Protein AF-0000000084953219 (afdb_homodimer)

InterPro domains:
  IPR002201 Glycosyl transferase, family 9 [PF01075] (64-293)
  IPR002201 Glycosyl transferase, family 9 [cd03789] (1-333)
  IPR051199 Lipopolysaccharide/Lipooligosaccharide Heptosyltransferase [PTHR30160] (2-335)

Organism: Flavobacterium frigoris (strain PS1) (NCBI:txid1086011)

Structure (mmCIF, N/CA/C/O backbone):
data_AF-0000000084953219-model_v1
#
loop_
_entity.id
_entity.type
_entity.pdbx_description
1 polymer 'ADP-heptose:LPS heptosyltransferase'
#
loop_
_atom_site.group_PDB
_atom_site.id
_atom_site.type_symbol
_atom_site.label_atom_id
_atom_site.label_alt_id
_atom_site.label_comp_id
_atom_site.label_asym_id
_atom_site.label_entity_id
_atom_site.label_seq_id
_atom_site.pdbx_PDB_ins_code
_atom_site.Cartn_x
_atom_site.Cartn_y
_atom_site.Cartn_z
_atom_site.occupancy
_atom_site.B_iso_or_equiv
_atom_site.auth_seq_id
_atom_site.auth_comp_id
_atom_site.auth_asym_id
_atom_site.auth_atom_id
_atom_site.pdbx_PDB_model_num
ATOM 1 N N . MET A 1 1 ? -15.773 12.242 9.086 1 98.12 1 MET A N 1
ATOM 2 C CA . MET A 1 1 ? -15.062 10.977 9.227 1 98.12 1 MET A CA 1
ATOM 3 C C . MET A 1 1 ? -13.828 10.945 8.336 1 98.12 1 MET A C 1
ATOM 5 O O . MET A 1 1 ? -13.891 11.32 7.164 1 98.12 1 MET A O 1
ATOM 9 N N . ARG A 1 2 ? -12.719 10.648 8.836 1 98.12 2 ARG A N 1
ATOM 10 C CA . ARG A 1 2 ? -11.453 10.477 8.133 1 98.12 2 ARG A CA 1
ATOM 11 C C . ARG A 1 2 ? -10.594 9.406 8.812 1 98.12 2 ARG A C 1
ATOM 13 O O . ARG A 1 2 ? -10.117 9.609 9.93 1 98.12 2 ARG A O 1
ATOM 20 N N . LEU A 1 3 ? -10.32 8.305 8.102 1 95.94 3 LEU A N 1
ATOM 21 C CA . LEU A 1 3 ? -9.656 7.164 8.719 1 95.94 3 LEU A CA 1
ATOM 22 C C . LEU A 1 3 ? -8.273 6.949 8.102 1 95.94 3 LEU A C 1
ATOM 24 O O . LEU A 1 3 ? -7.613 5.945 8.383 1 95.94 3 LEU A O 1
ATOM 28 N N . SER A 1 4 ? -7.801 7.824 7.305 1 93.62 4 SER A N 1
ATOM 29 C CA . SER A 1 4 ? -6.582 7.664 6.52 1 93.62 4 SER A CA 1
ATOM 30 C C . SER A 1 4 ? -5.34 7.895 7.371 1 93.62 4 SER A C 1
ATOM 32 O O . SER A 1 4 ? -5.391 7.77 8.602 1 93.62 4 SER A O 1
ATOM 34 N N . ALA A 1 5 ? -4.18 8.117 6.711 1 90.88 5 ALA A N 1
ATOM 35 C CA . ALA A 1 5 ? -2.883 8.32 7.355 1 90.88 5 ALA A CA 1
ATOM 36 C C . ALA A 1 5 ? -2.844 9.656 8.102 1 90.88 5 ALA A C 1
ATOM 38 O O . ALA A 1 5 ? -3.717 10.508 7.914 1 90.88 5 ALA A O 1
ATOM 39 N N . MET A 1 6 ? -1.874 9.773 8.867 1 94.62 6 MET A N 1
ATOM 40 C CA . MET A 1 6 ? -1.707 10.844 9.844 1 94.62 6 MET A CA 1
ATOM 41 C C . MET A 1 6 ? -1.794 12.211 9.172 1 94.62 6 MET A C 1
ATOM 43 O O . MET A 1 6 ? -2.523 13.094 9.633 1 94.62 6 MET A O 1
ATOM 47 N N . GLY A 1 7 ? -1.086 12.391 8.062 1 96.5 7 GLY A N 1
ATOM 48 C CA . GLY A 1 7 ? -1.083 13.672 7.387 1 96.5 7 GLY A CA 1
ATOM 49 C C . GLY A 1 7 ? -2.457 14.094 6.898 1 96.5 7 GLY A C 1
ATOM 50 O O . GLY A 1 7 ? -2.84 15.258 7.035 1 96.5 7 GLY A O 1
ATOM 51 N N . ASP A 1 8 ? -3.172 13.117 6.383 1 96.94 8 ASP A N 1
ATOM 52 C CA . ASP A 1 8 ? -4.512 13.391 5.871 1 96.94 8 ASP A CA 1
ATOM 53 C C . ASP A 1 8 ? -5.461 13.781 7 1 96.94 8 ASP A C 1
ATOM 55 O O . ASP A 1 8 ? -6.309 14.664 6.828 1 96.94 8 ASP A O 1
ATOM 59 N N . VAL A 1 9 ? -5.359 13.125 8.133 1 98.44 9 VAL A N 1
ATOM 60 C CA . VAL A 1 9 ? -6.211 13.445 9.273 1 98.44 9 VAL A CA 1
ATOM 61 C C . VAL A 1 9 ? -5.848 14.828 9.82 1 98.44 9 VAL A C 1
ATOM 63 O O . VAL A 1 9 ? -6.734 15.633 10.117 1 98.44 9 VAL A O 1
ATOM 66 N N . ALA A 1 10 ? -4.539 15.102 9.867 1 98.5 10 ALA A N 1
ATOM 67 C CA . ALA A 1 10 ? -4.082 16.406 10.344 1 98.5 10 ALA A CA 1
ATOM 68 C C . ALA A 1 10 ? -4.629 17.531 9.469 1 98.5 10 ALA A C 1
ATOM 70 O O . ALA A 1 10 ? -4.953 18.609 9.961 1 98.5 10 ALA A O 1
ATOM 71 N N . MET A 1 11 ? -4.793 17.297 8.25 1 98.56 11 MET A N 1
ATOM 72 C CA . MET A 1 11 ? -5.223 18.312 7.297 1 98.56 11 MET A CA 1
ATOM 73 C C . MET A 1 11 ? -6.691 18.672 7.516 1 98.56 11 MET A C 1
ATOM 75 O O . MET A 1 11 ? -7.164 19.688 7.016 1 98.56 11 MET A O 1
ATOM 79 N N . THR A 1 12 ? -7.398 17.859 8.242 1 98.69 12 THR A N 1
ATOM 80 C CA . THR A 1 12 ? -8.797 18.203 8.516 1 98.69 12 THR A CA 1
ATOM 81 C C . THR A 1 12 ? -8.891 19.234 9.625 1 98.69 12 THR A C 1
ATOM 83 O O . THR A 1 12 ? -9.898 19.938 9.734 1 98.69 12 THR A O 1
ATOM 86 N N . VAL A 1 13 ? -7.922 19.406 10.43 1 98.69 13 VAL A N 1
ATOM 87 C CA . VAL A 1 13 ? -7.969 20.188 11.664 1 98.69 13 VAL A CA 1
ATOM 88 C C . VAL A 1 13 ? -8.18 21.656 11.336 1 98.69 13 VAL A C 1
ATOM 90 O O . VAL A 1 13 ? -9.102 22.281 11.859 1 98.69 13 VAL A O 1
ATOM 93 N N . PRO A 1 14 ? -7.387 22.25 10.375 1 98.5 14 PRO A N 1
ATOM 94 C CA . PRO A 1 14 ? -7.625 23.672 10.086 1 98.5 14 PRO A CA 1
ATOM 95 C C . PRO A 1 14 ? -9.031 23.938 9.539 1 98.5 14 PRO A C 1
ATOM 97 O O . PRO A 1 14 ? -9.602 24.984 9.805 1 98.5 14 PRO A O 1
ATOM 100 N N . VAL A 1 15 ? -9.57 23 8.852 1 98.62 15 VAL A N 1
ATOM 101 C CA . VAL A 1 15 ? -10.898 23.141 8.266 1 98.62 15 VAL A CA 1
ATOM 102 C C . VAL A 1 15 ? -11.953 23.094 9.375 1 98.62 15 VAL A C 1
ATOM 104 O O . VAL A 1 15 ? -12.859 23.922 9.406 1 98.62 15 VAL A O 1
ATOM 107 N N . LEU A 1 16 ? -11.812 22.156 10.289 1 98.5 16 LEU A N 1
ATOM 108 C CA . LEU A 1 16 ? -12.766 22.016 11.391 1 98.5 16 LEU A CA 1
ATOM 109 C C . LEU A 1 16 ? -12.695 23.203 12.328 1 98.5 16 LEU A C 1
ATOM 111 O O . LEU A 1 16 ? -13.727 23.672 12.828 1 98.5 16 LEU A O 1
ATOM 115 N N . ARG A 1 17 ? -11.492 23.734 12.586 1 98 17 ARG A N 1
ATOM 116 C CA . ARG A 1 17 ? -11.344 24.953 13.391 1 98 17 ARG A CA 1
ATOM 117 C C . ARG A 1 17 ? -12.086 26.125 12.758 1 98 17 ARG A C 1
ATOM 119 O O . ARG A 1 17 ? -12.773 26.875 13.453 1 98 17 ARG A O 1
ATOM 126 N N . ALA A 1 18 ? -11.898 26.266 11.461 1 98.19 18 ALA A N 1
ATOM 127 C CA . ALA A 1 18 ? -12.594 27.328 10.75 1 98.19 18 ALA A CA 1
ATOM 128 C C . ALA A 1 18 ? -14.109 27.141 10.82 1 98.19 18 ALA A C 1
ATOM 130 O O . ALA A 1 18 ? -14.852 28.109 11.047 1 98.19 18 ALA A O 1
ATOM 131 N N . LEU A 1 19 ? -14.586 25.922 10.695 1 98.44 19 LEU A N 1
ATOM 132 C CA . LEU A 1 19 ? -16.016 25.609 10.703 1 98.44 19 LEU A CA 1
ATOM 133 C C . LEU A 1 19 ? -16.641 26.031 12.023 1 98.44 19 LEU A C 1
ATOM 135 O O . LEU A 1 19 ? -17.625 26.766 12.039 1 98.44 19 LEU A O 1
ATOM 139 N N . VAL A 1 20 ? -16.062 25.594 13.133 1 97.56 20 VAL A N 1
ATOM 140 C CA . VAL A 1 20 ? -16.703 25.828 14.422 1 97.56 20 VAL A CA 1
ATOM 141 C C . VAL A 1 20 ? -16.531 27.297 14.828 1 97.56 20 VAL A C 1
ATOM 143 O O . VAL A 1 20 ? -17.359 27.844 15.562 1 97.56 20 VAL A O 1
ATOM 146 N N . SER A 1 21 ? -15.453 27.953 14.336 1 97.12 21 SER A N 1
ATOM 147 C CA . SER A 1 21 ? -15.266 29.359 14.609 1 97.12 21 SER A CA 1
ATOM 148 C C . SER A 1 21 ? -16.297 30.219 13.859 1 97.12 21 SER A C 1
ATOM 150 O O . SER A 1 21 ? -16.797 31.203 14.391 1 97.12 21 SER A O 1
ATOM 152 N N . GLN A 1 22 ? -16.641 29.812 12.688 1 97.88 22 GLN A N 1
ATOM 153 C CA . GLN A 1 22 ? -17.5 30.609 11.82 1 97.88 22 GLN A CA 1
ATOM 154 C C . GLN A 1 22 ? -18.969 30.172 11.945 1 97.88 22 GLN A C 1
ATOM 156 O O . GLN A 1 22 ? -19.875 30.906 11.547 1 97.88 22 GLN A O 1
ATOM 161 N N . HIS A 1 23 ? -19.203 28.984 12.477 1 97.94 23 HIS A N 1
ATOM 162 C CA . HIS A 1 23 ? -20.516 28.438 12.781 1 97.94 23 HIS A CA 1
ATOM 163 C C . HIS A 1 23 ? -20.562 27.844 14.18 1 97.94 23 HIS A C 1
ATOM 165 O O . HIS A 1 23 ? -20.672 26.625 14.344 1 97.94 23 HIS A O 1
ATOM 171 N N . PRO A 1 24 ? -20.594 28.703 15.164 1 96.19 24 PRO A N 1
ATOM 172 C CA . PRO A 1 24 ? -20.453 28.266 16.547 1 96.19 24 PRO A CA 1
ATOM 173 C C . PRO A 1 24 ? -21.594 27.359 17 1 96.19 24 PRO A C 1
ATOM 175 O O . PRO A 1 24 ? -21.5 26.688 18.031 1 96.19 24 PRO A O 1
ATOM 178 N N . GLU A 1 25 ? -22.656 27.328 16.234 1 95.31 25 GLU A N 1
ATOM 179 C CA . GLU A 1 25 ? -23.812 26.484 16.562 1 95.31 25 GLU A CA 1
ATOM 180 C C . GLU A 1 25 ? -23.562 25.047 16.156 1 95.31 25 GLU A C 1
ATOM 182 O O . GLU A 1 25 ? -24.281 24.141 16.609 1 95.31 25 GLU A O 1
ATOM 187 N N . VAL A 1 26 ? -22.609 24.812 15.375 1 97.06 26 VAL A N 1
ATOM 188 C CA . VAL A 1 26 ? -22.359 23.469 14.859 1 97.06 26 VAL A CA 1
ATOM 189 C C . VAL A 1 26 ? -21.562 22.672 15.883 1 97.06 26 VAL A C 1
ATOM 191 O O . VAL A 1 26 ? -20.609 23.172 16.469 1 97.06 26 VAL A O 1
ATOM 194 N N . LYS A 1 27 ? -22.016 21.484 16.188 1 97.88 27 LYS A N 1
ATOM 195 C CA . LYS A 1 27 ? -21.266 20.516 16.984 1 97.88 27 LYS A CA 1
ATOM 196 C C . LYS A 1 27 ? -20.719 19.391 16.109 1 97.88 27 LYS A C 1
ATOM 198 O O . LYS A 1 27 ? -21.438 18.828 15.281 1 97.88 27 LYS A O 1
ATOM 203 N N . ILE A 1 28 ? -19.438 19.109 16.281 1 98.31 28 ILE A N 1
ATOM 204 C CA . ILE A 1 28 ? -18.797 18.141 15.414 1 98.31 28 ILE A CA 1
ATOM 205 C C . ILE A 1 28 ? -18.312 16.953 16.234 1 98.31 28 ILE A C 1
ATOM 207 O O . ILE A 1 28 ? -17.734 17.125 17.312 1 98.31 28 ILE A O 1
ATOM 211 N N . THR A 1 29 ? -18.578 15.805 15.82 1 98.69 29 THR A N 1
ATOM 212 C CA . THR A 1 29 ? -17.906 14.594 16.281 1 98.69 29 THR A CA 1
ATOM 213 C C . THR A 1 29 ? -17 14.031 15.195 1 98.69 29 THR A C 1
ATOM 215 O O . THR A 1 29 ? -17.484 13.578 14.156 1 98.69 29 THR A O 1
ATOM 218 N N . VAL A 1 30 ? -15.695 14.07 15.422 1 98.75 30 VAL A N 1
ATOM 219 C CA . VAL A 1 30 ? -14.727 13.523 14.477 1 98.75 30 VAL A CA 1
ATOM 220 C C . VAL A 1 30 ? -14.602 12.016 14.68 1 98.75 30 VAL A C 1
ATOM 222 O O . VAL A 1 30 ? -14.375 11.555 15.797 1 98.75 30 VAL A O 1
ATOM 225 N N . VAL A 1 31 ? -14.852 11.305 13.641 1 98.69 31 VAL A N 1
ATOM 226 C CA . VAL A 1 31 ? -14.664 9.859 13.648 1 98.69 31 VAL A CA 1
ATOM 227 C C . VAL A 1 31 ? -13.328 9.508 13.016 1 98.69 31 VAL A C 1
ATOM 229 O O . VAL A 1 31 ? -13.125 9.711 11.812 1 98.69 31 VAL A O 1
ATOM 232 N N . SER A 1 32 ? -12.383 9.008 13.742 1 98.5 32 SER A N 1
ATOM 233 C CA . SER A 1 32 ? -11.055 8.648 13.258 1 98.5 32 SER A CA 1
ATOM 234 C C . SER A 1 32 ? -10.391 7.617 14.164 1 98.5 32 SER A C 1
ATOM 236 O O . SER A 1 32 ? -11.023 7.094 15.078 1 98.5 32 SER A O 1
ATOM 238 N N . ARG A 1 33 ? -9.219 7.246 13.836 1 97.12 33 ARG A N 1
ATOM 239 C CA . ARG A 1 33 ? -8.461 6.293 14.641 1 97.12 33 ARG A CA 1
ATOM 240 C C . ARG A 1 33 ? -8.07 6.902 15.977 1 97.12 33 ARG A C 1
ATOM 242 O O . ARG A 1 33 ? -7.699 8.078 16.047 1 97.12 33 ARG A O 1
ATOM 249 N N . PRO A 1 34 ? -8.117 6.043 16.984 1 97.38 34 PRO A N 1
ATOM 250 C CA . PRO A 1 34 ? -7.891 6.559 18.344 1 97.38 34 PRO A CA 1
ATOM 251 C C . PRO A 1 34 ? -6.562 7.297 18.484 1 97.38 34 PRO A C 1
ATOM 253 O O . PRO A 1 34 ? -6.469 8.273 19.234 1 97.38 34 PRO A O 1
ATOM 256 N N . PHE A 1 35 ? -5.57 6.91 17.781 1 96.62 35 PHE A N 1
ATOM 257 C CA . PHE A 1 35 ? -4.234 7.488 17.859 1 96.62 35 PHE A CA 1
ATOM 258 C C . PHE A 1 35 ? -4.273 8.977 17.531 1 96.62 35 PHE A C 1
ATOM 260 O O . PHE A 1 35 ? -3.467 9.75 18.062 1 96.62 35 PHE A O 1
ATOM 267 N N . PHE A 1 36 ? -5.266 9.5 16.797 1 97.94 36 PHE A N 1
ATOM 268 C CA . PHE A 1 36 ? -5.273 10.859 16.266 1 97.94 36 PHE A CA 1
ATOM 269 C C . PHE A 1 36 ? -6.102 11.781 17.156 1 97.94 36 PHE A C 1
ATOM 271 O O . PHE A 1 36 ? -6.25 12.969 16.859 1 97.94 36 PHE A O 1
ATOM 278 N N . LYS A 1 37 ? -6.598 11.266 18.25 1 98.25 37 LYS A N 1
ATOM 279 C CA . LYS A 1 37 ? -7.457 12.031 19.156 1 98.25 37 LYS A CA 1
ATOM 280 C C . LYS A 1 37 ? -6.801 13.344 19.562 1 98.25 37 LYS A C 1
ATOM 282 O O . LYS A 1 37 ? -7.445 14.391 19.578 1 98.25 37 LYS A O 1
ATOM 287 N N . PRO A 1 38 ? -5.473 13.367 19.797 1 98.12 38 PRO A N 1
ATOM 288 C CA . PRO A 1 38 ? -4.836 14.609 20.25 1 98.12 38 PRO A CA 1
ATOM 289 C C . PRO A 1 38 ? -4.906 15.727 19.219 1 98.12 38 PRO A C 1
ATOM 291 O O . PRO A 1 38 ? -4.809 16.906 19.562 1 98.12 38 PRO A O 1
ATOM 294 N N . PHE A 1 39 ? -5.047 15.398 17.953 1 98.5 39 PHE A N 1
ATOM 295 C CA . PHE A 1 39 ? -5.145 16.422 16.906 1 98.5 39 PHE A CA 1
ATOM 296 C C . PHE A 1 39 ? -6.32 17.359 17.172 1 98.5 39 PHE A C 1
ATOM 298 O O . PHE A 1 39 ? -6.293 18.516 16.781 1 98.5 39 PHE A O 1
ATOM 305 N N . PHE A 1 40 ? -7.312 16.859 17.875 1 98.31 40 PHE A N 1
ATOM 306 C CA . PHE A 1 40 ? -8.594 17.547 17.922 1 98.31 40 PHE A CA 1
ATOM 307 C C . PHE A 1 40 ? -8.883 18.078 19.312 1 98.31 40 PHE A C 1
ATOM 309 O O . PHE A 1 40 ? -9.883 18.766 19.531 1 98.31 40 PHE A O 1
ATOM 316 N N . GLU A 1 41 ? -7.988 17.766 20.203 1 96.38 41 GLU A N 1
ATOM 317 C CA . GLU A 1 41 ? -8.164 18.234 21.578 1 96.38 41 GLU A CA 1
ATOM 318 C C . GLU A 1 41 ? -8.078 19.75 21.672 1 96.38 41 GLU A C 1
ATOM 320 O O . GLU A 1 41 ? -7.211 20.375 21.031 1 96.38 41 GLU A O 1
ATOM 325 N N . GLY A 1 42 ? -9.016 20.375 22.359 1 92.88 42 GLY A N 1
ATOM 326 C CA . GLY A 1 42 ? -8.969 21.812 22.578 1 92.88 42 GLY A CA 1
ATOM 327 C C . GLY A 1 42 ? -9.75 22.594 21.562 1 92.88 42 GLY A C 1
ATOM 328 O O . GLY A 1 42 ? -9.906 23.812 21.688 1 92.88 42 GLY A O 1
ATOM 329 N N . ILE A 1 43 ? -10.234 21.953 20.516 1 96.62 43 ILE A N 1
ATOM 330 C CA . ILE A 1 43 ? -11.062 22.656 19.547 1 96.62 43 ILE A CA 1
ATOM 331 C C . ILE A 1 43 ? -12.5 22.734 20.062 1 96.62 43 ILE A C 1
ATOM 333 O O . ILE A 1 43 ? -13.148 21.703 20.25 1 96.62 43 ILE A O 1
ATOM 337 N N . PRO A 1 44 ? -12.977 23.938 20.266 1 95.69 44 PRO A N 1
ATOM 338 C CA . PRO A 1 44 ? -14.344 24.062 20.766 1 95.69 44 PRO A CA 1
ATOM 339 C C . PRO A 1 44 ? -15.375 23.359 19.906 1 95.69 44 PRO A C 1
ATOM 341 O O . PRO A 1 44 ? -15.258 23.359 18.672 1 95.69 44 PRO A O 1
ATOM 344 N N . GLN A 1 45 ? -16.375 22.703 20.531 1 97 45 GLN A N 1
ATOM 345 C CA . GLN A 1 45 ? -17.531 22.094 19.875 1 97 45 GLN A CA 1
ATOM 346 C C . GLN A 1 45 ? -17.125 20.844 19.109 1 97 45 GLN A C 1
ATOM 348 O O . GLN A 1 45 ? -17.906 20.328 18.312 1 97 45 GLN A O 1
ATOM 353 N N . VAL A 1 46 ? -15.859 20.406 19.281 1 98.06 46 VAL A N 1
ATOM 354 C CA . VAL A 1 46 ? -15.406 19.203 18.578 1 98.06 46 VAL A CA 1
ATOM 355 C C . VAL A 1 46 ? -15.219 18.062 19.562 1 98.06 46 VAL A C 1
ATOM 357 O O . VAL A 1 46 ? -14.5 18.203 20.562 1 98.06 46 VAL A O 1
ATOM 360 N N . SER A 1 47 ? -15.922 17.031 19.375 1 98.25 47 SER A N 1
ATOM 361 C CA . SER A 1 47 ? -15.727 15.789 20.094 1 98.25 47 SER A CA 1
ATOM 362 C C . SER A 1 47 ? -15.078 14.727 19.219 1 98.25 47 SER A C 1
ATOM 364 O O . SER A 1 47 ? -14.938 14.922 18 1 98.25 47 SER A O 1
ATOM 366 N N . PHE A 1 48 ? -14.602 13.68 19.812 1 98.56 48 PHE A N 1
ATOM 367 C CA . PHE A 1 48 ? -13.883 12.641 19.094 1 98.56 48 PHE A CA 1
ATOM 368 C C . PHE A 1 48 ? -14.516 11.273 19.328 1 98.56 48 PHE A C 1
ATOM 370 O O . PHE A 1 48 ? -14.844 10.93 20.469 1 98.56 48 PHE A O 1
ATOM 377 N N . PHE A 1 49 ? -14.805 10.594 18.281 1 98.56 49 PHE A N 1
ATOM 378 C CA . PHE A 1 49 ? -15.281 9.219 18.344 1 98.56 49 PHE A CA 1
ATOM 379 C C . PHE A 1 49 ? -14.234 8.258 17.812 1 98.56 49 PHE A C 1
ATOM 381 O O . PHE A 1 49 ? -13.812 8.359 16.656 1 98.56 49 PHE A O 1
ATOM 388 N N . GLU A 1 50 ? -13.844 7.336 18.641 1 98.06 50 GLU A N 1
ATOM 389 C CA . GLU A 1 50 ? -12.781 6.398 18.312 1 98.06 50 GLU A CA 1
ATOM 390 C C . GLU A 1 50 ? -13.297 5.262 17.438 1 98.06 50 GLU A C 1
ATOM 392 O O . GLU A 1 50 ? -14.156 4.484 17.859 1 98.06 50 GLU A O 1
ATOM 397 N N . PHE A 1 51 ? -12.812 5.219 16.219 1 97.75 51 PHE A N 1
ATOM 398 C CA . PHE A 1 51 ? -13.094 4.113 15.312 1 97.75 51 PHE A CA 1
ATOM 399 C C . PHE A 1 51 ? -12.312 2.871 15.711 1 97.75 51 PHE A C 1
ATOM 401 O O . PHE A 1 51 ? -11.078 2.861 15.648 1 97.75 51 PHE A O 1
ATOM 408 N N . ASP A 1 52 ? -12.992 1.827 16.125 1 96.38 52 ASP A N 1
ATOM 409 C CA . ASP A 1 52 ? -12.375 0.571 16.531 1 96.38 52 ASP A CA 1
ATOM 410 C C . ASP A 1 52 ? -12.312 -0.417 15.375 1 96.38 52 ASP A C 1
ATOM 412 O O . ASP A 1 52 ? -13.117 -1.346 15.297 1 96.38 52 ASP A O 1
ATOM 416 N N . GLU A 1 53 ? -11.336 -0.216 14.602 1 92.38 53 GLU A N 1
ATOM 417 C CA . GLU A 1 53 ? -11.203 -0.941 13.344 1 92.38 53 GLU A CA 1
ATOM 418 C C . GLU A 1 53 ? -11 -2.434 13.586 1 92.38 53 GLU A C 1
ATOM 420 O O . GLU A 1 53 ? -11.445 -3.262 12.781 1 92.38 53 GLU A O 1
ATOM 425 N N . LYS A 1 54 ? -10.375 -2.863 14.648 1 90.31 54 LYS A N 1
ATOM 426 C CA . LYS A 1 54 ? -9.891 -4.227 14.844 1 90.31 54 LYS A CA 1
ATOM 427 C C . LYS A 1 54 ? -10.93 -5.078 15.578 1 90.31 54 LYS A C 1
ATOM 429 O O . LYS A 1 54 ? -10.875 -6.309 15.531 1 90.31 54 LYS A O 1
ATOM 434 N N . GLU A 1 55 ? -11.828 -4.449 16.266 1 94.56 55 GLU A N 1
ATOM 435 C CA . GLU A 1 55 ? -12.766 -5.223 17.094 1 94.56 55 GLU A CA 1
ATOM 436 C C . GLU A 1 55 ? -14.203 -4.805 16.828 1 94.56 55 GLU A C 1
ATOM 438 O O . GLU A 1 55 ? -14.867 -5.355 15.945 1 94.56 55 GLU A O 1
ATOM 443 N N . ARG A 1 56 ? -14.688 -3.688 17.406 1 96.25 56 ARG A N 1
ATOM 444 C CA . ARG A 1 56 ? -16.094 -3.34 17.406 1 96.25 56 ARG A CA 1
ATOM 445 C C . ARG A 1 56 ? -16.578 -2.977 16 1 96.25 56 ARG A C 1
ATOM 447 O O . ARG A 1 56 ? -17.703 -3.297 15.633 1 96.25 56 ARG A O 1
ATOM 454 N N . HIS A 1 57 ? -15.797 -2.332 15.258 1 97.25 57 HIS A N 1
ATOM 455 C CA . HIS A 1 57 ? -16.234 -1.791 13.977 1 97.25 57 HIS A CA 1
ATOM 456 C C . HIS A 1 57 ? -15.625 -2.555 12.812 1 97.25 57 HIS A C 1
ATOM 458 O O . HIS A 1 57 ? -15.516 -2.023 11.703 1 97.25 57 HIS A O 1
ATOM 464 N N . LYS A 1 58 ? -15.219 -3.742 13.117 1 92.81 58 LYS A N 1
ATOM 465 C CA . LYS A 1 58 ? -14.562 -4.586 12.125 1 92.81 58 LYS A CA 1
ATOM 466 C C . LYS A 1 58 ? -15.578 -5.223 11.18 1 92.81 58 LYS A C 1
ATOM 468 O O . LYS A 1 58 ? -16.609 -5.738 11.625 1 92.81 58 LYS A O 1
ATOM 473 N N . GLY A 1 59 ? -15.32 -5.152 9.836 1 90.31 59 GLY A N 1
ATOM 474 C CA . GLY A 1 59 ? -16.141 -5.836 8.852 1 90.31 59 GLY A CA 1
ATOM 475 C C . GLY A 1 59 ? -17.484 -5.16 8.617 1 90.31 59 GLY A C 1
ATOM 476 O O . GLY A 1 59 ? -17.688 -4.027 9.055 1 90.31 59 GLY A O 1
ATOM 477 N N . VAL A 1 60 ? -18.391 -5.809 7.922 1 92.62 60 VAL A N 1
ATOM 478 C CA . VAL A 1 60 ? -19.688 -5.25 7.551 1 92.62 60 VAL A CA 1
ATOM 479 C C . VAL A 1 60 ? -20.562 -5.066 8.797 1 92.62 60 VAL A C 1
ATOM 481 O O . VAL A 1 60 ? -21.141 -4 9 1 92.62 60 VAL A O 1
ATOM 484 N N . ALA A 1 61 ? -20.578 -6.074 9.633 1 94.12 61 ALA A N 1
ATOM 485 C CA . ALA A 1 61 ? -21.328 -5.969 10.883 1 94.12 61 ALA A CA 1
ATOM 486 C C . ALA A 1 61 ? -20.781 -4.832 11.75 1 94.12 61 ALA A C 1
ATOM 488 O O . ALA A 1 61 ? -21.547 -4.141 12.422 1 94.12 61 ALA A O 1
ATOM 489 N N . GLY A 1 62 ? -19.422 -4.758 11.695 1 96.56 62 GLY A N 1
ATOM 490 C CA . GLY A 1 62 ? -18.797 -3.674 12.43 1 96.56 62 GLY A CA 1
ATOM 491 C C . GLY A 1 62 ? -19.188 -2.299 11.922 1 96.56 62 GLY A C 1
ATOM 492 O O . GLY A 1 62 ? -19.359 -1.365 12.703 1 96.56 62 GLY A O 1
ATOM 493 N N . LEU A 1 63 ? -19.359 -2.18 10.609 1 96.69 63 LEU A N 1
ATOM 494 C CA . LEU A 1 63 ? -19.766 -0.903 10.031 1 96.69 63 LEU A CA 1
ATOM 495 C C . LEU A 1 63 ? -21.203 -0.574 10.406 1 96.69 63 LEU A C 1
ATOM 497 O O . LEU A 1 63 ? -21.531 0.587 10.656 1 96.69 63 LEU A O 1
ATOM 501 N N . LEU A 1 64 ? -22.031 -1.575 10.469 1 96.5 64 LEU A N 1
ATOM 502 C CA . LEU A 1 64 ? -23.406 -1.366 10.922 1 96.5 64 LEU A CA 1
ATOM 503 C C . LEU A 1 64 ? -23.438 -0.905 12.375 1 96.5 64 LEU A C 1
ATOM 505 O O . LEU A 1 64 ? -24.203 -0.009 12.734 1 96.5 64 LEU A O 1
ATOM 509 N N . ARG A 1 65 ? -22.562 -1.529 13.172 1 98.06 65 ARG A N 1
ATOM 510 C CA . ARG A 1 65 ? -22.453 -1.103 14.562 1 98.06 65 ARG A CA 1
ATOM 511 C C . ARG A 1 65 ? -21.953 0.336 14.656 1 98.06 65 ARG A C 1
ATOM 513 O O . ARG A 1 65 ? -22.422 1.111 15.484 1 98.06 65 ARG A O 1
ATOM 520 N N . LEU A 1 66 ? -20.953 0.631 13.836 1 98.25 66 LEU A N 1
ATOM 521 C CA . LEU A 1 66 ? -20.453 2.004 13.812 1 98.25 66 LEU A CA 1
ATOM 522 C C . LEU A 1 66 ? -21.578 2.984 13.508 1 98.25 66 LEU A C 1
ATOM 524 O O . LEU A 1 66 ? -21.719 4.008 14.18 1 98.25 66 LEU A O 1
ATOM 528 N N . TYR A 1 67 ? -22.438 2.678 12.508 1 98 67 TYR A N 1
ATOM 529 C CA . TYR A 1 67 ? -23.578 3.516 12.148 1 98 67 TYR A CA 1
ATOM 530 C C . TYR A 1 67 ? -24.516 3.693 13.328 1 98 67 TYR A C 1
ATOM 532 O O . TYR A 1 67 ? -24.922 4.816 13.641 1 98 67 TYR A O 1
ATOM 540 N N . GLN A 1 68 ? -24.75 2.602 13.969 1 97.88 68 GLN A N 1
ATOM 541 C CA . GLN A 1 68 ? -25.641 2.637 15.125 1 97.88 68 GLN A CA 1
ATOM 542 C C . GLN A 1 68 ? -25.047 3.5 16.234 1 97.88 68 GLN A C 1
ATOM 544 O O . GLN A 1 68 ? -25.766 4.285 16.875 1 97.88 68 GLN A O 1
ATOM 549 N N . ASP A 1 69 ? -23.781 3.281 16.469 1 98.19 69 ASP A N 1
ATOM 550 C CA . ASP A 1 69 ? -23.109 4.062 17.5 1 98.19 69 ASP A CA 1
ATOM 551 C C . ASP A 1 69 ? -23.156 5.555 17.172 1 98.19 69 ASP A C 1
ATOM 553 O O . ASP A 1 69 ? -23.344 6.379 18.078 1 98.19 69 ASP A O 1
ATOM 557 N N . LEU A 1 70 ? -23 5.914 15.945 1 97.88 70 LEU A N 1
ATOM 558 C CA . LEU A 1 70 ? -22.984 7.312 15.531 1 97.88 70 LEU A CA 1
ATOM 559 C C . LEU A 1 70 ? -24.391 7.906 15.562 1 97.88 70 LEU A C 1
ATOM 561 O O . LEU A 1 70 ? -24.547 9.102 15.812 1 97.88 70 LEU A O 1
ATOM 565 N N . GLN A 1 71 ? -25.375 7.117 15.289 1 96.06 71 GLN A N 1
ATOM 566 C CA . GLN A 1 71 ? -26.766 7.566 15.359 1 96.06 71 GLN A CA 1
ATOM 567 C C . GLN A 1 71 ? -27.125 8.008 16.766 1 96.06 71 GLN A C 1
ATOM 569 O O . GLN A 1 71 ? -27.906 8.945 16.953 1 96.06 71 GLN A O 1
ATOM 574 N N . LYS A 1 72 ? -26.562 7.336 17.703 1 96.19 72 LYS A N 1
ATOM 575 C CA . LYS A 1 72 ? -26.859 7.621 19.109 1 96.19 72 LYS A CA 1
ATOM 576 C C . LYS A 1 72 ? -26.359 9.008 19.5 1 96.19 72 LYS A C 1
ATOM 578 O O . LYS A 1 72 ? -26.766 9.547 20.531 1 96.19 72 LYS A O 1
ATOM 583 N N . LEU A 1 73 ? -25.531 9.617 18.719 1 96.12 73 LEU A N 1
ATOM 584 C CA . LEU A 1 73 ? -24.969 10.938 19.016 1 96.12 73 LEU A CA 1
ATOM 585 C C . LEU A 1 73 ? -25.891 12.039 18.484 1 96.12 73 LEU A C 1
ATOM 587 O O . LEU A 1 73 ? -25.5 13.211 18.469 1 96.12 73 LEU A O 1
ATOM 591 N N . ASP A 1 74 ? -27.109 11.734 18.078 1 92.31 74 ASP A N 1
ATOM 592 C CA . ASP A 1 74 ? -28.062 12.688 17.5 1 92.31 74 ASP A CA 1
ATOM 593 C C . ASP A 1 74 ? -27.469 13.398 16.281 1 92.31 74 ASP A C 1
ATOM 595 O O . ASP A 1 74 ? -27.453 14.633 16.234 1 92.31 74 ASP A O 1
ATOM 599 N N . THR A 1 75 ? -27 12.672 15.359 1 94.69 75 THR A N 1
ATOM 600 C CA . THR A 1 75 ? -26.312 13.141 14.156 1 94.69 75 THR A CA 1
ATOM 601 C C . THR A 1 75 ? -27.312 13.766 13.188 1 94.69 75 THR A C 1
ATOM 603 O O . THR A 1 75 ? -28.297 13.133 12.812 1 94.69 75 THR A O 1
ATOM 606 N N . ASP A 1 76 ? -27.062 15.047 12.805 1 96 76 ASP A N 1
ATOM 607 C CA . ASP A 1 76 ? -27.922 15.734 11.836 1 96 76 ASP A CA 1
ATOM 608 C C . ASP A 1 76 ? -27.391 15.562 10.414 1 96 76 ASP A C 1
ATOM 610 O O . ASP A 1 76 ? -28.156 15.586 9.453 1 96 76 ASP A O 1
ATOM 614 N N . ALA A 1 77 ? -26.094 15.461 10.328 1 98.12 77 ALA A N 1
ATOM 615 C CA . ALA A 1 77 ? -25.453 15.359 9.016 1 98.12 77 ALA A CA 1
ATOM 616 C C . ALA A 1 77 ? -24.156 14.562 9.109 1 98.12 77 ALA A C 1
ATOM 618 O O . ALA A 1 77 ? -23.562 14.445 10.18 1 98.12 77 ALA A O 1
ATOM 619 N N . PHE A 1 78 ? -23.75 13.953 8 1 98.62 78 PHE A N 1
ATOM 620 C CA . PHE A 1 78 ? -22.531 13.156 7.93 1 98.62 78 PHE A CA 1
ATOM 621 C C . PHE A 1 78 ? -21.594 13.695 6.855 1 98.62 78 PHE A C 1
ATOM 623 O O . PHE A 1 78 ? -21.938 13.711 5.676 1 98.62 78 PHE A O 1
ATOM 630 N N . ALA A 1 79 ? -20.453 14.188 7.211 1 98.88 79 ALA A N 1
ATOM 631 C CA . ALA A 1 79 ? -19.406 14.672 6.316 1 98.88 79 ALA A CA 1
ATOM 632 C C . ALA A 1 79 ? -18.344 13.609 6.094 1 98.88 79 ALA A C 1
ATOM 634 O O . ALA A 1 79 ? -17.562 13.305 6.996 1 98.88 79 ALA A O 1
ATOM 635 N N . ASP A 1 80 ? -18.266 13.062 4.934 1 98.75 80 ASP A N 1
ATOM 636 C CA . ASP A 1 80 ? -17.281 12.062 4.535 1 98.75 80 ASP A CA 1
ATOM 637 C C . ASP A 1 80 ? -16.031 12.719 3.961 1 98.75 80 ASP A C 1
ATOM 639 O O . ASP A 1 80 ? -15.93 12.93 2.752 1 98.75 80 ASP A O 1
ATOM 643 N N . LEU A 1 81 ? -15.07 12.883 4.785 1 98.81 81 LEU A N 1
ATOM 644 C CA . LEU A 1 81 ? -13.836 13.539 4.363 1 98.81 81 LEU A CA 1
ATOM 645 C C . LEU A 1 81 ? -12.805 12.516 3.893 1 98.81 81 LEU A C 1
ATOM 647 O O . LEU A 1 81 ? -11.625 12.836 3.734 1 98.81 81 LEU A O 1
ATOM 651 N N . HIS A 1 82 ? -13.203 11.297 3.717 1 97.81 82 HIS A N 1
ATOM 652 C CA . HIS A 1 82 ? -12.32 10.211 3.328 1 97.81 82 HIS A CA 1
ATOM 653 C C . HIS A 1 82 ? -12.688 9.656 1.953 1 97.81 82 HIS A C 1
ATOM 655 O O . HIS A 1 82 ? -11.805 9.398 1.129 1 97.81 82 HIS A O 1
ATOM 661 N N . ASN A 1 83 ? -13.984 9.445 1.734 1 97.19 83 ASN A N 1
ATOM 662 C CA . ASN A 1 83 ? -14.578 8.977 0.488 1 97.19 83 ASN A CA 1
ATOM 663 C C . ASN A 1 83 ? -13.953 7.66 0.026 1 97.19 83 ASN A C 1
ATOM 665 O O . ASN A 1 83 ? -13.516 7.547 -1.121 1 97.19 83 ASN A O 1
ATOM 669 N N . VAL A 1 84 ? -13.875 6.695 0.87 1 95.38 84 VAL A N 1
ATOM 670 C CA . VAL A 1 84 ? -13.477 5.324 0.57 1 95.38 84 VAL A CA 1
ATOM 671 C C . VAL A 1 84 ? -14.648 4.379 0.837 1 95.38 84 VAL A C 1
ATOM 673 O O . VAL A 1 84 ? -15.672 4.789 1.384 1 95.38 84 VAL A O 1
ATOM 676 N N . LEU A 1 85 ? -14.555 3.141 0.466 1 94.06 85 LEU A N 1
ATOM 677 C CA . LEU A 1 85 ? -15.68 2.213 0.529 1 94.06 85 LEU A CA 1
ATOM 678 C C . LEU A 1 85 ? -16.266 2.164 1.936 1 94.06 85 LEU A C 1
ATOM 680 O O . LEU A 1 85 ? -17.484 2.227 2.107 1 94.06 85 LEU A O 1
ATOM 684 N N . ARG A 1 86 ? -15.398 2.09 2.982 1 95.19 86 ARG A N 1
ATOM 685 C CA . ARG A 1 86 ? -15.852 2.051 4.367 1 95.19 86 ARG A CA 1
ATOM 686 C C . ARG A 1 86 ? -16.719 3.266 4.695 1 95.19 86 ARG A C 1
ATOM 688 O O . ARG A 1 86 ? -17.812 3.127 5.246 1 95.19 86 ARG A O 1
ATOM 695 N N . SER A 1 87 ? -16.188 4.449 4.359 1 97.12 87 SER A N 1
ATOM 696 C CA . SER A 1 87 ? -16.922 5.668 4.676 1 97.12 87 SER A CA 1
ATOM 697 C C . SER A 1 87 ? -18.156 5.816 3.789 1 97.12 87 SER A C 1
ATOM 699 O O . SER A 1 87 ? -19.172 6.371 4.215 1 97.12 87 SER A O 1
ATOM 701 N N . LYS A 1 88 ? -18.109 5.266 2.518 1 96.69 88 LYS A N 1
ATOM 702 C CA . LYS A 1 88 ? -19.266 5.297 1.628 1 96.69 88 LYS A CA 1
ATOM 703 C C . LYS A 1 88 ? -20.422 4.48 2.201 1 96.69 88 LYS A C 1
ATOM 705 O O . LYS A 1 88 ? -21.578 4.863 2.062 1 96.69 88 LYS A O 1
ATOM 710 N N . VAL A 1 89 ? -20.094 3.367 2.818 1 96.06 89 VAL A N 1
ATOM 711 C CA . VAL A 1 89 ? -21.125 2.539 3.438 1 96.06 89 VAL A CA 1
ATOM 712 C C . VAL A 1 89 ? -21.828 3.326 4.543 1 96.06 89 VAL A C 1
ATOM 714 O O . VAL A 1 89 ? -23.047 3.389 4.586 1 96.06 89 VAL A O 1
ATOM 717 N N . ILE A 1 90 ? -21.047 3.992 5.375 1 97.5 90 ILE A N 1
ATOM 718 C CA . ILE A 1 90 ? -21.609 4.762 6.48 1 97.5 90 ILE A CA 1
ATOM 719 C C . ILE A 1 90 ? -22.422 5.926 5.938 1 97.5 90 ILE A C 1
ATOM 721 O O . ILE A 1 90 ? -23.547 6.168 6.391 1 97.5 90 ILE A O 1
ATOM 725 N N . ARG A 1 91 ? -21.859 6.613 4.965 1 97.81 91 ARG A N 1
ATOM 726 C CA . ARG A 1 91 ? -22.531 7.746 4.34 1 97.81 91 ARG A CA 1
ATOM 727 C C . ARG A 1 91 ? -23.875 7.32 3.746 1 97.81 91 ARG A C 1
ATOM 729 O O . ARG A 1 91 ? -24.875 8.016 3.91 1 97.81 91 ARG A O 1
ATOM 736 N N . THR A 1 92 ? -23.922 6.188 3.055 1 96.62 92 THR A N 1
ATOM 737 C CA . THR A 1 92 ? -25.141 5.668 2.439 1 96.62 92 THR A CA 1
ATOM 738 C C . THR A 1 92 ? -26.188 5.359 3.5 1 96.62 92 THR A C 1
ATOM 740 O O . THR A 1 92 ? -27.375 5.676 3.322 1 96.62 92 THR A O 1
ATOM 743 N N . LEU A 1 93 ? -25.781 4.719 4.613 1 96.69 93 LEU A N 1
ATOM 744 C CA . LEU A 1 93 ? -26.703 4.398 5.695 1 96.69 93 LEU A CA 1
ATOM 745 C C . LEU A 1 93 ? -27.312 5.668 6.277 1 96.69 93 LEU A C 1
ATOM 747 O O . LEU A 1 93 ? -28.516 5.715 6.535 1 96.69 93 LEU A O 1
ATOM 751 N N . PHE A 1 94 ? -26.547 6.719 6.473 1 98.19 94 PHE A N 1
ATOM 752 C CA . PHE A 1 94 ? -27.062 7.988 6.969 1 98.19 94 PHE A CA 1
ATOM 753 C C . PHE A 1 94 ? -28.016 8.617 5.957 1 98.19 94 PHE A C 1
ATOM 755 O O . PHE A 1 94 ? -29.062 9.141 6.324 1 98.19 94 PHE A O 1
ATOM 762 N N . ALA A 1 95 ? -27.594 8.578 4.672 1 97.56 95 ALA A N 1
ATOM 763 C CA . ALA A 1 95 ? -28.469 9.109 3.623 1 97.56 95 ALA A CA 1
ATOM 764 C C . ALA A 1 95 ? -29.812 8.406 3.617 1 97.56 95 ALA A C 1
ATOM 766 O O . ALA A 1 95 ? -30.859 9.062 3.525 1 97.56 95 ALA A O 1
ATOM 767 N N . LEU A 1 96 ? -29.812 7.105 3.746 1 96 96 LEU A N 1
ATOM 768 C CA . LEU A 1 96 ? -31.016 6.297 3.734 1 96 96 LEU A CA 1
ATOM 769 C C . LEU A 1 96 ? -31.891 6.602 4.949 1 96 96 LEU A C 1
ATOM 771 O O . LEU A 1 96 ? -33.094 6.418 4.906 1 96 96 LEU A O 1
ATOM 775 N N . SER A 1 97 ? -31.297 7.102 5.977 1 96.69 97 SER A N 1
ATOM 776 C CA . SER A 1 97 ? -32.031 7.438 7.188 1 96.69 97 SER A CA 1
ATOM 777 C C . SER A 1 97 ? -32.531 8.883 7.156 1 96.69 97 SER A C 1
ATOM 779 O O . SER A 1 97 ? -33.031 9.398 8.156 1 96.69 97 SER A O 1
ATOM 781 N N . GLY A 1 98 ? -32.25 9.586 6.07 1 96.81 98 GLY A N 1
ATOM 782 C CA . GLY A 1 98 ? -32.812 10.922 5.863 1 96.81 98 GLY A CA 1
ATOM 783 C C . GLY A 1 98 ? -31.859 12.023 6.309 1 96.81 98 GLY A C 1
ATOM 784 O O . GLY A 1 98 ? -32.25 13.195 6.355 1 96.81 98 GLY A O 1
ATOM 785 N N . LYS A 1 99 ? -30.625 11.609 6.613 1 98 99 LYS A N 1
ATOM 786 C CA . LYS A 1 99 ? -29.672 12.617 7.047 1 98 99 LYS A CA 1
ATOM 787 C C . LYS A 1 99 ? -28.969 13.266 5.855 1 98 99 LYS A C 1
ATOM 789 O O . LYS A 1 99 ? -28.844 12.656 4.789 1 98 99 LYS A O 1
ATOM 794 N N . LYS A 1 100 ? -28.594 14.516 5.996 1 98.12 100 LYS A N 1
ATOM 795 C CA . LYS A 1 100 ? -27.75 15.164 4.996 1 98.12 100 LYS A CA 1
ATOM 796 C C . LYS A 1 100 ? -26.359 14.547 4.965 1 98.12 100 LYS A C 1
ATOM 798 O O . LYS A 1 100 ? -25.781 14.242 6.012 1 98.12 100 LYS A O 1
ATOM 803 N N . VAL A 1 101 ? -25.859 14.312 3.754 1 98.62 101 VAL A N 1
ATOM 804 C CA . VAL A 1 101 ? -24.531 13.742 3.625 1 98.62 101 VAL A CA 1
ATOM 805 C C . VAL A 1 101 ? -23.766 14.461 2.518 1 98.62 101 VAL A C 1
ATOM 807 O O . VAL A 1 101 ? -24.359 15.031 1.608 1 98.62 101 VAL A O 1
ATOM 810 N N . ALA A 1 102 ? -22.516 14.523 2.604 1 98.81 102 ALA A N 1
ATOM 811 C CA . ALA A 1 102 ? -21.594 15.039 1.591 1 98.81 102 ALA A CA 1
ATOM 812 C C . ALA A 1 102 ? -20.25 14.32 1.663 1 98.81 102 ALA A C 1
ATOM 814 O O . ALA A 1 102 ? -19.875 13.789 2.711 1 98.81 102 ALA A O 1
ATOM 815 N N . ALA A 1 103 ? -19.531 14.258 0.582 1 98.69 103 ALA A N 1
ATOM 816 C CA . ALA A 1 103 ? -18.234 13.57 0.534 1 98.69 103 ALA A CA 1
ATOM 817 C C . ALA A 1 103 ? -17.203 14.398 -0.215 1 98.69 103 ALA A C 1
ATOM 819 O O . ALA A 1 103 ? -17.547 15.172 -1.114 1 98.69 103 ALA A O 1
ATOM 820 N N . VAL A 1 104 ? -16.047 14.188 0.135 1 98.69 104 VAL A N 1
ATOM 821 C CA . VAL A 1 104 ? -14.938 14.922 -0.474 1 98.69 104 VAL A CA 1
ATOM 822 C C . VAL A 1 104 ? -14.703 14.414 -1.897 1 98.69 104 VAL A C 1
ATOM 824 O O . VAL A 1 104 ? -14.789 13.211 -2.156 1 98.69 104 VAL A O 1
ATOM 827 N N . ASP A 1 105 ? -14.547 15.359 -2.812 1 97.81 105 ASP A N 1
ATOM 828 C CA . ASP A 1 105 ? -14.016 15.047 -4.133 1 97.81 105 ASP A CA 1
ATOM 829 C C . ASP A 1 105 ? -12.492 14.969 -4.105 1 97.81 105 ASP A C 1
ATOM 831 O O . ASP A 1 105 ? -11.812 15.984 -3.938 1 97.81 105 ASP A O 1
ATOM 835 N N . LYS A 1 106 ? -11.984 13.859 -4.383 1 96.06 106 LYS A N 1
ATOM 836 C CA . LYS A 1 106 ? -10.555 13.633 -4.184 1 96.06 106 LYS A CA 1
ATOM 837 C C . LYS A 1 106 ? -9.75 14.148 -5.371 1 96.06 106 LYS A C 1
ATOM 839 O O . LYS A 1 106 ? -8.516 14.188 -5.32 1 96.06 106 LYS A O 1
ATOM 844 N N . GLY A 1 107 ? -10.375 14.547 -6.355 1 97.19 107 GLY A N 1
ATOM 845 C CA . GLY A 1 107 ? -9.703 15.164 -7.488 1 97.19 107 GLY A CA 1
ATOM 846 C C . GLY A 1 107 ? -8.773 14.211 -8.219 1 97.19 107 GLY A C 1
ATOM 847 O O . GLY A 1 107 ? -7.641 14.57 -8.547 1 97.19 107 GLY A O 1
ATOM 848 N N . ARG A 1 108 ? -9.211 13.031 -8.422 1 95.62 108 ARG A N 1
ATOM 849 C CA . ARG A 1 108 ? -8.367 11.977 -8.969 1 95.62 108 ARG A CA 1
ATOM 850 C C . ARG A 1 108 ? -7.945 12.297 -10.398 1 95.62 108 ARG A C 1
ATOM 852 O O . ARG A 1 108 ? -6.812 12.016 -10.797 1 95.62 108 ARG A O 1
ATOM 859 N N . GLY A 1 109 ? -8.859 12.812 -11.227 1 96.44 109 GLY A N 1
ATOM 860 C CA . GLY A 1 109 ? -8.547 13.141 -12.609 1 96.44 109 GLY A CA 1
ATOM 861 C C . GLY A 1 109 ? -7.391 14.117 -12.742 1 96.44 109 GLY A C 1
ATOM 862 O O . GLY A 1 109 ? -6.445 13.859 -13.492 1 96.44 109 GLY A O 1
ATOM 863 N N . GLY A 1 110 ? -7.488 15.203 -12.016 1 98.06 110 GLY A N 1
ATOM 864 C CA . GLY A 1 110 ? -6.418 16.188 -12.039 1 98.06 110 GLY A CA 1
ATOM 865 C C . GLY A 1 110 ? -5.094 15.648 -11.539 1 98.06 110 GLY A C 1
ATOM 866 O O . GLY A 1 110 ? -4.039 15.969 -12.094 1 98.06 110 GLY A O 1
ATOM 867 N N . LYS A 1 111 ? -5.148 14.859 -10.539 1 98.12 111 LYS A N 1
ATOM 868 C CA . LYS A 1 111 ? -3.934 14.281 -9.969 1 98.12 111 LYS A CA 1
ATOM 869 C C . LYS A 1 111 ? -3.279 13.305 -10.938 1 98.12 111 LYS A C 1
ATOM 871 O O . LYS A 1 111 ? -2.053 13.25 -11.047 1 98.12 111 LYS A O 1
ATOM 876 N N . LYS A 1 112 ? -4.098 12.547 -11.625 1 97.06 112 LYS A N 1
ATOM 877 C CA . LYS A 1 112 ? -3.58 11.664 -12.664 1 97.06 112 LYS A CA 1
ATOM 878 C C . LYS A 1 112 ? -2.896 12.453 -13.773 1 97.06 112 LYS A C 1
ATOM 880 O O . LYS A 1 112 ? -1.811 12.078 -14.227 1 97.06 112 LYS A O 1
ATOM 885 N N . ALA A 1 113 ? -3.531 13.438 -14.203 1 98 113 ALA A N 1
ATOM 886 C CA . ALA A 1 113 ? -2.971 14.281 -15.258 1 98 113 ALA A CA 1
ATOM 887 C C . ALA A 1 113 ? -1.659 14.922 -14.805 1 98 113 ALA A C 1
ATOM 889 O O . ALA A 1 113 ? -0.741 15.102 -15.609 1 98 113 ALA A O 1
ATOM 890 N N . LEU A 1 114 ? -1.556 15.203 -13.578 1 98.25 114 LEU A N 1
ATOM 891 C CA . LEU A 1 114 ? -0.396 15.875 -13 1 98.25 114 LEU A CA 1
ATOM 892 C C . LEU A 1 114 ? 0.805 14.93 -12.945 1 98.25 114 LEU A C 1
ATOM 894 O O . LEU A 1 114 ? 1.951 15.375 -13.039 1 98.25 114 LEU A O 1
ATOM 898 N N . THR A 1 115 ? 0.589 13.594 -12.891 1 97.69 115 THR A N 1
ATOM 899 C CA . THR A 1 115 ? 1.686 12.688 -12.578 1 97.69 115 THR A CA 1
ATOM 900 C C . THR A 1 115 ? 1.971 11.758 -13.75 1 97.69 115 THR A C 1
ATOM 902 O O . THR A 1 115 ? 2.918 10.969 -13.711 1 97.69 115 THR A O 1
ATOM 905 N N . ARG A 1 116 ? 1.119 11.844 -14.766 1 95.12 116 ARG A N 1
ATOM 906 C CA . ARG A 1 116 ? 1.33 10.93 -15.883 1 95.12 116 ARG A CA 1
ATOM 907 C C . ARG A 1 116 ? 2.613 11.273 -16.641 1 95.12 116 ARG A C 1
ATOM 909 O O . ARG A 1 116 ? 3.105 12.398 -16.547 1 95.12 116 ARG A O 1
ATOM 916 N N . THR A 1 117 ? 3.191 10.305 -17.297 1 90.88 117 THR A N 1
ATOM 917 C CA . THR A 1 117 ? 4.496 10.438 -17.938 1 90.88 117 THR A CA 1
ATOM 918 C C . THR A 1 117 ? 4.371 11.156 -19.281 1 90.88 117 THR A C 1
ATOM 920 O O . THR A 1 117 ? 5.316 11.805 -19.734 1 90.88 117 THR A O 1
ATOM 923 N N . GLU A 1 118 ? 3.27 10.961 -19.922 1 91.75 118 GLU A N 1
ATOM 924 C CA . GLU A 1 118 ? 3.037 11.578 -21.219 1 91.75 118 GLU A CA 1
ATOM 925 C C . GLU A 1 118 ? 1.919 12.609 -21.156 1 91.75 118 GLU A C 1
ATOM 927 O O . GLU A 1 118 ? 0.919 12.406 -20.469 1 91.75 118 GLU A O 1
ATOM 932 N N . ASN A 1 119 ? 2.09 13.695 -21.828 1 95.25 119 ASN A N 1
ATOM 933 C CA . ASN A 1 119 ? 1.095 14.758 -21.891 1 95.25 119 ASN A CA 1
ATOM 934 C C . ASN A 1 119 ? 0.683 15.234 -20.5 1 95.25 119 ASN A C 1
ATOM 936 O O . ASN A 1 119 ? -0.508 15.328 -20.203 1 95.25 119 ASN A O 1
ATOM 940 N N . LYS A 1 120 ? 1.674 15.352 -19.672 1 95.94 120 LYS A N 1
ATOM 941 C CA . LYS A 1 120 ? 1.488 15.812 -18.297 1 95.94 120 LYS A CA 1
ATOM 942 C C . LYS A 1 120 ? 0.904 17.219 -18.266 1 95.94 120 LYS A C 1
ATOM 944 O O . LYS A 1 120 ? 1.269 18.078 -19.078 1 95.94 120 LYS A O 1
ATOM 949 N N . ILE A 1 121 ? -0.07 17.516 -17.297 1 97.75 121 ILE A N 1
ATOM 950 C CA . ILE A 1 121 ? -0.589 18.859 -17.031 1 97.75 121 ILE A CA 1
ATOM 951 C C . ILE A 1 121 ? -0.11 19.328 -15.664 1 97.75 121 ILE A C 1
ATOM 953 O O . ILE A 1 121 ? -0.681 18.969 -14.633 1 97.75 121 ILE A O 1
ATOM 957 N N . LEU A 1 122 ? 0.898 20.109 -15.656 1 97.38 122 LEU A N 1
ATOM 958 C CA . LEU A 1 122 ? 1.477 20.625 -14.422 1 97.38 122 LEU A CA 1
ATOM 959 C C . LEU A 1 122 ? 0.796 21.922 -14 1 97.38 122 LEU A C 1
ATOM 961 O O . LEU A 1 122 ? 1.257 23.016 -14.352 1 97.38 122 LEU A O 1
ATOM 965 N N . LYS A 1 123 ? -0.244 21.844 -13.266 1 97.62 123 LYS A N 1
ATOM 966 C CA . LYS A 1 123 ? -0.982 23 -12.781 1 97.62 123 LYS A CA 1
ATOM 967 C C . LYS A 1 123 ? -1.43 22.812 -11.336 1 97.62 123 LYS A C 1
ATOM 969 O O . LYS A 1 123 ? -1.633 21.672 -10.891 1 97.62 123 LYS A O 1
ATOM 974 N N . GLN A 1 124 ? -1.541 23.875 -10.672 1 98.12 124 GLN A N 1
ATOM 975 C CA . GLN A 1 124 ? -2.002 23.844 -9.289 1 98.12 124 GLN A CA 1
ATOM 976 C C . GLN A 1 124 ? -3.41 23.266 -9.188 1 98.12 124 GLN A C 1
ATOM 978 O O . GLN A 1 124 ? -4.348 23.797 -9.789 1 98.12 124 GLN A O 1
ATOM 983 N N . LEU A 1 125 ? -3.564 22.203 -8.484 1 98.5 125 LEU A N 1
ATOM 984 C CA . LEU A 1 125 ? -4.875 21.625 -8.211 1 98.5 125 LEU A CA 1
ATOM 985 C C . LEU A 1 125 ? -5.473 22.203 -6.938 1 98.5 125 LEU A C 1
ATOM 987 O O . LEU A 1 125 ? -4.754 22.766 -6.105 1 98.5 125 LEU A O 1
ATOM 991 N N . PRO A 1 126 ? -6.844 22.109 -6.781 1 98.06 126 PRO A N 1
ATOM 992 C CA . PRO A 1 126 ? -7.426 22.531 -5.508 1 98.06 126 PRO A CA 1
ATOM 993 C C . PRO A 1 126 ? -6.812 21.812 -4.309 1 98.06 126 PRO A C 1
ATOM 995 O O . PRO A 1 126 ? -6.527 20.609 -4.383 1 98.06 126 PRO A O 1
ATOM 998 N N . SER A 1 127 ? -6.555 22.562 -3.25 1 98.06 127 SER A N 1
ATOM 999 C CA . SER A 1 127 ? -5.988 21.953 -2.049 1 98.06 127 SER A CA 1
ATOM 1000 C C . SER A 1 127 ? -6.988 21.031 -1.375 1 98.06 127 SER A C 1
ATOM 1002 O O . SER A 1 127 ? -8.195 21.172 -1.563 1 98.06 127 SER A O 1
ATOM 1004 N N . MET A 1 128 ? -6.473 20.109 -0.633 1 98.06 128 MET A N 1
ATOM 1005 C CA . MET A 1 128 ? -7.352 19.234 0.132 1 98.06 128 MET A CA 1
ATOM 1006 C C . MET A 1 128 ? -8.172 20.016 1.144 1 98.06 128 MET A C 1
ATOM 1008 O O . MET A 1 128 ? -9.289 19.625 1.492 1 98.06 128 MET A O 1
ATOM 1012 N N . PHE A 1 129 ? -7.664 21.156 1.622 1 98.62 129 PHE A N 1
ATOM 1013 C CA . PHE A 1 129 ? -8.406 22.016 2.539 1 98.62 129 PHE A CA 1
ATOM 1014 C C . PHE A 1 129 ? -9.641 22.594 1.861 1 98.62 129 PHE A C 1
ATOM 1016 O O . PHE A 1 129 ? -10.734 22.578 2.432 1 98.62 129 PHE A O 1
ATOM 1023 N N . GLU A 1 130 ? -9.43 23.062 0.654 1 98.44 130 GLU A N 1
ATOM 1024 C CA . GLU A 1 130 ? -10.547 23.578 -0.131 1 98.44 130 GLU A CA 1
ATOM 1025 C C . GLU A 1 130 ? -11.578 22.484 -0.401 1 98.44 130 GLU A C 1
ATOM 1027 O O . GLU A 1 130 ? -12.781 22.719 -0.332 1 98.44 130 GLU A O 1
ATOM 1032 N N . ARG A 1 131 ? -11.078 21.359 -0.686 1 98.62 131 ARG A N 1
ATOM 1033 C CA . ARG A 1 131 ? -11.961 20.234 -0.979 1 98.62 131 ARG A CA 1
ATOM 1034 C C . ARG A 1 131 ? -12.766 19.828 0.255 1 98.62 131 ARG A C 1
ATOM 1036 O O . ARG A 1 131 ? -13.953 19.516 0.154 1 98.62 131 ARG A O 1
ATOM 1043 N N . HIS A 1 132 ? -12.156 19.828 1.417 1 98.75 132 HIS A N 1
ATOM 1044 C CA . HIS A 1 132 ? -12.867 19.547 2.66 1 98.75 132 HIS A CA 1
ATOM 1045 C C . HIS A 1 132 ? -13.891 20.641 2.955 1 98.75 132 HIS A C 1
ATOM 1047 O O . HIS A 1 132 ? -15.008 20.344 3.385 1 98.75 132 HIS A O 1
ATOM 1053 N N . ALA A 1 133 ? -13.461 21.875 2.705 1 98.75 133 ALA A N 1
ATOM 1054 C CA . ALA A 1 133 ? -14.383 23 2.92 1 98.75 133 ALA A CA 1
ATOM 1055 C C . ALA A 1 133 ? -15.625 22.859 2.053 1 98.75 133 ALA A C 1
ATOM 1057 O O . ALA A 1 133 ? -16.734 23.172 2.492 1 98.75 133 ALA A O 1
ATOM 1058 N N . GLU A 1 134 ? -15.461 22.391 0.844 1 98.69 134 GLU A N 1
ATOM 1059 C CA . GLU A 1 134 ? -16.578 22.219 -0.078 1 98.69 134 GLU A CA 1
ATOM 1060 C C . GLU A 1 134 ? -17.578 21.188 0.459 1 98.69 134 GLU A C 1
ATOM 1062 O O . GLU A 1 134 ? -18.781 21.312 0.232 1 98.69 134 GLU A O 1
ATOM 1067 N N . VAL A 1 135 ? -17.078 20.172 1.157 1 98.81 135 VAL A N 1
ATOM 1068 C CA . VAL A 1 135 ? -17.969 19.188 1.774 1 98.81 135 VAL A CA 1
ATOM 1069 C C . VAL A 1 135 ? -18.922 19.891 2.744 1 98.81 135 VAL A C 1
ATOM 1071 O O . VAL A 1 135 ? -20.125 19.656 2.707 1 98.81 135 VAL A O 1
ATOM 1074 N N . PHE A 1 136 ? -18.406 20.766 3.592 1 98.75 136 PHE A N 1
ATOM 1075 C CA . PHE A 1 136 ? -19.219 21.453 4.582 1 98.75 136 PHE A CA 1
ATOM 1076 C C . PHE A 1 136 ? -20.141 22.469 3.916 1 98.75 136 PHE A C 1
ATOM 1078 O O . PHE A 1 136 ? -21.266 22.672 4.355 1 98.75 136 PHE A O 1
ATOM 1085 N N . ALA A 1 137 ? -19.609 23.109 2.832 1 98.75 137 ALA A N 1
ATOM 1086 C CA . ALA A 1 137 ? -20.484 24.016 2.076 1 98.75 137 ALA A CA 1
ATOM 1087 C C . ALA A 1 137 ? -21.703 23.281 1.532 1 98.75 137 ALA A C 1
ATOM 1089 O O . ALA A 1 137 ? -22.812 23.797 1.565 1 98.75 137 ALA A O 1
ATOM 1090 N N . THR A 1 138 ? -21.5 22.062 1.057 1 98.56 138 THR A N 1
ATOM 1091 C CA . THR A 1 138 ? -22.578 21.219 0.537 1 98.56 138 THR A CA 1
ATOM 1092 C C . THR A 1 138 ? -23.594 20.906 1.634 1 98.56 138 THR A C 1
ATOM 1094 O O . THR A 1 138 ? -24.781 20.75 1.362 1 98.56 138 THR A O 1
ATOM 1097 N N . LEU A 1 139 ? -23.141 20.875 2.863 1 98.56 139 LEU A N 1
ATOM 1098 C CA . LEU A 1 139 ? -24 20.578 4 1 98.56 139 LEU A CA 1
ATOM 1099 C C . LEU A 1 139 ? -24.641 21.844 4.559 1 98.56 139 LEU A C 1
ATOM 1101 O O . LEU A 1 139 ? -25.391 21.797 5.535 1 98.56 139 LEU A O 1
ATOM 1105 N N . GLY A 1 140 ? -24.234 23.031 3.99 1 98.19 140 GLY A N 1
ATOM 1106 C CA . GLY A 1 140 ? -24.891 24.266 4.359 1 98.19 140 GLY A CA 1
ATOM 1107 C C . GLY A 1 140 ? -24.016 25.172 5.211 1 98.19 140 GLY A C 1
ATOM 1108 O O . GLY A 1 140 ? -24.484 26.172 5.742 1 98.19 140 GLY A O 1
ATOM 1109 N N . PHE A 1 141 ? -22.75 24.797 5.34 1 98.5 141 PHE A N 1
ATOM 1110 C CA . PHE A 1 141 ? -21.844 25.578 6.188 1 98.5 141 PHE A CA 1
ATOM 1111 C C . PHE A 1 141 ? -20.641 26.062 5.398 1 98.5 141 PHE A C 1
ATOM 1113 O O . PHE A 1 141 ? -19.594 25.406 5.395 1 98.5 141 PHE A O 1
ATOM 1120 N N . SER A 1 142 ? -20.734 27.188 4.766 1 97.94 142 SER A N 1
ATOM 1121 C CA . SER A 1 142 ? -19.609 27.75 4.027 1 97.94 142 SER A CA 1
ATOM 1122 C C . SER A 1 142 ? -18.5 28.203 4.973 1 97.94 142 SER A C 1
ATOM 1124 O O . SER A 1 142 ? -18.766 28.766 6.031 1 97.94 142 SER A O 1
ATOM 1126 N N . ILE A 1 143 ? -17.266 27.844 4.566 1 96.94 143 ILE A N 1
ATOM 1127 C CA . ILE A 1 143 ? -16.094 28.141 5.391 1 96.94 143 ILE A CA 1
ATOM 1128 C C . ILE A 1 143 ? -15.109 28.984 4.598 1 96.94 143 ILE A C 1
ATOM 1130 O O . ILE A 1 143 ? -14.891 28.75 3.404 1 96.94 143 ILE A O 1
ATOM 1134 N N . ASP A 1 144 ? -14.586 30.031 5.227 1 97.62 144 ASP A N 1
ATOM 1135 C CA . ASP A 1 144 ? -13.492 30.828 4.688 1 97.62 144 ASP A CA 1
ATOM 1136 C C . ASP A 1 144 ? -12.164 30.484 5.352 1 97.62 144 ASP A C 1
ATOM 1138 O O . ASP A 1 144 ? -12.008 30.641 6.562 1 97.62 144 ASP A O 1
ATOM 1142 N N . LEU A 1 145 ? -11.234 30.047 4.574 1 97.62 145 LEU A N 1
ATOM 1143 C CA . LEU A 1 145 ? -9.969 29.562 5.113 1 97.62 145 LEU A CA 1
ATOM 1144 C C . LEU A 1 145 ? -8.891 30.625 4.988 1 97.62 145 LEU A C 1
ATOM 1146 O O . LEU A 1 145 ? -7.734 30.391 5.367 1 97.62 145 LEU A O 1
ATOM 1150 N N . ALA A 1 146 ? -9.219 31.797 4.602 1 95.81 146 ALA A N 1
ATOM 1151 C CA . ALA A 1 146 ? -8.25 32.844 4.258 1 95.81 146 ALA A CA 1
ATOM 1152 C C . ALA A 1 146 ? -7.594 33.406 5.512 1 95.81 146 ALA A C 1
ATOM 1154 O O . ALA A 1 146 ? -6.449 33.875 5.465 1 95.81 146 ALA A O 1
ATOM 1155 N N . ASN A 1 147 ? -8.312 33.5 6.602 1 94.25 147 ASN A N 1
ATOM 1156 C CA . ASN A 1 147 ? -7.797 34.031 7.863 1 94.25 147 ASN A CA 1
ATOM 1157 C C . ASN A 1 147 ? -7.887 33 8.984 1 94.25 147 ASN A C 1
ATOM 1159 O O . ASN A 1 147 ? -8.742 33.094 9.859 1 94.25 147 ASN A O 1
ATOM 1163 N N . PRO A 1 148 ? -6.949 32.125 8.922 1 96.12 148 PRO A N 1
ATOM 1164 C CA . PRO A 1 148 ? -7.062 31 9.875 1 96.12 148 PRO A CA 1
ATOM 1165 C C . PRO A 1 148 ? -6.73 31.422 11.305 1 96.12 148 PRO A C 1
ATOM 1167 O O . PRO A 1 148 ? -5.957 32.375 11.516 1 96.12 148 PRO A O 1
ATOM 1170 N N . ILE A 1 149 ? -7.387 30.75 12.211 1 93.19 149 ILE A N 1
ATOM 1171 C CA . ILE A 1 149 ? -7.07 30.859 13.633 1 93.19 149 ILE A CA 1
ATOM 1172 C C . ILE A 1 149 ? -6.262 29.641 14.07 1 93.19 149 ILE A C 1
ATOM 1174 O O . ILE A 1 149 ? -6.707 28.5 13.914 1 93.19 149 ILE A O 1
ATOM 1178 N N . PHE A 1 150 ? -5.082 29.891 14.609 1 96.88 150 PHE A N 1
ATOM 1179 C CA . PHE A 1 150 ? -4.23 28.812 15.102 1 96.88 150 PHE A CA 1
ATOM 1180 C C . PHE A 1 150 ? -4.273 28.75 16.625 1 96.88 150 PHE A C 1
ATOM 1182 O O . PHE A 1 150 ? -4.621 29.719 17.297 1 96.88 150 PHE A O 1
ATOM 1189 N N . PRO A 1 151 ? -4.031 27.578 17.156 1 96.12 151 PRO A N 1
ATOM 1190 C CA . PRO A 1 151 ? -3.947 27.5 18.609 1 96.12 151 PRO A CA 1
ATOM 1191 C C . PRO A 1 151 ? -2.756 28.281 19.172 1 96.12 151 PRO A C 1
ATOM 1193 O O . PRO A 1 151 ? -1.774 28.516 18.469 1 96.12 151 PRO A O 1
ATOM 1196 N N . LYS A 1 152 ? -2.951 28.625 20.406 1 94.81 152 LYS A N 1
ATOM 1197 C CA . LYS A 1 152 ? -1.815 29.234 21.094 1 94.81 152 LYS A CA 1
ATOM 1198 C C . LYS A 1 152 ? -0.701 28.219 21.328 1 94.81 152 LYS A C 1
ATOM 1200 O O . LYS A 1 152 ? -0.961 27.016 21.438 1 94.81 152 LYS A O 1
ATOM 1205 N N . LYS A 1 153 ? 0.512 28.75 21.375 1 95.75 153 LYS A N 1
ATOM 1206 C CA . LYS A 1 153 ? 1.636 27.891 21.75 1 95.75 153 LYS A CA 1
ATOM 1207 C C . LYS A 1 153 ? 1.369 27.188 23.078 1 95.75 153 LYS A C 1
ATOM 1209 O O . LYS A 1 153 ? 0.894 27.797 24.031 1 95.75 153 LYS A O 1
ATOM 1214 N N . ALA A 1 154 ? 1.664 25.953 23.047 1 95.5 154 ALA A N 1
ATOM 1215 C CA . ALA A 1 154 ? 1.436 25.172 24.266 1 95.5 154 ALA A CA 1
ATOM 1216 C C . ALA A 1 154 ? 2.484 25.5 25.328 1 95.5 154 ALA A C 1
ATOM 1218 O O . ALA A 1 154 ? 3.625 25.844 25 1 95.5 154 ALA A O 1
ATOM 1219 N N . VAL A 1 155 ? 2.016 25.422 26.562 1 93.62 155 VAL A N 1
ATOM 1220 C CA . VAL A 1 155 ? 2.973 25.484 27.656 1 93.62 155 VAL A CA 1
ATOM 1221 C C . VAL A 1 155 ? 3.682 24.141 27.812 1 93.62 155 VAL A C 1
ATOM 1223 O O . VAL A 1 155 ? 3.035 23.109 28 1 93.62 155 VAL A O 1
ATOM 1226 N N . LEU A 1 156 ? 4.961 24.203 27.625 1 92.88 156 LEU A N 1
ATOM 1227 C CA . LEU A 1 156 ? 5.738 22.969 27.672 1 92.88 156 LEU A CA 1
ATOM 1228 C C . LEU A 1 156 ? 5.926 22.516 29.109 1 92.88 156 LEU A C 1
ATOM 1230 O O . LEU A 1 156 ? 6.289 23.297 29.984 1 92.88 156 LEU A O 1
ATOM 1234 N N . LYS A 1 157 ? 5.609 21.266 29.344 1 91.19 157 LYS A N 1
ATOM 1235 C CA . LYS A 1 157 ? 5.781 20.688 30.672 1 91.19 157 LYS A CA 1
ATOM 1236 C C . LYS A 1 157 ? 7.254 20.438 30.984 1 91.19 157 LYS A C 1
ATOM 1238 O O . LYS A 1 157 ? 8.102 20.516 30.078 1 91.19 157 LYS A O 1
ATOM 1243 N N . GLU A 1 158 ? 7.504 20.156 32.188 1 88 158 GLU A N 1
ATOM 1244 C CA . GLU A 1 158 ? 8.867 20.016 32.688 1 88 158 GLU A CA 1
ATOM 1245 C C . GLU A 1 158 ? 9.594 18.875 31.984 1 88 158 GLU A C 1
ATOM 1247 O O . GLU A 1 158 ? 10.797 18.953 31.719 1 88 158 GLU A O 1
ATOM 1252 N N . ASP A 1 159 ? 8.914 17.906 31.688 1 87.94 159 ASP A N 1
ATOM 1253 C CA . ASP A 1 159 ? 9.539 16.75 31.078 1 87.94 159 ASP A CA 1
ATOM 1254 C C . ASP A 1 159 ? 10.07 17.078 29.672 1 87.94 159 ASP A C 1
ATOM 1256 O O . ASP A 1 159 ? 11.078 16.531 29.234 1 87.94 159 ASP A O 1
ATOM 1260 N N . ILE A 1 160 ? 9.391 17.938 28.984 1 89.19 160 ILE A N 1
ATOM 1261 C CA . ILE A 1 160 ? 9.836 18.344 27.656 1 89.19 160 ILE A CA 1
ATOM 1262 C C . ILE A 1 160 ? 10.961 19.375 27.781 1 89.19 160 ILE A C 1
ATOM 1264 O O . ILE A 1 160 ? 11.977 19.281 27.094 1 89.19 160 ILE A O 1
ATOM 1268 N N . THR A 1 161 ? 10.773 20.328 28.734 1 89.88 161 THR A N 1
ATOM 1269 C CA . THR A 1 161 ? 11.766 21.375 28.906 1 89.88 161 THR A CA 1
ATOM 1270 C C . THR A 1 161 ? 13.086 20.797 29.406 1 89.88 161 THR A C 1
ATOM 1272 O O . THR A 1 161 ? 14.156 21.344 29.109 1 89.88 161 THR A O 1
ATOM 1275 N N . ALA A 1 162 ? 12.984 19.75 30.078 1 87.19 162 ALA A N 1
ATOM 1276 C CA . ALA A 1 162 ? 14.195 19.078 30.547 1 87.19 162 ALA A CA 1
ATOM 1277 C C . ALA A 1 162 ? 15.008 18.531 29.391 1 87.19 162 ALA A C 1
ATOM 1279 O O . ALA A 1 162 ? 16.234 18.438 29.469 1 87.19 162 ALA A O 1
ATOM 1280 N N . ILE A 1 163 ? 14.336 18.25 28.344 1 84.5 163 ILE A N 1
ATOM 1281 C CA . ILE A 1 163 ? 15.008 17.672 27.172 1 84.5 163 ILE A CA 1
ATOM 1282 C C . ILE A 1 163 ? 15.586 18.797 26.312 1 84.5 163 ILE A C 1
ATOM 1284 O O . ILE A 1 163 ? 16.734 18.719 25.875 1 84.5 163 ILE A O 1
ATOM 1288 N N . ILE A 1 164 ? 14.828 19.875 26.109 1 85.5 164 ILE A N 1
ATOM 1289 C CA . ILE A 1 164 ? 15.227 20.844 25.094 1 85.5 164 ILE A CA 1
ATOM 1290 C C . ILE A 1 164 ? 15.93 22.031 25.766 1 85.5 164 ILE A C 1
ATOM 1292 O O . ILE A 1 164 ? 16.578 22.844 25.094 1 85.5 164 ILE A O 1
ATOM 1296 N N . GLY A 1 165 ? 15.945 22.078 26.984 1 80.06 165 GLY A N 1
ATOM 1297 C CA . GLY A 1 165 ? 16.531 23.203 27.688 1 80.06 165 GLY A CA 1
ATOM 1298 C C . GLY A 1 165 ? 15.602 24.406 27.75 1 80.06 165 GLY A C 1
ATOM 1299 O O . GLY A 1 165 ? 14.523 24.406 27.156 1 80.06 165 GLY A O 1
ATOM 1300 N N . THR A 1 166 ? 15.906 25.406 28.578 1 70.5 166 THR A N 1
ATOM 1301 C CA . THR A 1 166 ? 15.055 26.562 28.812 1 70.5 166 THR A CA 1
ATOM 1302 C C . THR A 1 166 ? 15.641 27.812 28.156 1 70.5 166 THR A C 1
ATOM 1304 O O . THR A 1 166 ? 15.047 28.891 28.219 1 70.5 166 THR A O 1
ATOM 1307 N N . LYS A 1 167 ? 16.656 27.594 27.375 1 71.31 167 LYS A N 1
ATOM 1308 C CA . LYS A 1 167 ? 17.266 28.75 26.75 1 71.31 167 LYS A CA 1
ATOM 1309 C C . LYS A 1 167 ? 16.391 29.312 25.641 1 71.31 167 LYS A C 1
ATOM 1311 O O . LYS A 1 167 ? 15.57 28.594 25.062 1 71.31 167 LYS A O 1
ATOM 1316 N N . SER A 1 168 ? 16.5 30.672 25.531 1 74.88 168 SER A N 1
ATOM 1317 C CA . SER A 1 168 ? 15.742 31.375 24.5 1 74.88 168 SER A CA 1
ATOM 1318 C C . SER A 1 168 ? 16.344 31.125 23.109 1 74.88 168 SER A C 1
ATOM 1320 O O . SER A 1 168 ? 16.984 32 22.547 1 74.88 168 SER A O 1
ATOM 1322 N N . GLN A 1 169 ? 16.297 29.953 22.641 1 87.19 169 GLN A N 1
ATOM 1323 C CA . GLN A 1 169 ? 16.812 29.562 21.344 1 87.19 169 GLN A CA 1
ATOM 1324 C C . GLN A 1 169 ? 15.695 29.469 20.312 1 87.19 169 GLN A C 1
ATOM 1326 O O . GLN A 1 169 ? 14.523 29.344 20.672 1 87.19 169 GLN A O 1
ATOM 1331 N N . LYS A 1 170 ? 16.109 29.797 19.109 1 95 170 LYS A N 1
ATOM 1332 C CA . LYS A 1 170 ? 15.203 29.453 18.016 1 95 170 LYS A CA 1
ATOM 1333 C C . LYS A 1 170 ? 15.031 27.938 17.891 1 95 170 LYS A C 1
ATOM 1335 O O . LYS A 1 170 ? 16.016 27.203 17.875 1 95 170 LYS A O 1
ATOM 1340 N N . LEU A 1 171 ? 13.852 27.484 17.922 1 96.94 171 LEU A N 1
ATOM 1341 C CA . LEU A 1 171 ? 13.57 26.047 17.844 1 96.94 171 LEU A CA 1
ATOM 1342 C C . LEU A 1 171 ? 13.305 25.625 16.406 1 96.94 171 LEU A C 1
ATOM 1344 O O . LEU A 1 171 ? 12.328 26.047 15.797 1 96.94 171 LEU A O 1
ATOM 1348 N N . ILE A 1 172 ? 14.188 24.797 15.898 1 98.31 172 ILE A N 1
ATOM 1349 C CA . ILE A 1 172 ? 14.078 24.266 14.539 1 98.31 172 ILE A CA 1
ATOM 1350 C C . ILE A 1 172 ? 13.719 22.797 14.578 1 98.31 172 ILE A C 1
ATOM 1352 O O . ILE A 1 172 ? 14.461 21.969 15.125 1 98.31 172 ILE A O 1
ATOM 1356 N N . GLY A 1 173 ? 12.531 22.438 14.102 1 98.62 173 GLY A N 1
ATOM 1357 C CA . GLY A 1 173 ? 12.164 21.031 13.953 1 98.62 173 GLY A CA 1
ATOM 1358 C C . GLY A 1 173 ? 12.586 20.453 12.609 1 98.62 173 GLY A C 1
ATOM 1359 O O . GLY A 1 173 ? 12.469 21.109 11.578 1 98.62 173 GLY A O 1
ATOM 1360 N N . ILE A 1 174 ? 13.086 19.266 12.586 1 98.81 174 ILE A N 1
ATOM 1361 C CA . ILE A 1 174 ? 13.43 18.562 11.352 1 98.81 174 ILE A CA 1
ATOM 1362 C C . ILE A 1 174 ? 12.844 17.141 11.383 1 98.81 174 ILE A C 1
ATOM 1364 O O . ILE A 1 174 ? 13.141 16.359 12.289 1 98.81 174 ILE A O 1
ATOM 1368 N N . ALA A 1 175 ? 11.984 16.812 10.469 1 98.31 175 ALA A N 1
ATOM 1369 C CA . ALA A 1 175 ? 11.438 15.477 10.25 1 98.31 175 ALA A CA 1
ATOM 1370 C C . ALA A 1 175 ? 11.875 14.914 8.898 1 98.31 175 ALA A C 1
ATOM 1372 O O . ALA A 1 175 ? 11.188 15.102 7.895 1 98.31 175 ALA A O 1
ATOM 1373 N N . PRO A 1 176 ? 12.906 14.141 8.883 1 97.56 176 PRO A N 1
ATOM 1374 C CA . PRO A 1 176 ? 13.578 13.852 7.613 1 97.56 176 PRO A CA 1
ATOM 1375 C C . PRO A 1 176 ? 13.055 12.586 6.941 1 97.56 176 PRO A C 1
ATOM 1377 O O . PRO A 1 176 ? 13.719 12.031 6.062 1 97.56 176 PRO A O 1
ATOM 1380 N N . PHE A 1 177 ? 11.891 12.117 7.336 1 94.5 177 PHE A N 1
ATOM 1381 C CA . PHE A 1 177 ? 11.414 10.852 6.789 1 94.5 177 PHE A CA 1
ATOM 1382 C C . PHE A 1 177 ? 10.055 11.023 6.129 1 94.5 177 PHE A C 1
ATOM 1384 O O . PHE A 1 177 ? 9.398 12.047 6.305 1 94.5 177 PHE A O 1
ATOM 1391 N N . ALA A 1 178 ? 9.688 10.078 5.309 1 93.06 178 ALA A N 1
ATOM 1392 C CA . ALA A 1 178 ? 8.383 9.945 4.672 1 93.06 178 ALA A CA 1
ATOM 1393 C C . ALA A 1 178 ? 8.031 8.484 4.434 1 93.06 178 ALA A C 1
ATOM 1395 O O . ALA A 1 178 ? 8.867 7.598 4.637 1 93.06 178 ALA A O 1
ATOM 1396 N N . GLN A 1 179 ? 6.828 8.281 4.059 1 87.69 179 GLN A N 1
ATOM 1397 C CA . GLN A 1 179 ? 6.336 6.922 3.873 1 87.69 179 GLN A CA 1
ATOM 1398 C C . GLN A 1 179 ? 7.109 6.203 2.771 1 87.69 179 GLN A C 1
ATOM 1400 O O . GLN A 1 179 ? 7.398 5.008 2.889 1 87.69 179 GLN A O 1
ATOM 1405 N N . TYR A 1 180 ? 7.414 6.902 1.717 1 87.31 180 TYR A N 1
ATOM 1406 C CA . TYR A 1 180 ? 8.102 6.297 0.581 1 87.31 180 TYR A CA 1
ATOM 1407 C C . TYR A 1 180 ? 9.461 6.941 0.355 1 87.31 180 TYR A C 1
ATOM 1409 O O . TYR A 1 180 ? 9.609 8.156 0.5 1 87.31 180 TYR A O 1
ATOM 1417 N N . ASP A 1 181 ? 10.352 6.156 -0.089 1 84.44 181 ASP A N 1
ATOM 1418 C CA . ASP A 1 181 ? 11.727 6.621 -0.265 1 84.44 181 ASP A CA 1
ATOM 1419 C C . ASP A 1 181 ? 11.805 7.719 -1.323 1 84.44 181 ASP A C 1
ATOM 1421 O O . ASP A 1 181 ? 12.656 8.609 -1.243 1 84.44 181 ASP A O 1
ATOM 1425 N N . SER A 1 182 ? 10.922 7.676 -2.236 1 89.75 182 SER A N 1
ATOM 1426 C CA . SER A 1 182 ? 10.93 8.633 -3.34 1 89.75 182 SER A CA 1
ATOM 1427 C C . SER A 1 182 ? 10.672 10.055 -2.844 1 89.75 182 SER A C 1
ATOM 1429 O O . SER A 1 182 ? 10.883 11.016 -3.58 1 89.75 182 SER A O 1
ATOM 1431 N N . LYS A 1 183 ? 10.242 10.141 -1.562 1 94.44 183 LYS A N 1
ATOM 1432 C CA . LYS A 1 183 ? 9.938 11.438 -0.964 1 94.44 183 LYS A CA 1
ATOM 1433 C C . LYS A 1 183 ? 10.93 11.781 0.145 1 94.44 183 LYS A C 1
ATOM 1435 O O . LYS A 1 183 ? 10.711 12.727 0.905 1 94.44 183 LYS A O 1
ATOM 1440 N N . VAL A 1 184 ? 11.938 11 0.276 1 94.88 184 VAL A N 1
ATOM 1441 C CA . VAL A 1 184 ? 12.867 11.219 1.38 1 94.88 184 VAL A CA 1
ATOM 1442 C C . VAL A 1 184 ? 14.141 11.883 0.859 1 94.88 184 VAL A C 1
ATOM 1444 O O . VAL A 1 184 ? 14.781 11.383 -0.07 1 94.88 184 VAL A O 1
ATOM 1447 N N . TYR A 1 185 ? 14.477 13.031 1.444 1 97.25 185 TYR A N 1
ATOM 1448 C CA . TYR A 1 185 ? 15.695 13.766 1.127 1 97.25 185 TYR A CA 1
ATOM 1449 C C . TYR A 1 185 ? 16.938 12.953 1.501 1 97.25 185 TYR A C 1
ATOM 1451 O O . TYR A 1 185 ? 16.953 12.289 2.539 1 97.25 185 TYR A O 1
ATOM 1459 N N . PRO A 1 186 ? 17.984 12.977 0.649 1 95.06 186 PRO A N 1
ATOM 1460 C CA . PRO A 1 186 ? 19.172 12.18 0.95 1 95.06 186 PRO A CA 1
ATOM 1461 C C . PRO A 1 186 ? 19.734 12.469 2.342 1 95.06 186 PRO A C 1
ATOM 1463 O O . PRO A 1 186 ? 19.875 13.633 2.729 1 95.06 186 PRO A O 1
ATOM 1466 N N . LEU A 1 187 ? 20.078 11.375 3.031 1 93.56 187 LEU A N 1
ATOM 1467 C CA . LEU A 1 187 ? 20.484 11.484 4.426 1 93.56 187 LEU A CA 1
ATOM 1468 C C . LEU A 1 187 ? 21.781 12.289 4.555 1 93.56 187 LEU A C 1
ATOM 1470 O O . LEU A 1 187 ? 21.953 13.031 5.527 1 93.56 187 LEU A O 1
ATOM 1474 N N . ASP A 1 188 ? 22.688 12.078 3.59 1 95 188 ASP A N 1
ATOM 1475 C CA . ASP A 1 188 ? 23.953 12.805 3.646 1 95 188 ASP A CA 1
ATOM 1476 C C . ASP A 1 188 ? 23.719 14.312 3.516 1 95 188 ASP A C 1
ATOM 1478 O O . ASP A 1 188 ? 24.375 15.109 4.191 1 95 188 ASP A O 1
ATOM 1482 N N . LEU A 1 189 ? 22.797 14.727 2.678 1 97.88 189 LEU A N 1
ATOM 1483 C CA . LEU A 1 189 ? 22.469 16.141 2.537 1 97.88 189 LEU A CA 1
ATOM 1484 C C . LEU A 1 189 ? 21.734 16.656 3.77 1 97.88 189 LEU A C 1
ATOM 1486 O O . LEU A 1 189 ? 21.969 17.781 4.207 1 97.88 189 LEU A O 1
ATOM 1490 N N . MET A 1 190 ? 20.953 15.82 4.344 1 98 190 MET A N 1
ATOM 1491 C CA . MET A 1 190 ? 20.266 16.188 5.578 1 98 190 MET A CA 1
ATOM 1492 C C . MET A 1 190 ? 21.25 16.422 6.711 1 98 190 MET A C 1
ATOM 1494 O O . MET A 1 190 ? 21.125 17.375 7.477 1 98 190 MET A O 1
ATOM 1498 N N . ARG A 1 191 ? 22.156 15.531 6.75 1 96.5 191 ARG A N 1
ATOM 1499 C CA . ARG A 1 191 ? 23.219 15.703 7.734 1 96.5 191 ARG A CA 1
ATOM 1500 C C . ARG A 1 191 ? 23.922 17.047 7.559 1 96.5 191 ARG A C 1
ATOM 1502 O O . ARG A 1 191 ? 24.172 17.75 8.539 1 96.5 191 ARG A O 1
ATOM 1509 N N . SER A 1 192 ? 24.203 17.391 6.348 1 97.56 192 SER A N 1
ATOM 1510 C CA . SER A 1 192 ? 24.875 18.656 6.051 1 97.56 192 SER A CA 1
ATOM 1511 C C . SER A 1 192 ? 24.031 19.844 6.508 1 97.56 192 SER A C 1
ATOM 1513 O O . SER A 1 192 ? 24.562 20.812 7.039 1 97.56 192 SER A O 1
ATOM 1515 N N . ILE A 1 193 ? 22.734 19.781 6.324 1 98.5 193 ILE A N 1
ATOM 1516 C CA . ILE A 1 193 ? 21.828 20.828 6.734 1 98.5 193 ILE A CA 1
ATOM 1517 C C . ILE A 1 193 ? 21.859 20.984 8.25 1 98.5 193 ILE A C 1
ATOM 1519 O O . ILE A 1 193 ? 22.016 22.094 8.766 1 98.5 193 ILE A O 1
ATOM 1523 N N . ILE A 1 194 ? 21.75 19.859 8.938 1 98.12 194 ILE A N 1
ATOM 1524 C CA . ILE A 1 194 ? 21.734 19.875 10.398 1 98.12 194 ILE A CA 1
ATOM 1525 C C . ILE A 1 194 ? 23.047 20.438 10.93 1 98.12 194 ILE A C 1
ATOM 1527 O O . ILE A 1 194 ? 23.047 21.281 11.828 1 98.12 194 ILE A O 1
ATOM 1531 N N . GLU A 1 195 ? 24.141 20 10.32 1 96.81 195 GLU A N 1
ATOM 1532 C CA . GLU A 1 195 ? 25.453 20.469 10.734 1 96.81 195 GLU A CA 1
ATOM 1533 C C . GLU A 1 195 ? 25.578 21.984 10.547 1 96.81 195 GLU A C 1
ATOM 1535 O O . GLU A 1 195 ? 26.047 22.688 11.445 1 96.81 195 GLU A O 1
ATOM 1540 N N . GLU A 1 196 ? 25.172 22.438 9.445 1 97.56 196 GLU A N 1
ATOM 1541 C CA . GLU A 1 196 ? 25.281 23.875 9.164 1 97.56 196 GLU A CA 1
ATOM 1542 C C . GLU A 1 196 ? 24.422 24.688 10.141 1 97.56 196 GLU A C 1
ATOM 1544 O O . GLU A 1 196 ? 24.891 25.703 10.68 1 97.56 196 GLU A O 1
ATOM 1549 N N . LEU A 1 197 ? 23.203 24.297 10.406 1 97.69 197 LEU A N 1
ATOM 1550 C CA . LEU A 1 197 ? 22.297 25.016 11.297 1 97.69 197 LEU A CA 1
ATOM 1551 C C . LEU A 1 197 ? 22.797 24.984 12.734 1 97.69 197 LEU A C 1
ATOM 1553 O O . LEU A 1 197 ? 22.578 25.922 13.5 1 97.69 197 LEU A O 1
ATOM 1557 N N . SER A 1 198 ? 23.453 23.906 13.078 1 96.5 198 SER A N 1
ATOM 1558 C CA . SER A 1 198 ? 23.875 23.703 14.453 1 96.5 198 SER A CA 1
ATOM 1559 C C . SER A 1 198 ? 25.078 24.578 14.797 1 96.5 198 SER A C 1
ATOM 1561 O O . SER A 1 198 ? 25.406 24.75 15.977 1 96.5 198 SER A O 1
ATOM 1563 N N . LYS A 1 199 ? 25.75 25.125 13.789 1 95.94 199 LYS A N 1
ATOM 1564 C CA . LYS A 1 199 ? 26.875 26.016 14.039 1 95.94 199 LYS A CA 1
ATOM 1565 C C . LYS A 1 199 ? 26.438 27.266 14.805 1 95.94 199 LYS A C 1
ATOM 1567 O O . LYS A 1 199 ? 27.234 27.859 15.547 1 95.94 199 LYS A O 1
ATOM 1572 N N . ASN A 1 200 ? 25.266 27.688 14.562 1 95.31 200 ASN A N 1
ATOM 1573 C CA . ASN A 1 200 ? 24.703 28.781 15.344 1 95.31 200 ASN A CA 1
ATOM 1574 C C . ASN A 1 200 ? 24.141 28.297 16.672 1 95.31 200 ASN A C 1
ATOM 1576 O O . ASN A 1 200 ? 23.094 27.656 16.719 1 95.31 200 ASN A O 1
ATOM 1580 N N . THR A 1 201 ? 24.703 28.656 17.766 1 91.88 201 THR A N 1
ATOM 1581 C CA . THR A 1 201 ? 24.375 28.141 19.078 1 91.88 201 THR A CA 1
ATOM 1582 C C . THR A 1 201 ? 23.047 28.703 19.578 1 91.88 201 THR A C 1
ATOM 1584 O O . THR A 1 201 ? 22.484 28.219 20.562 1 91.88 201 THR A O 1
ATOM 1587 N N . ASN A 1 202 ? 22.594 29.688 18.875 1 93.5 202 ASN A N 1
ATOM 1588 C CA . ASN A 1 202 ? 21.281 30.219 19.203 1 93.5 202 ASN A CA 1
ATOM 1589 C C . ASN A 1 202 ? 20.172 29.344 18.625 1 93.5 202 ASN A C 1
ATOM 1591 O O . ASN A 1 202 ? 18.984 29.578 18.891 1 93.5 202 ASN A O 1
ATOM 1595 N N . ASN A 1 203 ? 20.531 28.359 17.844 1 95.62 203 ASN A N 1
ATOM 1596 C CA . ASN A 1 203 ? 19.578 27.406 17.312 1 95.62 203 ASN A CA 1
ATOM 1597 C C . ASN A 1 203 ? 19.5 26.156 18.188 1 95.62 203 ASN A C 1
ATOM 1599 O O . ASN A 1 203 ? 20.516 25.672 18.672 1 95.62 203 ASN A O 1
ATOM 1603 N N . LYS A 1 204 ? 18.344 25.672 18.453 1 96.12 204 LYS A N 1
ATOM 1604 C CA . LYS A 1 204 ? 18.078 24.344 18.969 1 96.12 204 LYS A CA 1
ATOM 1605 C C . LYS A 1 204 ? 17.344 23.484 17.922 1 96.12 204 LYS A C 1
ATOM 1607 O O . LYS A 1 204 ? 16.234 23.828 17.516 1 96.12 204 LYS A O 1
ATOM 1612 N N . ILE A 1 205 ? 18.031 22.438 17.484 1 97.38 205 ILE A N 1
ATOM 1613 C CA . ILE A 1 205 ? 17.484 21.594 16.438 1 97.38 205 ILE A CA 1
ATOM 1614 C C . ILE A 1 205 ? 16.859 20.344 17.062 1 97.38 205 ILE A C 1
ATOM 1616 O O . ILE A 1 205 ? 17.531 19.594 17.781 1 97.38 205 ILE A O 1
ATOM 1620 N N . LEU A 1 206 ? 15.609 20.125 16.844 1 97.38 206 LEU A N 1
ATOM 1621 C CA . LEU A 1 206 ? 14.867 18.969 17.344 1 97.38 206 LEU A CA 1
ATOM 1622 C C . LEU A 1 206 ? 14.484 18.047 16.203 1 97.38 206 LEU A C 1
ATOM 1624 O O . LEU A 1 206 ? 13.828 18.453 15.242 1 97.38 206 LEU A O 1
ATOM 1628 N N . LEU A 1 207 ? 14.906 16.812 16.281 1 97.94 207 LEU A N 1
ATOM 1629 C CA . LEU A 1 207 ? 14.688 15.836 15.219 1 97.94 207 LEU A CA 1
ATOM 1630 C C . LEU A 1 207 ? 13.461 14.977 15.523 1 97.94 207 LEU A C 1
ATOM 1632 O O . LEU A 1 207 ? 13.32 14.469 16.641 1 97.94 207 LEU A O 1
ATOM 1636 N N . PHE A 1 208 ? 12.602 14.883 14.539 1 97.5 208 PHE A N 1
ATOM 1637 C CA . PHE A 1 208 ? 11.352 14.148 14.711 1 97.5 208 PHE A CA 1
ATOM 1638 C C . PHE A 1 208 ? 11.297 12.938 13.789 1 97.5 208 PHE A C 1
ATOM 1640 O O . PHE A 1 208 ? 11.836 12.969 12.688 1 97.5 208 PHE A O 1
ATOM 1647 N N . GLY A 1 209 ? 10.617 11.961 14.211 1 91.44 209 GLY A N 1
ATOM 1648 C CA . GLY A 1 209 ? 10.438 10.711 13.5 1 91.44 209 GLY A CA 1
ATOM 1649 C C . GLY A 1 209 ? 9.867 9.602 14.367 1 91.44 209 GLY A C 1
ATOM 1650 O O . GLY A 1 209 ? 9.492 9.844 15.516 1 91.44 209 GLY A O 1
ATOM 1651 N N . GLY A 1 210 ? 9.711 8.516 13.789 1 82.75 210 GLY A N 1
ATOM 1652 C CA . GLY A 1 210 ? 9.164 7.387 14.531 1 82.75 210 GLY A CA 1
ATOM 1653 C C . GLY A 1 210 ? 9.672 6.047 14.031 1 82.75 210 GLY A C 1
ATOM 1654 O O . GLY A 1 210 ? 10.297 5.965 12.969 1 82.75 210 GLY A O 1
ATOM 1655 N N . GLY A 1 211 ? 9.484 5.055 14.883 1 79 211 GLY A N 1
ATOM 1656 C CA . GLY A 1 211 ? 9.977 3.713 14.609 1 79 211 GLY A CA 1
ATOM 1657 C C . GLY A 1 211 ? 11.406 3.496 15.07 1 79 211 GLY A C 1
ATOM 1658 O O . GLY A 1 211 ? 12.18 4.449 15.203 1 79 211 GLY A O 1
ATOM 1659 N N . LYS A 1 212 ? 11.836 2.41 15.367 1 75.81 212 LYS A N 1
ATOM 1660 C CA . LYS A 1 212 ? 13.133 2.061 15.938 1 75.81 212 LYS A CA 1
ATOM 1661 C C . LYS A 1 212 ? 14.266 2.447 14.984 1 75.81 212 LYS A C 1
ATOM 1663 O O . LYS A 1 212 ? 15.258 3.047 15.406 1 75.81 212 LYS A O 1
ATOM 1668 N N . LYS A 1 213 ? 14.062 2.186 13.711 1 74.94 213 LYS A N 1
ATOM 1669 C CA . LYS A 1 213 ? 15.109 2.484 12.734 1 74.94 213 LYS A CA 1
ATOM 1670 C C . LYS A 1 213 ? 15.328 3.99 12.609 1 74.94 213 LYS A C 1
ATOM 1672 O O . LYS A 1 213 ? 16.469 4.449 12.523 1 74.94 213 LYS A O 1
ATOM 1677 N N . GLU A 1 214 ? 14.234 4.633 12.477 1 87.75 214 GLU A N 1
ATOM 1678 C CA . GLU A 1 214 ? 14.336 6.082 12.375 1 87.75 214 GLU A CA 1
ATOM 1679 C C . GLU A 1 214 ? 15.047 6.676 13.586 1 87.75 214 GLU A C 1
ATOM 1681 O O . GLU A 1 214 ? 15.844 7.605 13.461 1 87.75 214 GLU A O 1
ATOM 1686 N N . ILE A 1 215 ? 14.781 6.105 14.742 1 90.75 215 ILE A N 1
ATOM 1687 C CA . ILE A 1 215 ? 15.406 6.586 15.969 1 90.75 215 ILE A CA 1
ATOM 1688 C C . ILE A 1 215 ? 16.922 6.43 15.875 1 90.75 215 ILE A C 1
ATOM 1690 O O . ILE A 1 215 ? 17.672 7.348 16.219 1 90.75 215 ILE A O 1
ATOM 1694 N N . GLU A 1 216 ? 17.328 5.324 15.375 1 87.31 216 GLU A N 1
ATOM 1695 C CA . GLU A 1 216 ? 18.766 5.07 15.227 1 87.31 216 GLU A CA 1
ATOM 1696 C C . GLU A 1 216 ? 19.406 6.074 14.273 1 87.31 216 GLU A C 1
ATOM 1698 O O . GLU A 1 216 ? 20.484 6.594 14.547 1 87.31 216 GLU A O 1
ATOM 1703 N N . ILE A 1 217 ? 18.734 6.309 13.195 1 90.5 217 ILE A N 1
ATOM 1704 C CA . ILE A 1 217 ? 19.25 7.258 12.219 1 90.5 217 ILE A CA 1
ATOM 1705 C C . ILE A 1 217 ? 19.328 8.648 12.844 1 90.5 217 ILE A C 1
ATOM 1707 O O . ILE A 1 217 ? 20.328 9.344 12.703 1 90.5 217 ILE A O 1
ATOM 1711 N N . LEU A 1 218 ? 18.312 9.016 13.539 1 95.25 218 LEU A N 1
ATOM 1712 C CA . LEU A 1 218 ? 18.266 10.328 14.164 1 95.25 218 LEU A CA 1
ATOM 1713 C C . LEU A 1 218 ? 19.344 10.453 15.242 1 95.25 218 LEU A C 1
ATOM 1715 O O . LEU A 1 218 ? 19.906 11.531 15.438 1 95.25 218 LEU A O 1
ATOM 1719 N N . ASP A 1 219 ? 19.578 9.391 15.938 1 93.56 219 ASP A N 1
ATOM 1720 C CA . ASP A 1 219 ? 20.656 9.398 16.922 1 93.56 219 ASP A CA 1
ATOM 1721 C C . ASP A 1 219 ? 22 9.672 16.25 1 93.56 219 ASP A C 1
ATOM 1723 O O . ASP A 1 219 ? 22.828 10.43 16.781 1 93.56 219 ASP A O 1
ATOM 1727 N N . SER A 1 220 ? 22.141 9.062 15.109 1 92.06 220 SER A N 1
ATOM 1728 C CA . SER A 1 220 ? 23.391 9.273 14.383 1 92.06 220 SER A CA 1
ATOM 1729 C C . SER A 1 220 ? 23.516 10.711 13.906 1 92.06 220 SER A C 1
ATOM 1731 O O . SER A 1 220 ? 24.625 11.25 13.812 1 92.06 220 SER A O 1
ATOM 1733 N N . LEU A 1 221 ? 22.406 11.328 13.57 1 93.88 221 LEU A N 1
ATOM 1734 C CA . LEU A 1 221 ? 22.375 12.703 13.086 1 93.88 221 LEU A CA 1
ATOM 1735 C C . LEU A 1 221 ? 22.609 13.688 14.227 1 93.88 221 LEU A C 1
ATOM 1737 O O . LEU A 1 221 ? 23.062 14.812 14 1 93.88 221 LEU A O 1
ATOM 1741 N N . SER A 1 222 ? 22.297 13.281 15.422 1 92.38 222 SER A N 1
ATOM 1742 C CA . SER A 1 222 ? 22.406 14.172 16.562 1 92.38 222 SER A CA 1
ATOM 1743 C C . SER A 1 222 ? 23.734 13.977 17.297 1 92.38 222 SER A C 1
ATOM 1745 O O . SER A 1 222 ? 24.031 14.695 18.25 1 92.38 222 SER A O 1
ATOM 1747 N N . ASN A 1 223 ? 24.562 12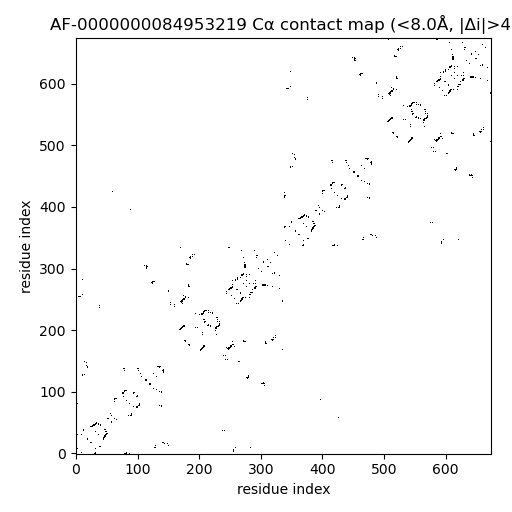.961 16.875 1 80.25 223 ASN A N 1
ATOM 1748 C CA . ASN A 1 223 ? 25.719 12.422 17.578 1 80.25 223 ASN A CA 1
ATOM 1749 C C . ASN A 1 223 ? 26.672 13.531 18.016 1 80.25 223 ASN A C 1
ATOM 1751 O O . ASN A 1 223 ? 27.547 13.93 17.25 1 80.25 223 ASN A O 1
ATOM 1755 N N . ASN A 1 224 ? 26.516 13.992 19.328 1 71.69 224 ASN A N 1
ATOM 1756 C CA . ASN A 1 224 ? 27.469 14.766 20.125 1 71.69 224 ASN A CA 1
ATOM 1757 C C . ASN A 1 224 ? 27.375 16.25 19.812 1 71.69 224 ASN A C 1
ATOM 1759 O O . ASN A 1 224 ? 28.359 16.984 19.969 1 71.69 224 ASN A O 1
ATOM 1763 N N . THR A 1 225 ? 26.344 16.656 19.078 1 84.19 225 THR A N 1
ATOM 1764 C CA . THR A 1 225 ? 26.188 18.109 18.891 1 84.19 225 THR A CA 1
ATOM 1765 C C . THR A 1 225 ? 25.25 18.672 19.953 1 84.19 225 THR A C 1
ATOM 1767 O O . THR A 1 225 ? 24.094 18.25 20.062 1 84.19 225 THR A O 1
ATOM 1770 N N . ASN A 1 226 ? 25.656 19.562 20.75 1 86.5 226 ASN A N 1
ATOM 1771 C CA . ASN A 1 226 ? 24.984 20.031 21.969 1 86.5 226 ASN A CA 1
ATOM 1772 C C . ASN A 1 226 ? 23.609 20.609 21.672 1 86.5 226 ASN A C 1
ATOM 1774 O O . ASN A 1 226 ? 22.688 20.469 22.469 1 86.5 226 ASN A O 1
ATOM 1778 N N . ASN A 1 227 ? 23.438 21.219 20.5 1 94.06 227 ASN A N 1
ATOM 1779 C CA . ASN A 1 227 ? 22.172 21.891 20.25 1 94.06 227 ASN A CA 1
ATOM 1780 C C . ASN A 1 227 ? 21.328 21.141 19.234 1 94.06 227 ASN A C 1
ATOM 1782 O O . ASN A 1 227 ? 20.469 21.719 18.562 1 94.06 227 ASN A O 1
ATOM 1786 N N . VAL A 1 228 ? 21.594 19.828 19.016 1 96.44 228 VAL A N 1
ATOM 1787 C CA . VAL A 1 228 ? 20.781 18.938 18.219 1 96.44 228 VAL A CA 1
ATOM 1788 C C . VAL A 1 228 ? 20.25 17.797 19.078 1 96.44 228 VAL A C 1
ATOM 1790 O O . VAL A 1 228 ? 21.016 17.078 19.719 1 96.44 228 VAL A O 1
ATOM 1793 N N . THR A 1 229 ? 18.938 17.609 19.156 1 95.69 229 THR A N 1
ATOM 1794 C CA . THR A 1 229 ? 18.328 16.609 20.031 1 95.69 229 THR A CA 1
ATOM 1795 C C . THR A 1 229 ? 17.375 15.711 19.25 1 95.69 229 THR A C 1
ATOM 1797 O O . THR A 1 229 ? 16.516 16.203 18.531 1 95.69 229 THR A O 1
ATOM 1800 N N . ASN A 1 230 ? 17.547 14.422 19.312 1 96 230 ASN A N 1
ATOM 1801 C CA . ASN A 1 230 ? 16.594 13.438 18.781 1 96 230 ASN A CA 1
ATOM 1802 C C . ASN A 1 230 ? 15.398 13.266 19.719 1 96 230 ASN A C 1
ATOM 1804 O O . ASN A 1 230 ? 15.539 12.789 20.844 1 96 230 ASN A O 1
ATOM 1808 N N . MET A 1 231 ? 14.242 13.594 19.219 1 95.44 231 MET A N 1
ATOM 1809 C CA . MET A 1 231 ? 13.039 13.531 20.047 1 95.44 231 MET A CA 1
ATOM 1810 C C . MET A 1 231 ? 12.273 12.234 19.812 1 95.44 231 MET A C 1
ATOM 1812 O O . MET A 1 231 ? 11.336 11.914 20.531 1 95.44 231 MET A O 1
ATOM 1816 N N . ALA A 1 232 ? 12.688 11.539 18.797 1 94.06 232 ALA A N 1
ATOM 1817 C CA . ALA A 1 232 ? 11.969 10.328 18.406 1 94.06 232 ALA A CA 1
ATOM 1818 C C . ALA A 1 232 ? 12.016 9.289 19.516 1 94.06 232 ALA A C 1
ATOM 1820 O O . ALA A 1 232 ? 13.086 8.992 20.062 1 94.06 232 ALA A O 1
ATOM 1821 N N . GLY A 1 233 ? 10.844 8.742 19.828 1 91.38 233 GLY A N 1
ATOM 1822 C CA . GLY A 1 233 ? 10.758 7.691 20.828 1 91.38 233 GLY A CA 1
ATOM 1823 C C . GLY A 1 233 ? 10.781 8.219 22.25 1 91.38 233 GLY A C 1
ATOM 1824 O O . GLY A 1 233 ? 10.641 7.445 23.203 1 91.38 233 GLY A O 1
ATOM 1825 N N . LYS A 1 234 ? 10.844 9.492 22.438 1 91.81 234 LYS A N 1
ATOM 1826 C CA . LYS A 1 234 ? 11.008 10.062 23.766 1 91.81 234 LYS A CA 1
ATOM 1827 C C . LYS A 1 234 ? 9.695 10.672 24.266 1 91.81 234 LYS A C 1
ATOM 1829 O O . LYS A 1 234 ? 9.516 10.875 25.469 1 91.81 234 LYS A O 1
ATOM 1834 N N . ILE A 1 235 ? 8.844 10.992 23.328 1 91.44 235 ILE A N 1
ATOM 1835 C CA . ILE A 1 235 ? 7.598 11.656 23.719 1 91.44 235 ILE A CA 1
ATOM 1836 C C . ILE A 1 235 ? 6.434 11.055 22.922 1 91.44 235 ILE A C 1
ATOM 1838 O O . ILE A 1 235 ? 6.633 10.453 21.875 1 91.44 235 ILE A O 1
ATOM 1842 N N . LYS A 1 236 ? 5.246 11.188 23.484 1 92 236 LYS A N 1
ATOM 1843 C CA . LYS A 1 236 ? 4.023 10.719 22.844 1 92 236 LYS A CA 1
ATOM 1844 C C . LYS A 1 236 ? 3.438 11.805 21.938 1 92 236 LYS A C 1
ATOM 1846 O O . LYS A 1 236 ? 3.922 12.938 21.922 1 92 236 LYS A O 1
ATOM 1851 N N . LEU A 1 237 ? 2.449 11.484 21.172 1 95.69 237 LEU A N 1
ATOM 1852 C CA . LEU A 1 237 ? 1.91 12.359 20.141 1 95.69 237 LEU A CA 1
ATOM 1853 C C . LEU A 1 237 ? 1.455 13.688 20.75 1 95.69 237 LEU A C 1
ATOM 1855 O O . LEU A 1 237 ? 1.742 14.758 20.203 1 95.69 237 LEU A O 1
ATOM 1859 N N . LYS A 1 238 ? 0.692 13.648 21.875 1 95.62 238 LYS A N 1
ATOM 1860 C CA . LYS A 1 238 ? 0.216 14.875 22.5 1 95.62 238 LYS A CA 1
ATOM 1861 C C . LYS A 1 238 ? 1.38 15.797 22.844 1 95.62 238 LYS A C 1
ATOM 1863 O O . LYS A 1 238 ? 1.349 16.984 22.531 1 95.62 238 LYS A O 1
ATOM 1868 N N . GLN A 1 239 ? 2.396 15.25 23.453 1 95.69 239 GLN A N 1
ATOM 1869 C CA . GLN A 1 239 ? 3.588 16.016 23.797 1 95.69 239 GLN A CA 1
ATOM 1870 C C . GLN A 1 239 ? 4.297 16.531 22.547 1 95.69 239 GLN A C 1
ATOM 1872 O O . GLN A 1 239 ? 4.828 17.641 22.547 1 95.69 239 GLN A O 1
ATOM 1877 N N . GLU A 1 240 ? 4.34 15.664 21.562 1 96.44 240 GLU A N 1
ATOM 1878 C CA . GLU A 1 240 ? 4.941 16.062 20.297 1 96.44 240 GLU A CA 1
ATOM 1879 C C . GLU A 1 240 ? 4.227 17.281 19.719 1 96.44 240 GLU A C 1
ATOM 1881 O O . GLU A 1 240 ? 4.867 18.203 19.219 1 96.44 240 GLU A O 1
ATOM 1886 N N . LEU A 1 241 ? 2.891 17.281 19.781 1 97.69 241 LEU A N 1
ATOM 1887 C CA . LEU A 1 241 ? 2.109 18.406 19.297 1 97.69 241 LEU A CA 1
ATOM 1888 C C . LEU A 1 241 ? 2.447 19.672 20.094 1 97.69 241 LEU A C 1
ATOM 1890 O O . LEU A 1 241 ? 2.617 20.75 19.5 1 97.69 241 LEU A O 1
ATOM 1894 N N . GLU A 1 242 ? 2.523 19.516 21.391 1 96.88 242 GLU A N 1
ATOM 1895 C CA . GLU A 1 242 ? 2.883 20.656 22.234 1 96.88 242 GLU A CA 1
ATOM 1896 C C . GLU A 1 242 ? 4.258 21.203 21.859 1 96.88 242 GLU A C 1
ATOM 1898 O O . GLU A 1 242 ? 4.43 22.422 21.734 1 96.88 242 GLU A O 1
ATOM 1903 N N . LEU A 1 243 ? 5.133 20.328 21.688 1 97.19 243 LEU A N 1
ATOM 1904 C CA . LEU A 1 243 ? 6.488 20.719 21.344 1 97.19 243 LEU A CA 1
ATOM 1905 C C . LEU A 1 243 ? 6.516 21.391 19.969 1 97.19 243 LEU A C 1
ATOM 1907 O O . LEU A 1 243 ? 7.117 22.453 19.812 1 97.19 243 LEU A O 1
ATOM 1911 N N . ILE A 1 244 ? 5.871 20.812 19 1 98.25 244 ILE A N 1
ATOM 1912 C CA . ILE A 1 244 ? 5.855 21.328 17.641 1 98.25 244 ILE A CA 1
ATOM 1913 C C . ILE A 1 244 ? 5.215 22.719 17.625 1 98.25 244 ILE A C 1
ATOM 1915 O O . ILE A 1 244 ? 5.652 23.609 16.891 1 98.25 244 ILE A O 1
ATOM 1919 N N . SER A 1 245 ? 4.211 22.953 18.438 1 97.88 245 SER A N 1
ATOM 1920 C CA . SER A 1 245 ? 3.543 24.25 18.484 1 97.88 245 SER A CA 1
ATOM 1921 C C . SER A 1 245 ? 4.508 25.359 18.891 1 97.88 245 SER A C 1
ATOM 1923 O O . SER A 1 245 ? 4.223 26.531 18.688 1 97.88 245 SER A O 1
ATOM 1925 N N . ASN A 1 246 ? 5.613 25 19.469 1 96.88 246 ASN A N 1
ATOM 1926 C CA . ASN A 1 246 ? 6.582 25.984 19.938 1 96.88 246 ASN A CA 1
ATOM 1927 C C . ASN A 1 246 ? 7.703 26.188 18.922 1 96.88 246 ASN A C 1
ATOM 1929 O O . ASN A 1 246 ? 8.555 27.062 19.109 1 96.88 246 ASN A O 1
ATOM 1933 N N . LEU A 1 247 ? 7.758 25.422 17.891 1 97.94 247 LEU A N 1
ATOM 1934 C CA . LEU A 1 247 ? 8.812 25.562 16.906 1 97.94 247 LEU A CA 1
ATOM 1935 C C . LEU A 1 247 ? 8.703 26.891 16.172 1 97.94 247 LEU A C 1
ATOM 1937 O O . LEU A 1 247 ? 7.598 27.375 15.93 1 97.94 247 LEU A O 1
ATOM 1941 N N . ASP A 1 248 ? 9.852 27.391 15.812 1 97.75 248 ASP A N 1
ATOM 1942 C CA . ASP A 1 248 ? 9.875 28.562 14.945 1 97.75 248 ASP A CA 1
ATOM 1943 C C . ASP A 1 248 ? 9.734 28.156 13.477 1 97.75 248 ASP A C 1
ATOM 1945 O O . ASP A 1 248 ? 9.188 28.922 12.672 1 97.75 248 ASP A O 1
ATOM 1949 N N . VAL A 1 249 ? 10.266 27.047 13.164 1 98.69 249 VAL A N 1
ATOM 1950 C CA . VAL A 1 249 ? 10.195 26.531 11.797 1 98.69 249 VAL A CA 1
ATOM 1951 C C . VAL A 1 249 ? 10.336 25.016 11.805 1 98.69 249 VAL A C 1
ATOM 1953 O O . VAL A 1 249 ? 11.023 24.453 12.664 1 98.69 249 VAL A O 1
ATOM 1956 N N . MET A 1 250 ? 9.656 24.312 10.953 1 98.88 250 MET A N 1
ATOM 1957 C CA . MET A 1 250 ? 9.758 22.875 10.711 1 98.88 250 MET A CA 1
ATOM 1958 C C . MET A 1 250 ? 10.258 22.594 9.297 1 98.88 250 MET A C 1
ATOM 1960 O O . MET A 1 250 ? 9.703 23.094 8.32 1 98.88 250 MET A O 1
ATOM 1964 N N . LEU A 1 251 ? 11.352 21.875 9.156 1 98.94 251 LEU A N 1
ATOM 1965 C CA . LEU A 1 251 ? 11.75 21.25 7.902 1 98.94 251 LEU A CA 1
ATOM 1966 C C . LEU A 1 251 ? 11.227 19.828 7.809 1 98.94 251 LEU A C 1
ATOM 1968 O O . LEU A 1 251 ? 11.508 19 8.68 1 98.94 251 LEU A O 1
ATOM 1972 N N . SER A 1 252 ? 10.484 19.547 6.824 1 98.62 252 SER A N 1
ATOM 1973 C CA . SER A 1 252 ? 9.867 18.234 6.699 1 98.62 252 SER A CA 1
ATOM 1974 C C . SER A 1 252 ? 9.766 17.797 5.238 1 98.62 252 SER A C 1
ATOM 1976 O O . SER A 1 252 ? 9.828 18.641 4.336 1 98.62 252 SER A O 1
ATOM 1978 N N . MET A 1 253 ? 9.734 16.562 5 1 98.06 253 MET A N 1
ATOM 1979 C CA . MET A 1 253 ? 9.359 16.062 3.686 1 98.06 253 MET A CA 1
ATOM 1980 C C . MET A 1 253 ? 7.875 16.281 3.416 1 98.06 253 MET A C 1
ATOM 1982 O O . MET A 1 253 ? 7.16 16.828 4.266 1 98.06 253 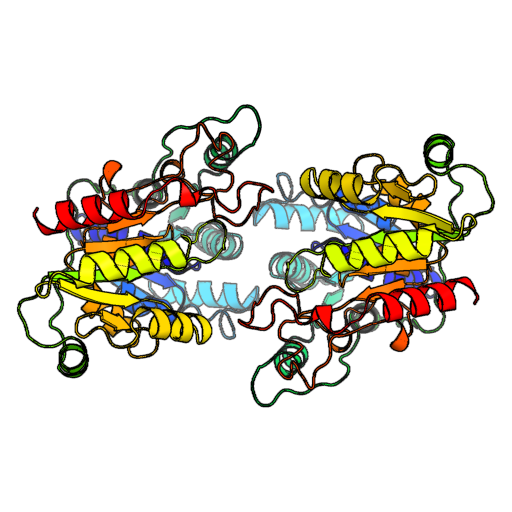MET A O 1
ATOM 1986 N N . ASP A 1 254 ? 7.434 15.977 2.152 1 97.69 254 ASP A N 1
ATOM 1987 C CA . ASP A 1 254 ? 6.004 15.82 1.912 1 97.69 254 ASP A CA 1
ATOM 1988 C C . ASP A 1 254 ? 5.43 14.68 2.748 1 97.69 254 ASP A C 1
ATOM 1990 O O . ASP A 1 254 ? 5.195 13.586 2.234 1 97.69 254 ASP A O 1
ATOM 1994 N N . SER A 1 255 ? 5.285 14.93 4.031 1 97 255 SER A N 1
ATOM 1995 C CA . SER A 1 255 ? 4.934 13.914 5.016 1 97 255 SER A CA 1
ATOM 1996 C C . SER A 1 255 ? 4.008 14.477 6.09 1 97 255 SER A C 1
ATOM 1998 O O . SER A 1 255 ? 3.645 15.656 6.047 1 97 255 SER A O 1
ATOM 2000 N N . GLY A 1 256 ? 3.602 13.641 7.012 1 97.44 256 GLY A N 1
ATOM 2001 C CA . GLY A 1 256 ? 2.646 13.992 8.055 1 97.44 256 GLY A CA 1
ATOM 2002 C C . GLY A 1 256 ? 3.125 15.125 8.945 1 97.44 256 GLY A C 1
ATOM 2003 O O . GLY A 1 256 ? 2.336 15.992 9.336 1 97.44 256 GLY A O 1
ATOM 2004 N N . ASN A 1 257 ? 4.426 15.195 9.234 1 98 257 ASN A N 1
ATOM 2005 C CA . ASN A 1 257 ? 4.949 16.188 10.164 1 98 257 ASN A CA 1
ATOM 2006 C C . ASN A 1 257 ? 4.781 17.609 9.609 1 98 257 ASN A C 1
ATOM 2008 O O . ASN A 1 257 ? 4.605 18.562 10.375 1 98 257 ASN A O 1
ATOM 2012 N N . ALA A 1 258 ? 4.852 17.75 8.305 1 98.62 258 ALA A N 1
ATOM 2013 C CA . ALA A 1 258 ? 4.602 19.062 7.703 1 98.62 258 ALA A CA 1
ATOM 2014 C C . ALA A 1 258 ? 3.189 19.547 8.008 1 98.62 258 ALA A C 1
ATOM 2016 O O . ALA A 1 258 ? 2.988 20.719 8.352 1 98.62 258 ALA A O 1
ATOM 2017 N N . HIS A 1 259 ? 2.27 18.672 7.934 1 98.75 259 HIS A N 1
ATOM 2018 C CA . HIS A 1 259 ? 0.872 19.016 8.156 1 98.75 259 HIS A CA 1
ATOM 2019 C C . HIS A 1 259 ? 0.594 19.281 9.633 1 98.75 259 HIS A C 1
ATOM 2021 O O . HIS A 1 259 ? -0.183 20.172 9.969 1 98.75 259 HIS A O 1
ATOM 2027 N N . ILE A 1 260 ? 1.221 18.5 10.484 1 98.69 260 ILE A N 1
ATOM 2028 C CA . ILE A 1 260 ? 1.071 18.688 11.922 1 98.69 260 ILE A CA 1
ATOM 2029 C C . ILE A 1 260 ? 1.594 20.062 12.32 1 98.69 260 ILE A C 1
ATOM 2031 O O . ILE A 1 260 ? 0.917 20.812 13.031 1 98.69 260 ILE A O 1
ATOM 2035 N N . ALA A 1 261 ? 2.76 20.391 11.797 1 98.81 261 ALA A N 1
ATOM 2036 C CA . ALA A 1 261 ? 3.328 21.703 12.102 1 98.81 261 ALA A CA 1
ATOM 2037 C C . ALA A 1 261 ? 2.436 22.828 11.578 1 98.81 261 ALA A C 1
ATOM 2039 O O . ALA A 1 261 ? 2.164 23.797 12.289 1 98.81 261 ALA A O 1
ATOM 2040 N N . ALA A 1 262 ? 1.966 22.641 10.383 1 98.81 262 ALA A N 1
ATOM 2041 C CA . ALA A 1 262 ? 1.175 23.688 9.734 1 98.81 262 ALA A CA 1
ATOM 2042 C C . ALA A 1 262 ? -0.147 23.906 10.461 1 98.81 262 ALA A C 1
ATOM 2044 O O . ALA A 1 262 ? -0.597 25.047 10.609 1 98.81 262 ALA A O 1
ATOM 2045 N N . MET A 1 263 ? -0.764 22.828 10.93 1 98.44 263 MET A N 1
ATOM 2046 C CA . MET A 1 263 ? -2.062 22.984 11.57 1 98.44 263 MET A CA 1
ATOM 2047 C C . MET A 1 263 ? -1.923 23.719 12.906 1 98.44 263 MET A C 1
ATOM 2049 O O . MET A 1 263 ? -2.91 24.203 13.461 1 98.44 263 MET A O 1
ATOM 2053 N N . LEU A 1 264 ? -0.698 23.797 13.406 1 98.56 264 LEU A N 1
ATOM 2054 C CA . LEU A 1 264 ? -0.427 24.484 14.664 1 98.56 264 LEU A CA 1
ATOM 2055 C C . LEU A 1 264 ? 0.089 25.891 14.422 1 98.56 264 LEU A C 1
ATOM 2057 O O . LEU A 1 264 ? 0.462 26.594 15.359 1 98.56 264 LEU A O 1
ATOM 2061 N N . GLY A 1 265 ? 0.159 26.297 13.164 1 98.12 265 GLY A N 1
ATOM 2062 C CA . GLY A 1 265 ? 0.545 27.656 12.812 1 98.12 265 GLY A CA 1
ATOM 2063 C C . GLY A 1 265 ? 2.045 27.844 12.672 1 98.12 265 GLY A C 1
ATOM 2064 O O . GLY A 1 265 ? 2.537 28.969 12.578 1 98.12 265 GLY A O 1
ATOM 2065 N N . VAL A 1 266 ? 2.787 26.766 12.656 1 98.62 266 VAL A N 1
ATOM 2066 C CA . VAL A 1 266 ? 4.242 26.812 12.547 1 98.62 266 VAL A CA 1
ATOM 2067 C C . VAL A 1 266 ? 4.645 26.969 11.086 1 98.62 266 VAL A C 1
ATOM 2069 O O . VAL A 1 266 ? 4.043 26.359 10.195 1 98.62 266 VAL A O 1
ATOM 2072 N N . LYS A 1 267 ? 5.684 27.781 10.844 1 98.56 267 LYS A N 1
ATOM 2073 C CA . LYS A 1 267 ? 6.246 27.875 9.5 1 98.56 267 LYS A CA 1
ATOM 2074 C C . LYS A 1 267 ? 6.859 26.547 9.062 1 98.56 267 LYS A C 1
ATOM 2076 O O . LYS A 1 267 ? 7.52 25.859 9.859 1 98.56 267 LYS A O 1
ATOM 2081 N N . VAL A 1 268 ? 6.609 26.188 7.789 1 98.88 268 VAL A N 1
ATOM 2082 C CA . VAL A 1 268 ? 7.066 24.875 7.324 1 98.88 268 VAL A CA 1
ATOM 2083 C C . VAL A 1 268 ? 7.848 25.031 6.02 1 98.88 268 VAL A C 1
ATOM 2085 O O . VAL A 1 268 ? 7.406 25.734 5.105 1 98.88 268 VAL A O 1
ATOM 2088 N N . ILE A 1 269 ? 8.992 24.531 5.969 1 98.88 269 ILE A N 1
ATOM 2089 C CA . ILE A 1 269 ? 9.703 24.25 4.723 1 98.88 269 ILE A CA 1
ATOM 2090 C C . ILE A 1 269 ? 9.547 22.781 4.352 1 98.88 269 ILE A C 1
ATOM 2092 O O . ILE A 1 269 ? 9.953 21.891 5.113 1 98.88 269 ILE A O 1
ATOM 2096 N N . SER A 1 270 ? 8.945 22.531 3.217 1 98.75 270 SER A N 1
ATOM 2097 C CA . SER A 1 270 ? 8.664 21.156 2.824 1 98.75 270 SER A CA 1
ATOM 2098 C C . SER A 1 270 ? 9.477 20.75 1.598 1 98.75 270 SER A C 1
ATOM 2100 O O . SER A 1 270 ? 9.625 21.547 0.664 1 98.75 270 SER A O 1
ATOM 2102 N N . LEU A 1 271 ? 10.008 19.625 1.645 1 98.81 271 LEU A N 1
ATOM 2103 C CA . LEU A 1 271 ? 10.766 19.062 0.534 1 98.81 271 LEU A CA 1
ATOM 2104 C C . LEU A 1 271 ? 9.953 18 -0.196 1 98.81 271 LEU A C 1
ATOM 2106 O O . LEU A 1 271 ? 9.328 17.141 0.437 1 98.81 271 LEU A O 1
ATOM 2110 N N . TYR A 1 272 ? 9.977 18.141 -1.484 1 98.44 272 TYR A N 1
ATOM 2111 C CA . TYR A 1 272 ? 9.25 17.203 -2.334 1 98.44 272 TYR A CA 1
ATOM 2112 C C . TYR A 1 272 ? 10.219 16.406 -3.205 1 98.44 272 TYR A C 1
ATOM 2114 O O . TYR A 1 272 ? 11.281 16.906 -3.584 1 98.44 272 TYR A O 1
ATOM 2122 N N . GLY A 1 273 ? 9.898 15.18 -3.422 1 97.25 273 GLY A N 1
ATOM 2123 C CA . GLY A 1 273 ? 10.625 14.328 -4.352 1 97.25 273 GLY A CA 1
ATOM 2124 C C . GLY A 1 273 ? 9.805 13.922 -5.555 1 97.25 273 GLY A C 1
ATOM 2125 O O . GLY A 1 273 ? 9.586 14.727 -6.469 1 97.25 273 GLY A O 1
ATOM 2126 N N . ALA A 1 274 ? 9.211 12.688 -5.422 1 96.81 274 ALA A N 1
ATOM 2127 C CA . ALA A 1 274 ? 8.391 12.18 -6.52 1 96.81 274 ALA A CA 1
ATOM 2128 C C . ALA A 1 274 ? 7.031 12.875 -6.555 1 96.81 274 ALA A C 1
ATOM 2130 O O . ALA A 1 274 ? 6.301 12.773 -7.547 1 96.81 274 ALA A O 1
ATOM 2131 N N . THR A 1 275 ? 6.684 13.516 -5.496 1 98.06 275 THR A N 1
ATOM 2132 C CA . THR A 1 275 ? 5.426 14.242 -5.383 1 98.06 275 THR A CA 1
ATOM 2133 C C . THR A 1 275 ? 5.625 15.727 -5.691 1 98.06 275 THR A C 1
ATOM 2135 O O . THR A 1 275 ? 6.711 16.141 -6.094 1 98.06 275 THR A O 1
ATOM 2138 N N . HIS A 1 276 ? 4.551 16.5 -5.543 1 98.38 276 HIS A N 1
ATOM 2139 C CA . HIS A 1 276 ? 4.594 17.922 -5.891 1 98.38 276 HIS A CA 1
ATOM 2140 C C . HIS A 1 276 ? 3.547 18.703 -5.113 1 98.38 276 HIS A C 1
ATOM 2142 O O . HIS A 1 276 ? 2.441 18.219 -4.879 1 98.38 276 HIS A O 1
ATOM 2148 N N . PRO A 1 277 ? 3.881 19.922 -4.773 1 98.25 277 PRO A N 1
ATOM 2149 C CA . PRO A 1 277 ? 2.908 20.734 -4.043 1 98.25 277 PRO A CA 1
ATOM 2150 C C . PRO A 1 277 ? 1.632 21 -4.844 1 98.25 277 PRO A C 1
ATOM 2152 O O . PRO A 1 277 ? 0.568 21.219 -4.258 1 98.25 277 PRO A O 1
ATOM 2155 N N . PHE A 1 278 ? 1.643 20.891 -6.129 1 98.5 278 PHE A N 1
ATOM 2156 C CA . PHE A 1 278 ? 0.501 21.172 -6.988 1 98.5 278 PHE A CA 1
ATOM 2157 C C . PHE A 1 278 ? -0.581 20.109 -6.832 1 98.5 278 PHE A C 1
ATOM 2159 O O . PHE A 1 278 ? -1.719 20.312 -7.266 1 98.5 278 PHE A O 1
ATOM 2166 N N . SER A 1 279 ? -0.25 19.016 -6.168 1 98.19 279 SER A N 1
ATOM 2167 C CA . SER A 1 279 ? -1.197 17.906 -6.07 1 98.19 279 SER A CA 1
ATOM 2168 C C . SER A 1 279 ? -2.283 18.203 -5.043 1 98.19 279 SER A C 1
ATOM 2170 O O . SER A 1 279 ? -3.234 17.422 -4.898 1 98.19 279 SER A O 1
ATOM 2172 N N . GLY A 1 280 ? -2.133 19.312 -4.297 1 97.75 280 GLY A N 1
ATOM 2173 C CA . GLY A 1 280 ? -3.174 19.734 -3.371 1 97.75 280 GLY A CA 1
ATOM 2174 C C . GLY A 1 280 ? -2.871 19.375 -1.929 1 97.75 280 GLY A C 1
ATOM 2175 O O . GLY A 1 280 ? -3.709 19.562 -1.046 1 97.75 280 GLY A O 1
ATOM 2176 N N . PHE A 1 281 ? -1.64 18.938 -1.676 1 97.94 281 PHE A N 1
ATOM 2177 C CA . PHE A 1 281 ? -1.328 18.453 -0.339 1 97.94 281 PHE A CA 1
ATOM 2178 C C . PHE A 1 281 ? -0.278 19.328 0.331 1 97.94 281 PHE A C 1
ATOM 2180 O O . PHE A 1 281 ? 0.427 18.875 1.237 1 97.94 281 PHE A O 1
ATOM 2187 N N . MET A 1 282 ? -0.13 20.531 -0.096 1 97.81 282 MET A N 1
ATOM 2188 C CA . MET A 1 282 ? 0.774 21.438 0.598 1 97.81 282 MET A CA 1
ATOM 2189 C C . MET A 1 282 ? 0.301 21.688 2.025 1 97.81 282 MET A C 1
ATOM 2191 O O . MET A 1 282 ? -0.902 21.766 2.281 1 97.81 282 MET A O 1
ATOM 2195 N N . PRO A 1 283 ? 1.239 21.859 2.906 1 98.62 283 PRO A N 1
ATOM 2196 C CA . PRO A 1 283 ? 0.818 22.188 4.27 1 98.62 283 PRO A CA 1
ATOM 2197 C C . PRO A 1 283 ? -0.051 23.453 4.32 1 98.62 283 PRO A C 1
ATOM 2199 O O . PRO A 1 283 ? 0.139 24.375 3.523 1 98.62 283 PRO A O 1
ATOM 2202 N N . PHE A 1 284 ? -0.916 23.516 5.266 1 98.69 284 PHE A N 1
ATOM 2203 C CA . PHE A 1 284 ? -1.93 24.562 5.383 1 98.69 284 PHE A CA 1
ATOM 2204 C C . PHE A 1 284 ? -1.283 25.922 5.578 1 98.69 284 PHE A C 1
ATOM 2206 O O . PHE A 1 284 ? -0.375 26.078 6.398 1 98.69 284 PHE A O 1
ATOM 2213 N N . ASN A 1 285 ? -1.728 26.875 4.781 1 98.25 285 ASN A N 1
ATOM 2214 C CA . ASN A 1 285 ? -1.412 28.281 4.969 1 98.25 285 ASN A CA 1
ATOM 2215 C C . ASN A 1 285 ? 0.086 28.547 4.84 1 98.25 285 ASN A C 1
ATOM 2217 O O . ASN A 1 285 ? 0.646 29.344 5.594 1 98.25 285 ASN A O 1
ATOM 2221 N N . GLN A 1 286 ? 0.753 27.828 4.078 1 98.31 286 GLN A N 1
ATOM 2222 C CA . GLN A 1 286 ? 2.168 28.031 3.789 1 98.31 286 GLN A CA 1
ATOM 2223 C C . GLN A 1 286 ? 2.363 28.609 2.391 1 98.31 286 GLN A C 1
ATOM 2225 O O . GLN A 1 286 ? 1.65 28.25 1.454 1 98.31 286 GLN A O 1
ATOM 2230 N N . PRO A 1 287 ? 3.252 29.531 2.225 1 97.25 287 PRO A N 1
ATOM 2231 C CA . PRO A 1 287 ? 3.516 30.047 0.88 1 97.25 287 PRO A CA 1
ATOM 2232 C C . PRO A 1 287 ? 4.184 29.016 -0.027 1 97.25 287 PRO A C 1
ATOM 2234 O O . PRO A 1 287 ? 4.969 28.188 0.446 1 97.25 287 PRO A O 1
ATOM 2237 N N . ILE A 1 288 ? 3.869 29.062 -1.312 1 97.88 288 ILE A N 1
ATOM 2238 C CA . ILE A 1 288 ? 4.359 28.094 -2.289 1 97.88 288 ILE A CA 1
ATOM 2239 C C . ILE A 1 288 ? 5.887 28.125 -2.316 1 97.88 288 ILE A C 1
ATOM 2241 O O . ILE A 1 288 ? 6.523 27.094 -2.57 1 97.88 288 ILE A O 1
ATOM 2245 N N . GLU A 1 289 ? 6.5 29.234 -1.941 1 97.31 289 GLU A N 1
ATOM 2246 C CA . GLU A 1 289 ? 7.949 29.391 -1.967 1 97.31 289 GLU A CA 1
ATOM 2247 C C . GLU A 1 289 ? 8.625 28.516 -0.92 1 97.31 289 GLU A C 1
ATOM 2249 O O . GLU A 1 289 ? 9.828 28.266 -0.984 1 97.31 289 GLU A O 1
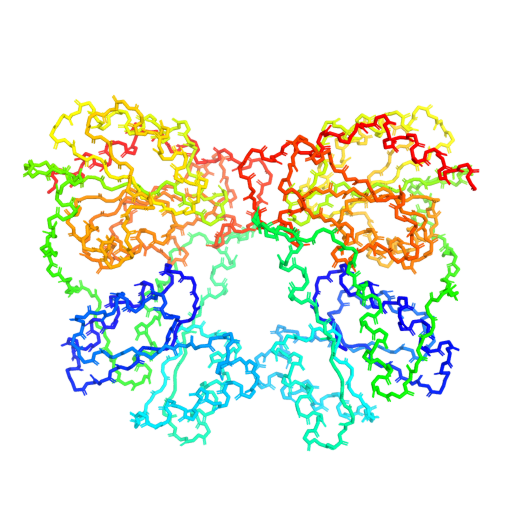ATOM 2254 N N . ASN A 1 290 ? 7.859 28.047 0.066 1 98.25 290 ASN A N 1
ATOM 2255 C CA . ASN A 1 290 ? 8.398 27.188 1.111 1 98.25 290 ASN A CA 1
ATOM 2256 C C . ASN A 1 290 ? 8.398 25.719 0.687 1 98.25 290 ASN A C 1
ATOM 2258 O O . ASN A 1 290 ? 8.914 24.859 1.404 1 98.25 290 ASN A O 1
ATOM 2262 N N . ALA A 1 291 ? 7.801 25.422 -0.452 1 98.62 291 ALA A N 1
ATOM 2263 C CA . ALA A 1 291 ? 7.816 24.062 -1.007 1 98.62 291 ALA A CA 1
ATOM 2264 C C . ALA A 1 291 ? 8.945 23.906 -2.021 1 98.62 291 ALA A C 1
ATOM 2266 O O . ALA A 1 291 ? 8.891 24.484 -3.113 1 98.62 291 ALA A O 1
ATOM 2267 N N . LEU A 1 292 ? 9.922 23.188 -1.629 1 98.81 292 LEU A N 1
ATOM 2268 C CA . LEU A 1 292 ? 11.094 23.031 -2.48 1 98.81 292 LEU A CA 1
ATOM 2269 C C . LEU A 1 292 ? 11.008 21.75 -3.293 1 98.81 292 LEU A C 1
ATOM 2271 O O . LEU A 1 292 ? 10.727 20.672 -2.744 1 98.81 292 LEU A O 1
ATOM 2275 N N . VAL A 1 293 ? 11.219 21.859 -4.586 1 98.56 293 VAL A N 1
ATOM 2276 C CA . VAL A 1 293 ? 11.062 20.734 -5.504 1 98.56 293 VAL A CA 1
ATOM 2277 C C . VAL A 1 293 ? 12.352 20.516 -6.285 1 98.56 293 VAL A C 1
ATOM 2279 O O . VAL A 1 293 ? 13.172 21.422 -6.418 1 98.56 293 VAL A O 1
ATOM 2282 N N . PRO A 1 294 ? 12.555 19.312 -6.781 1 98.44 294 PRO A N 1
ATOM 2283 C CA . PRO A 1 294 ? 13.742 19.031 -7.598 1 98.44 294 PRO A CA 1
ATOM 2284 C C . PRO A 1 294 ? 13.703 19.75 -8.945 1 98.44 294 PRO A C 1
ATOM 2286 O O . PRO A 1 294 ? 12.672 20.328 -9.32 1 98.44 294 PRO A O 1
ATOM 2289 N N . ASN A 1 295 ? 14.906 19.75 -9.547 1 98.06 295 ASN A N 1
ATOM 2290 C CA . ASN A 1 295 ? 15.078 20.344 -10.867 1 98.06 295 ASN A CA 1
ATOM 2291 C C . ASN A 1 295 ? 14.367 19.531 -11.945 1 98.06 295 ASN A C 1
ATOM 2293 O O . ASN A 1 295 ? 14.812 18.453 -12.305 1 98.06 295 ASN A O 1
ATOM 2297 N N . ARG A 1 296 ? 13.422 20.062 -12.617 1 96.62 296 ARG A N 1
ATOM 2298 C CA . ARG A 1 296 ? 12.617 19.328 -13.586 1 96.62 296 ARG A CA 1
ATOM 2299 C C . ARG A 1 296 ? 13.266 19.359 -14.969 1 96.62 296 ARG A C 1
ATOM 2301 O O . ARG A 1 296 ? 12.867 18.609 -15.859 1 96.62 296 ARG A O 1
ATOM 2308 N N . GLU A 1 297 ? 14.156 20.234 -15.188 1 96.88 297 GLU A N 1
ATOM 2309 C CA . GLU A 1 297 ? 14.914 20.141 -16.438 1 96.88 297 GLU A CA 1
ATOM 2310 C C . GLU A 1 297 ? 15.727 18.859 -16.5 1 96.88 297 GLU A C 1
ATOM 2312 O O . GLU A 1 297 ? 15.789 18.203 -17.547 1 96.88 297 GLU A O 1
ATOM 2317 N N . LYS A 1 298 ? 16.266 18.578 -15.344 1 96.19 298 LYS A N 1
ATOM 2318 C CA . LYS A 1 298 ? 17.047 17.344 -15.242 1 96.19 298 LYS A CA 1
ATOM 2319 C C . LYS A 1 298 ? 16.141 16.125 -15.086 1 96.19 298 LYS A C 1
ATOM 2321 O O . LYS A 1 298 ? 16.453 15.047 -15.578 1 96.19 298 LYS A O 1
ATOM 2326 N N . TYR A 1 299 ? 15.039 16.391 -14.414 1 97 299 TYR A N 1
ATOM 2327 C CA . TYR A 1 299 ? 14.078 15.32 -14.164 1 97 299 TYR A CA 1
ATOM 2328 C C . TYR A 1 299 ? 12.688 15.711 -14.648 1 97 299 TYR A C 1
ATOM 2330 O O . TYR A 1 299 ? 11.773 15.93 -13.852 1 97 299 TYR A O 1
ATOM 2338 N N . PRO A 1 300 ? 12.453 15.602 -15.867 1 95.12 300 PRO A N 1
ATOM 2339 C CA . PRO A 1 300 ? 11.266 16.203 -16.484 1 95.12 300 PRO A CA 1
ATOM 2340 C C . PRO A 1 300 ? 9.992 15.422 -16.188 1 95.12 300 PRO A C 1
ATOM 2342 O O . PRO A 1 300 ? 8.883 15.938 -16.359 1 95.12 300 PRO A O 1
ATOM 2345 N N . LEU A 1 301 ? 10.117 14.258 -15.727 1 95.75 301 LEU A N 1
ATOM 2346 C CA . LEU A 1 301 ? 8.922 13.453 -15.516 1 95.75 301 LEU A CA 1
ATOM 2347 C C . LEU A 1 301 ? 8.266 13.805 -14.18 1 95.75 301 LEU A C 1
ATOM 2349 O O . LEU A 1 301 ? 7.141 13.383 -13.906 1 95.75 301 LEU A O 1
ATOM 2353 N N . LEU A 1 302 ? 8.93 14.57 -13.367 1 97.12 302 LEU A N 1
ATOM 2354 C CA . LEU A 1 302 ? 8.383 14.914 -12.055 1 97.12 302 LEU A CA 1
ATOM 2355 C C . LEU A 1 302 ? 7.184 15.844 -12.195 1 97.12 302 LEU A C 1
ATOM 2357 O O . LEU A 1 302 ? 7.152 16.703 -13.078 1 97.12 302 LEU A O 1
ATOM 2361 N N . PRO A 1 303 ? 6.191 15.742 -11.273 1 98.12 303 PRO A N 1
ATOM 2362 C CA . PRO A 1 303 ? 6.027 14.664 -10.297 1 98.12 303 PRO A CA 1
ATOM 2363 C C . PRO A 1 303 ? 5.617 13.344 -10.945 1 98.12 303 PRO A C 1
ATOM 2365 O O . PRO A 1 303 ? 4.887 13.336 -11.945 1 98.12 303 PRO A O 1
ATOM 2368 N N . THR A 1 304 ? 6.078 12.32 -10.375 1 96.25 304 THR A N 1
ATOM 2369 C CA . THR A 1 304 ? 5.82 11.016 -10.969 1 96.25 304 THR A CA 1
ATOM 2370 C C . THR A 1 304 ? 4.742 10.273 -10.188 1 96.25 304 THR A C 1
ATOM 2372 O O . THR A 1 304 ? 4.305 9.188 -10.594 1 96.25 304 THR A O 1
ATOM 2375 N N . SER A 1 305 ? 4.363 10.844 -9.055 1 96.56 305 SER A N 1
ATOM 2376 C CA . SER A 1 305 ? 3.412 10.18 -8.164 1 96.56 305 SER A CA 1
ATOM 2377 C C . SER A 1 305 ? 2.656 11.195 -7.312 1 96.56 305 SER A C 1
ATOM 2379 O O . SER A 1 305 ? 3.189 12.258 -6.98 1 96.56 305 SER A O 1
ATOM 2381 N N . VAL A 1 306 ? 1.438 10.82 -7 1 96.75 306 VAL A N 1
ATOM 2382 C CA . VAL A 1 306 ? 0.651 11.688 -6.129 1 96.75 306 VAL A CA 1
ATOM 2383 C C . VAL A 1 306 ? 1.106 11.516 -4.68 1 96.75 306 VAL A C 1
ATOM 2385 O O . VAL A 1 306 ? 1.224 12.492 -3.939 1 96.75 306 VAL A O 1
ATOM 2388 N N . TYR A 1 307 ? 1.459 10.227 -4.34 1 93.88 307 TYR A N 1
ATOM 2389 C CA . TYR A 1 307 ? 1.722 9.93 -2.938 1 93.88 307 TYR A CA 1
ATOM 2390 C C . TYR A 1 307 ? 3.164 9.477 -2.738 1 93.88 307 TYR A C 1
ATOM 2392 O O . TYR A 1 307 ? 3.607 9.281 -1.605 1 93.88 307 TYR A O 1
ATOM 2400 N N . GLY A 1 308 ? 3.895 9.297 -3.797 1 93.12 308 GLY A N 1
ATOM 2401 C CA . GLY A 1 308 ? 5.281 8.859 -3.723 1 93.12 308 GLY A CA 1
ATOM 2402 C C . GLY A 1 308 ? 5.438 7.355 -3.791 1 93.12 308 GLY A C 1
ATOM 2403 O O . GLY A 1 308 ? 6.531 6.828 -3.582 1 93.12 308 GLY A O 1
ATOM 2404 N N . ASN A 1 309 ? 4.348 6.664 -4.16 1 87.44 309 ASN A N 1
ATOM 2405 C CA . ASN A 1 309 ? 4.352 5.207 -4.113 1 87.44 309 ASN A CA 1
ATOM 2406 C C . ASN A 1 309 ? 4.777 4.602 -5.449 1 87.44 309 ASN A C 1
ATOM 2408 O O . ASN A 1 309 ? 4.711 3.387 -5.637 1 87.44 309 ASN A O 1
ATOM 2412 N N . LYS A 1 310 ? 5.156 5.402 -6.418 1 80.19 310 LYS A N 1
ATOM 2413 C CA . LYS A 1 310 ? 5.629 4.949 -7.723 1 80.19 310 LYS A CA 1
ATOM 2414 C C . LYS A 1 310 ? 7.094 5.324 -7.934 1 80.19 310 LYS A C 1
ATOM 2416 O O . LYS A 1 310 ? 7.461 6.496 -7.848 1 80.19 310 LYS A O 1
ATOM 2421 N N . LEU A 1 311 ? 7.836 4.359 -8.102 1 76.12 311 LEU A N 1
ATOM 2422 C CA . LEU A 1 311 ? 9.25 4.594 -8.359 1 76.12 311 LEU A CA 1
ATOM 2423 C C . LEU A 1 311 ? 9.531 4.633 -9.859 1 76.12 311 LEU A C 1
ATOM 2425 O O . LEU A 1 311 ? 9.008 3.811 -10.617 1 76.12 311 LEU A O 1
ATOM 2429 N N . VAL A 1 312 ? 10.211 5.629 -10.289 1 78.88 312 VAL A N 1
ATOM 2430 C CA . VAL A 1 312 ? 10.68 5.742 -11.672 1 78.88 312 VAL A CA 1
ATOM 2431 C C . VAL A 1 312 ? 12.188 5.543 -11.727 1 78.88 312 VAL A C 1
ATOM 2433 O O . VAL A 1 312 ? 12.945 6.289 -11.094 1 78.88 312 VAL A O 1
ATOM 2436 N N . PRO A 1 313 ? 12.602 4.469 -12.414 1 73.56 313 PRO A N 1
ATOM 2437 C CA . PRO A 1 313 ? 14.047 4.258 -12.508 1 73.56 313 PRO A CA 1
ATOM 2438 C C . PRO A 1 313 ? 14.797 5.492 -13.008 1 73.56 313 PRO A C 1
ATOM 2440 O O . PRO A 1 313 ? 14.312 6.18 -13.914 1 73.56 313 PRO A O 1
ATOM 2443 N N . GLY A 1 314 ? 15.953 5.789 -12.305 1 81.38 314 GLY A N 1
ATOM 2444 C CA . GLY A 1 314 ? 16.766 6.926 -12.703 1 81.38 314 GLY A CA 1
ATOM 2445 C C . GLY A 1 314 ? 16.422 8.195 -11.961 1 81.38 314 GLY A C 1
ATOM 2446 O O . GLY A 1 314 ? 17.109 9.203 -12.078 1 81.38 314 GLY A O 1
ATOM 2447 N N . TYR A 1 315 ? 15.383 8.117 -11.25 1 89.88 315 TYR A N 1
ATOM 2448 C CA . TYR A 1 315 ? 14.953 9.32 -10.547 1 89.88 315 TYR A CA 1
ATOM 2449 C C . TYR A 1 315 ? 15.242 9.219 -9.055 1 89.88 315 TYR A C 1
ATOM 2451 O O . TYR A 1 315 ? 14.75 10.023 -8.266 1 89.88 315 TYR A O 1
ATOM 2459 N N . GLU A 1 316 ? 16.078 8.312 -8.68 1 83.25 316 GLU A N 1
ATOM 2460 C CA . GLU A 1 316 ? 16.375 8.031 -7.277 1 83.25 316 GLU A CA 1
ATOM 2461 C C . GLU A 1 316 ? 17.078 9.211 -6.609 1 83.25 316 GLU A C 1
ATOM 2463 O O . GLU A 1 316 ? 16.938 9.422 -5.402 1 83.25 316 GLU A O 1
ATOM 2468 N N . ASP A 1 317 ? 17.75 9.953 -7.453 1 90.25 317 ASP A N 1
ATOM 2469 C CA . ASP A 1 317 ? 18.578 11.016 -6.871 1 90.25 317 ASP A CA 1
ATOM 2470 C C . ASP A 1 317 ? 18 12.391 -7.203 1 90.25 317 ASP A C 1
ATOM 2472 O O . ASP A 1 317 ? 18.688 13.406 -7.086 1 90.25 317 ASP A O 1
ATOM 2476 N N . ALA A 1 318 ? 16.766 12.414 -7.605 1 96 318 ALA A N 1
ATOM 2477 C CA . ALA A 1 318 ? 16.172 13.664 -8.062 1 96 318 ALA A CA 1
ATOM 2478 C C . ALA A 1 318 ? 16.234 14.734 -6.977 1 96 318 ALA A C 1
ATOM 2480 O O . ALA A 1 318 ? 16.516 15.898 -7.254 1 96 318 ALA A O 1
ATOM 2481 N N . MET A 1 319 ? 16.109 14.359 -5.734 1 97.81 319 MET A N 1
ATOM 2482 C CA . MET A 1 319 ? 16.016 15.336 -4.652 1 97.81 319 MET A CA 1
ATOM 2483 C C . MET A 1 319 ? 17.375 15.953 -4.359 1 97.81 319 MET A C 1
ATOM 2485 O O . MET A 1 319 ? 17.469 16.969 -3.684 1 97.81 319 MET A O 1
ATOM 2489 N N . ARG A 1 320 ? 18.406 15.336 -4.859 1 97.75 320 ARG A N 1
ATOM 2490 C CA . ARG A 1 320 ? 19.734 15.898 -4.66 1 97.75 320 ARG A CA 1
ATOM 2491 C C . ARG A 1 320 ? 19.891 17.219 -5.41 1 97.75 320 ARG A C 1
ATOM 2493 O O . ARG A 1 320 ? 20.828 17.984 -5.141 1 97.75 320 ARG A O 1
ATOM 2500 N N . THR A 1 321 ? 18.969 17.469 -6.332 1 98.5 321 THR A N 1
ATOM 2501 C CA . THR A 1 321 ? 19.031 18.734 -7.055 1 98.5 321 THR A CA 1
ATOM 2502 C C . THR A 1 321 ? 18.578 19.875 -6.164 1 98.5 321 THR A C 1
ATOM 2504 O O . THR A 1 321 ? 18.766 21.047 -6.508 1 98.5 321 THR A O 1
ATOM 2507 N N . ILE A 1 322 ? 17.969 19.641 -5.074 1 98.62 322 ILE A N 1
ATOM 2508 C CA . ILE A 1 322 ? 17.719 20.641 -4.031 1 98.62 322 ILE A CA 1
ATOM 2509 C C . ILE A 1 322 ? 18.938 20.734 -3.115 1 98.62 322 ILE A C 1
ATOM 2511 O O . ILE A 1 322 ? 19.141 19.875 -2.246 1 98.62 322 ILE A O 1
ATOM 2515 N N . SER A 1 323 ? 19.688 21.672 -3.266 1 98.12 323 SER A N 1
ATOM 2516 C CA . SER A 1 323 ? 20.938 21.703 -2.529 1 98.12 323 SER A CA 1
ATOM 2517 C C . SER A 1 323 ? 20.703 21.938 -1.041 1 98.12 323 SER A C 1
ATOM 2519 O O . SER A 1 323 ? 19.766 22.641 -0.659 1 98.12 323 SER A O 1
ATOM 2521 N N . ALA A 1 324 ? 21.578 21.391 -0.215 1 98.56 324 ALA A N 1
ATOM 2522 C CA . ALA A 1 324 ? 21.516 21.609 1.229 1 98.56 324 ALA A CA 1
ATOM 2523 C C . ALA A 1 324 ? 21.656 23.078 1.573 1 98.56 324 ALA A C 1
ATOM 2525 O O . ALA A 1 324 ? 21 23.578 2.482 1 98.56 324 ALA A O 1
ATOM 2526 N N . GLU A 1 325 ? 22.516 23.766 0.839 1 98.5 325 GLU A N 1
ATOM 2527 C CA . GLU A 1 325 ? 22.75 25.188 1.066 1 98.5 325 GLU A CA 1
ATOM 2528 C C . GLU A 1 325 ? 21.469 26 0.859 1 98.5 325 GLU A C 1
ATOM 2530 O O . GLU A 1 325 ? 21.156 26.906 1.642 1 98.5 325 GLU A O 1
ATOM 2535 N N . PHE A 1 326 ? 20.781 25.672 -0.159 1 98.56 326 PHE A N 1
ATOM 2536 C CA . PHE A 1 326 ? 19.531 26.359 -0.461 1 98.56 326 PHE A CA 1
ATOM 2537 C C . PHE A 1 326 ? 18.5 26.141 0.643 1 98.56 326 PHE A C 1
ATOM 2539 O O . PHE A 1 326 ? 17.812 27.078 1.05 1 98.56 326 PHE A O 1
ATOM 2546 N N . VAL A 1 327 ? 18.406 24.906 1.144 1 98.81 327 VAL A N 1
ATOM 2547 C CA . VAL A 1 327 ? 17.484 24.578 2.219 1 98.81 327 VAL A CA 1
ATOM 2548 C C . VAL A 1 327 ? 17.828 25.375 3.475 1 98.81 327 VAL A C 1
ATOM 2550 O O . VAL A 1 327 ? 16.953 25.938 4.125 1 98.81 327 VAL A O 1
ATOM 2553 N N . VAL A 1 328 ? 19.109 25.422 3.783 1 98.75 328 VAL A N 1
ATOM 2554 C CA . VAL A 1 328 ? 19.578 26.156 4.957 1 98.75 328 VAL A CA 1
ATOM 2555 C C . VAL A 1 328 ? 19.219 27.641 4.828 1 98.75 328 VAL A C 1
ATOM 2557 O O . VAL A 1 328 ? 18.75 28.25 5.785 1 98.75 328 VAL A O 1
ATOM 2560 N N . GLU A 1 329 ? 19.438 28.188 3.662 1 98.31 329 GLU A N 1
ATOM 2561 C CA . GLU A 1 329 ? 19.109 29.578 3.418 1 98.31 329 GLU A CA 1
ATOM 2562 C C . GLU A 1 329 ? 17.609 29.844 3.645 1 98.31 329 GLU A C 1
ATOM 2564 O O . GLU A 1 329 ? 17.25 30.859 4.246 1 98.31 329 GLU A O 1
ATOM 2569 N N . LYS A 1 330 ? 16.797 28.984 3.158 1 98.25 330 LYS A N 1
ATOM 2570 C CA . LYS A 1 330 ? 15.352 29.141 3.332 1 98.25 330 LYS A CA 1
ATOM 2571 C C . LYS A 1 330 ? 14.961 29.078 4.809 1 98.25 330 LYS A C 1
ATOM 2573 O O . LYS A 1 330 ? 14.102 29.844 5.258 1 98.25 330 LYS A O 1
ATOM 2578 N N . ILE A 1 331 ? 15.57 28.156 5.543 1 98.62 331 ILE A N 1
ATOM 2579 C CA . ILE A 1 331 ? 15.297 28.031 6.973 1 98.62 331 ILE A CA 1
ATOM 2580 C C . ILE A 1 331 ? 15.695 29.328 7.688 1 98.62 331 ILE A C 1
ATOM 2582 O O . ILE A 1 331 ? 14.93 29.859 8.484 1 98.62 331 ILE A O 1
ATOM 2586 N N . LYS A 1 332 ? 16.875 29.828 7.363 1 97.88 332 LYS A N 1
ATOM 2587 C CA . LYS A 1 332 ? 17.359 31.062 7.992 1 97.88 332 LYS A CA 1
ATOM 2588 C C . LYS A 1 332 ? 16.438 32.25 7.684 1 97.88 332 LYS A C 1
ATOM 2590 O O . LYS A 1 332 ? 16.188 33.062 8.555 1 97.88 332 LYS A O 1
ATOM 2595 N N . GLU A 1 333 ? 15.969 32.25 6.461 1 97.25 333 GLU A N 1
ATOM 2596 C CA . GLU A 1 333 ? 15.023 33.312 6.078 1 97.25 333 GLU A CA 1
ATOM 2597 C C . GLU A 1 333 ? 13.781 33.281 6.957 1 97.25 333 GLU A C 1
ATOM 2599 O O . GLU A 1 333 ? 13.297 34.312 7.391 1 97.25 333 GLU A O 1
ATOM 2604 N N . LYS A 1 334 ? 13.305 32.094 7.293 1 96.38 334 LYS A N 1
ATOM 2605 C CA . LYS A 1 334 ? 12.086 31.953 8.086 1 96.38 334 LYS A CA 1
ATOM 2606 C C . LYS A 1 334 ? 12.344 32.281 9.555 1 96.38 334 LYS A C 1
ATOM 2608 O O . LYS A 1 334 ? 11.438 32.719 10.266 1 96.38 334 LYS A O 1
ATOM 2613 N N . LEU A 1 335 ? 13.547 32 9.992 1 95.88 335 LEU A N 1
ATOM 2614 C CA . LEU A 1 335 ? 13.898 32.312 11.375 1 95.88 335 LEU A CA 1
ATOM 2615 C C . LEU A 1 335 ? 14 33.812 11.617 1 95.88 335 LEU A C 1
ATOM 2617 O O . LEU A 1 335 ? 13.828 34.281 12.742 1 95.88 335 LEU A O 1
ATOM 2621 N N . ASN A 1 336 ? 14.305 34.531 10.562 1 89.69 336 ASN A N 1
ATOM 2622 C CA . ASN A 1 336 ? 14.5 35.969 10.68 1 89.69 336 ASN A CA 1
ATOM 2623 C C . ASN A 1 336 ? 13.203 36.719 10.43 1 89.69 336 ASN A C 1
ATOM 2625 O O . ASN A 1 336 ? 13.133 37.938 10.656 1 89.69 336 ASN A O 1
ATOM 2629 N N . ASP A 1 337 ? 12.203 36.125 9.945 1 84.56 337 ASP A N 1
ATOM 2630 C CA . ASP A 1 337 ? 10.891 36.75 9.75 1 84.56 337 ASP A CA 1
ATOM 2631 C C . ASP A 1 337 ? 10.18 36.938 11.086 1 84.56 337 ASP A C 1
ATOM 2633 O O . ASP A 1 337 ? 10.312 36.125 12 1 84.56 337 ASP A O 1
ATOM 2637 N N . MET B 1 1 ? -14.68 -15.703 -5.57 1 98.19 1 MET B N 1
ATOM 2638 C CA . MET B 1 1 ? -14.289 -14.32 -5.848 1 98.19 1 MET B CA 1
ATOM 2639 C C . MET B 1 1 ? -12.914 -14.016 -5.27 1 98.19 1 MET B C 1
ATOM 2641 O O . MET B 1 1 ? -12.625 -14.367 -4.121 1 98.19 1 MET B O 1
ATOM 2645 N N . ARG B 1 2 ? -12.031 -13.523 -6.008 1 98.19 2 ARG B N 1
ATOM 2646 C CA . ARG B 1 2 ? -10.695 -13.078 -5.625 1 98.19 2 ARG B CA 1
ATOM 2647 C C . ARG B 1 2 ? -10.258 -11.883 -6.457 1 98.19 2 ARG B C 1
ATOM 2649 O O . ARG B 1 2 ? -10.016 -12.016 -7.66 1 98.19 2 ARG B O 1
ATOM 2656 N N . LEU B 1 3 ? -10.062 -10.719 -5.812 1 96 3 LEU B N 1
ATOM 2657 C CA . LEU B 1 3 ? -9.797 -9.477 -6.539 1 96 3 LEU B CA 1
ATOM 2658 C C . LEU B 1 3 ? -8.383 -8.977 -6.27 1 96 3 LEU B C 1
ATOM 2660 O O . LEU B 1 3 ? -8.023 -7.871 -6.676 1 96 3 LEU B O 1
ATOM 2664 N N . SER B 1 4 ? -7.566 -9.719 -5.629 1 93.56 4 SER B N 1
ATOM 2665 C CA . SER B 1 4 ? -6.254 -9.305 -5.148 1 93.56 4 SER B CA 1
ATOM 2666 C C . SER B 1 4 ? -5.227 -9.305 -6.273 1 93.56 4 SER B C 1
ATOM 2668 O O . SER B 1 4 ? -5.586 -9.219 -7.449 1 93.56 4 SER B O 1
ATOM 2670 N N . ALA B 1 5 ? -3.924 -9.273 -5.91 1 90.88 5 ALA B N 1
ATOM 2671 C CA . ALA B 1 5 ? -2.805 -9.234 -6.848 1 90.88 5 ALA B CA 1
ATOM 2672 C C . ALA B 1 5 ? -2.678 -10.547 -7.613 1 90.88 5 ALA B C 1
ATOM 2674 O O . ALA B 1 5 ? -3.301 -11.547 -7.25 1 90.88 5 ALA B O 1
ATOM 2675 N N . MET B 1 6 ? -1.91 -10.484 -8.594 1 94.62 6 MET B N 1
ATOM 2676 C CA . MET B 1 6 ? -1.768 -11.523 -9.609 1 94.62 6 MET B CA 1
ATOM 2677 C C . MET B 1 6 ? -1.42 -12.859 -8.961 1 94.62 6 MET B C 1
ATOM 2679 O O . MET B 1 6 ? -2.049 -13.883 -9.258 1 94.62 6 MET B O 1
ATOM 2683 N N . GLY B 1 7 ? -0.452 -12.875 -8.062 1 96.5 7 GLY B N 1
ATOM 2684 C CA . GLY B 1 7 ? -0.034 -14.117 -7.434 1 96.5 7 GLY B CA 1
ATOM 2685 C C . GLY B 1 7 ? -1.145 -14.797 -6.648 1 96.5 7 GLY B C 1
ATOM 2686 O O . GLY B 1 7 ? -1.308 -16.016 -6.719 1 96.5 7 GLY B O 1
ATOM 2687 N N . ASP B 1 8 ? -1.897 -13.953 -5.949 1 96.94 8 ASP B N 1
ATOM 2688 C CA . ASP B 1 8 ? -2.996 -14.477 -5.145 1 96.94 8 ASP B CA 1
ATOM 2689 C C . ASP B 1 8 ? -4.086 -15.086 -6.031 1 96.94 8 ASP B C 1
ATOM 2691 O O . ASP B 1 8 ? -4.672 -16.109 -5.684 1 96.94 8 ASP B O 1
ATOM 2695 N N . VAL B 1 9 ? -4.395 -14.445 -7.133 1 98.5 9 VAL B N 1
ATOM 2696 C CA . VAL B 1 9 ? -5.406 -14.953 -8.047 1 98.5 9 VAL B CA 1
ATOM 2697 C C . VAL B 1 9 ? -4.914 -16.25 -8.688 1 98.5 9 VAL B C 1
ATOM 2699 O O . VAL B 1 9 ? -5.664 -17.219 -8.789 1 98.5 9 VAL B O 1
ATOM 2702 N N . ALA B 1 10 ? -3.629 -16.25 -9.062 1 98.5 10 ALA B N 1
ATOM 2703 C CA . ALA B 1 10 ? -3.047 -17.453 -9.664 1 98.5 10 ALA B CA 1
ATOM 2704 C C . ALA B 1 10 ? -3.135 -18.641 -8.711 1 98.5 10 ALA B C 1
ATOM 2706 O O . ALA B 1 10 ? -3.348 -19.766 -9.141 1 98.5 10 ALA B O 1
ATOM 2707 N N . MET B 1 11 ? -3.041 -18.406 -7.484 1 98.56 11 MET B N 1
ATOM 2708 C CA . MET B 1 11 ? -3.021 -19.484 -6.484 1 98.56 11 MET B CA 1
ATOM 2709 C C . MET B 1 11 ? -4.395 -20.125 -6.355 1 98.56 11 MET B C 1
ATOM 2711 O O . MET B 1 11 ? -4.523 -21.219 -5.785 1 98.56 11 MET B O 1
ATOM 2715 N N . THR B 1 12 ? -5.414 -19.484 -6.875 1 98.69 12 THR B N 1
ATOM 2716 C CA . THR B 1 12 ? -6.734 -20.109 -6.816 1 98.69 12 THR B CA 1
ATOM 2717 C C . THR B 1 12 ? -6.883 -21.172 -7.895 1 98.69 12 THR B C 1
ATOM 2719 O O . THR B 1 12 ? -7.727 -22.062 -7.781 1 98.69 12 THR B O 1
ATOM 2722 N N . VAL B 1 13 ? -6.113 -21.156 -8.914 1 98.69 13 VAL B N 1
ATOM 2723 C CA . VAL B 1 13 ? -6.289 -21.953 -10.117 1 98.69 13 VAL B CA 1
ATOM 2724 C C . VAL B 1 13 ? -6.121 -23.438 -9.789 1 98.69 13 VAL B C 1
ATOM 2726 O O . VAL B 1 13 ? -6.988 -24.25 -10.094 1 98.69 13 VAL B O 1
ATOM 2729 N N . PRO B 1 14 ? -5.023 -23.844 -9.07 1 98.5 14 PRO B N 1
ATOM 2730 C CA . PRO B 1 14 ? -4.895 -25.266 -8.766 1 98.5 14 PRO B CA 1
ATOM 2731 C C . PRO B 1 14 ? -6.047 -25.797 -7.91 1 98.5 14 PRO B C 1
ATOM 2733 O O . PRO B 1 14 ? -6.449 -26.953 -8.055 1 98.5 14 PRO B O 1
ATOM 2736 N N . VAL B 1 15 ? -6.578 -24.969 -7.082 1 98.62 15 VAL B N 1
ATO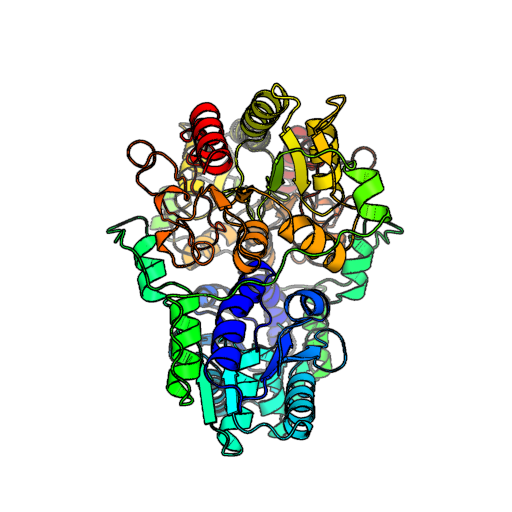M 2737 C CA . VAL B 1 15 ? -7.676 -25.359 -6.207 1 98.62 15 VAL B CA 1
ATOM 2738 C C . VAL B 1 15 ? -8.953 -25.562 -7.027 1 98.62 15 VAL B C 1
ATOM 2740 O O . VAL B 1 15 ? -9.656 -26.562 -6.863 1 98.62 15 VAL B O 1
ATOM 2743 N N . LEU B 1 16 ? -9.227 -24.625 -7.926 1 98.56 16 LEU B N 1
ATOM 2744 C CA . LEU B 1 16 ? -10.414 -24.703 -8.766 1 98.56 16 LEU B CA 1
ATOM 2745 C C . LEU B 1 16 ? -10.336 -25.891 -9.727 1 98.56 16 LEU B C 1
ATOM 2747 O O . LEU B 1 16 ? -11.336 -26.562 -9.977 1 98.56 16 LEU B O 1
ATOM 2751 N N . ARG B 1 17 ? -9.148 -26.172 -10.273 1 98.06 17 ARG B N 1
ATOM 2752 C CA . ARG B 1 17 ? -8.961 -27.344 -11.117 1 98.06 17 ARG B CA 1
ATOM 2753 C C . ARG B 1 17 ? -9.281 -28.625 -10.359 1 98.06 17 ARG B C 1
ATOM 2755 O O . ARG B 1 17 ? -9.953 -29.516 -10.891 1 98.06 17 ARG B O 1
ATOM 2762 N N . ALA B 1 18 ? -8.758 -28.703 -9.156 1 98.19 18 ALA B N 1
ATOM 2763 C CA . ALA B 1 18 ? -9.039 -29.875 -8.328 1 98.19 18 ALA B CA 1
ATOM 2764 C C . ALA B 1 18 ? -10.531 -29.984 -8.031 1 98.19 18 ALA B C 1
ATOM 2766 O O . ALA B 1 18 ? -11.102 -31.078 -8.102 1 98.19 18 ALA B O 1
ATOM 2767 N N . LEU B 1 19 ? -11.203 -28.891 -7.758 1 98.44 19 LEU B N 1
ATOM 2768 C CA . LEU B 1 19 ? -12.617 -28.859 -7.426 1 98.44 19 LEU B CA 1
ATOM 2769 C C . LEU B 1 19 ? -13.453 -29.422 -8.57 1 98.44 19 LEU B C 1
ATOM 2771 O O . LEU B 1 19 ? -14.242 -30.359 -8.367 1 98.44 19 LEU B O 1
ATOM 2775 N N . VAL B 1 20 ? -13.25 -28.922 -9.773 1 97.56 20 VAL B N 1
ATOM 2776 C CA . VAL B 1 20 ? -14.117 -29.297 -10.883 1 97.56 20 VAL B CA 1
ATOM 2777 C C . VAL B 1 20 ? -13.758 -30.703 -11.352 1 97.56 20 VAL B C 1
ATOM 2779 O O . VAL B 1 20 ? -14.609 -31.422 -11.883 1 97.56 20 VAL B O 1
ATOM 2782 N N . SER B 1 21 ? -12.477 -31.125 -11.148 1 97.19 21 SER B N 1
ATOM 2783 C CA . SER B 1 21 ? -12.078 -32.5 -11.492 1 97.19 21 SER B CA 1
ATOM 2784 C C . SER B 1 21 ? -12.703 -33.5 -10.539 1 97.19 21 SER B C 1
ATOM 2786 O O . SER B 1 21 ? -13.102 -34.594 -10.961 1 97.19 21 SER B O 1
ATOM 2788 N N . GLN B 1 22 ? -12.852 -33.156 -9.32 1 97.94 22 GLN B N 1
ATOM 2789 C CA . GLN B 1 22 ? -13.312 -34.094 -8.289 1 97.94 22 GLN B CA 1
ATOM 2790 C C . GLN B 1 22 ? -14.812 -33.969 -8.055 1 97.94 22 GLN B C 1
ATOM 2792 O O . GLN B 1 22 ? -15.43 -34.844 -7.473 1 97.94 22 GLN B O 1
ATOM 2797 N N . HIS B 1 23 ? -15.398 -32.844 -8.484 1 98 23 HIS B N 1
ATOM 2798 C CA . HIS B 1 23 ? -16.828 -32.594 -8.445 1 98 23 HIS B CA 1
ATOM 2799 C C . HIS B 1 23 ? -17.328 -32.031 -9.789 1 98 23 HIS B C 1
ATOM 2801 O O . HIS B 1 23 ? -17.703 -30.875 -9.883 1 98 23 HIS B O 1
ATOM 2807 N N . PRO B 1 24 ? -17.406 -32.906 -10.766 1 96.19 24 PRO B N 1
ATOM 2808 C CA . PRO B 1 24 ? -17.688 -32.5 -12.133 1 96.19 24 PRO B CA 1
ATOM 2809 C C . PRO B 1 24 ? -19.062 -31.844 -12.281 1 96.19 24 PRO B C 1
ATOM 2811 O O . PRO B 1 24 ? -19.344 -31.188 -13.289 1 96.19 24 PRO B O 1
ATOM 2814 N N . GLU B 1 25 ? -19.906 -32 -11.266 1 95.31 25 GLU B N 1
ATOM 2815 C CA . GLU B 1 25 ? -21.234 -31.422 -11.305 1 95.31 25 GLU B CA 1
ATOM 2816 C C . GLU B 1 25 ? -21.203 -29.938 -10.938 1 95.31 25 GLU B C 1
ATOM 2818 O O . GLU B 1 25 ? -22.172 -29.219 -11.188 1 95.31 25 GLU B O 1
ATOM 2823 N N . VAL B 1 26 ? -20.172 -29.516 -10.383 1 97 26 VAL B N 1
ATOM 2824 C CA . VAL B 1 26 ? -20.062 -28.141 -9.906 1 97 26 VAL B CA 1
ATOM 2825 C C . VAL B 1 26 ? -19.719 -27.219 -11.07 1 97 26 VAL B C 1
ATOM 2827 O O . VAL B 1 26 ? -18.844 -27.531 -11.875 1 97 26 VAL B O 1
ATOM 2830 N N . LYS B 1 27 ? -20.453 -26.141 -11.234 1 97.88 27 LYS B N 1
ATOM 2831 C CA . LYS B 1 27 ? -20.125 -25.062 -12.156 1 97.88 27 LYS B CA 1
ATOM 2832 C C . LYS B 1 27 ? -19.625 -23.844 -11.406 1 97.88 27 LYS B C 1
ATOM 2834 O O . LYS B 1 27 ? -20.234 -23.406 -10.422 1 97.88 27 LYS B O 1
ATOM 2839 N N . ILE B 1 28 ? -18.5 -23.328 -11.867 1 98.31 28 ILE B N 1
ATOM 2840 C CA . ILE B 1 28 ? -17.875 -22.219 -11.156 1 98.31 28 ILE B CA 1
ATOM 2841 C C . ILE B 1 28 ? -17.859 -20.984 -12.039 1 98.31 28 ILE B C 1
ATOM 2843 O O . ILE B 1 28 ? -17.516 -21.062 -13.227 1 98.31 28 ILE B O 1
ATOM 2847 N N . THR B 1 29 ? -18.25 -19.891 -11.547 1 98.75 29 THR B N 1
ATOM 2848 C CA . THR B 1 29 ? -17.953 -18.594 -12.133 1 98.75 29 THR B CA 1
ATOM 2849 C C . THR B 1 29 ? -16.953 -17.828 -11.273 1 98.75 29 THR B C 1
ATOM 2851 O O . THR B 1 29 ? -17.25 -17.453 -10.141 1 98.75 29 THR B O 1
ATOM 2854 N N . VAL B 1 30 ? -15.75 -17.609 -11.805 1 98.75 30 VAL B N 1
ATOM 2855 C CA . VAL B 1 30 ? -14.711 -16.859 -11.094 1 98.75 30 VAL B CA 1
ATOM 2856 C C . VAL B 1 30 ? -14.938 -15.367 -11.281 1 98.75 30 VAL B C 1
ATOM 2858 O O . VAL B 1 30 ? -15.07 -14.891 -12.414 1 98.75 30 VAL B O 1
ATOM 2861 N N . VAL B 1 31 ? -15.078 -14.688 -10.188 1 98.69 31 VAL B N 1
ATOM 2862 C CA . VAL B 1 31 ? -15.188 -13.234 -10.211 1 98.69 31 VAL B CA 1
ATOM 2863 C C . VAL B 1 31 ? -13.836 -12.609 -9.898 1 98.69 31 VAL B C 1
ATOM 2865 O O . VAL B 1 31 ? -13.32 -12.75 -8.789 1 98.69 31 VAL B O 1
ATOM 2868 N N . SER B 1 32 ? -13.211 -11.953 -10.812 1 98.5 32 SER B N 1
ATOM 2869 C CA . SER B 1 32 ? -11.898 -11.336 -10.648 1 98.5 32 SER B CA 1
ATOM 2870 C C . SER B 1 32 ? -11.688 -10.211 -11.656 1 98.5 32 SER B C 1
ATOM 2872 O O . SER B 1 32 ? -12.609 -9.844 -12.383 1 98.5 32 SER B O 1
ATOM 2874 N N . ARG B 1 33 ? -10.57 -9.602 -11.602 1 97.12 33 ARG B N 1
ATOM 2875 C CA . ARG B 1 33 ? -10.234 -8.539 -12.539 1 97.12 33 ARG B CA 1
ATOM 2876 C C . ARG B 1 33 ? -10.062 -9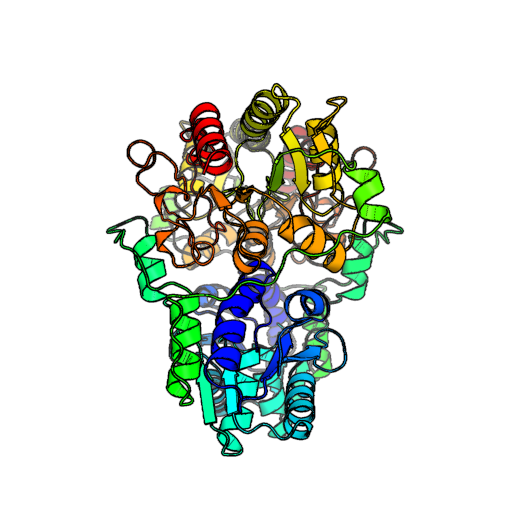.078 -13.945 1 97.12 33 ARG B C 1
ATOM 2878 O O . ARG B 1 33 ? -9.492 -10.156 -14.141 1 97.12 33 ARG B O 1
ATOM 2885 N N . PRO B 1 34 ? -10.523 -8.266 -14.891 1 97.38 34 PRO B N 1
ATOM 2886 C CA . PRO B 1 34 ? -10.531 -8.75 -16.266 1 97.38 34 PRO B CA 1
ATOM 2887 C C . PRO B 1 34 ? -9.156 -9.219 -16.734 1 97.38 34 PRO B C 1
ATOM 2889 O O . PRO B 1 34 ? -9.055 -10.172 -17.516 1 97.38 34 PRO B O 1
ATOM 2892 N N . PHE B 1 35 ? -8.117 -8.625 -16.297 1 96.62 35 PHE B N 1
ATOM 2893 C CA . PHE B 1 35 ? -6.75 -8.93 -16.703 1 96.62 35 PHE B CA 1
ATOM 2894 C C . PHE B 1 35 ? -6.414 -10.383 -16.422 1 96.62 35 PHE B C 1
ATOM 2896 O O . PHE B 1 35 ? -5.613 -10.992 -17.141 1 96.62 35 PHE B O 1
ATOM 2903 N N . PHE B 1 36 ? -7.066 -11.086 -15.477 1 97.94 36 PHE B N 1
ATOM 2904 C CA . PHE B 1 36 ? -6.676 -12.406 -15 1 97.94 36 PHE B CA 1
ATOM 2905 C C . PHE B 1 36 ? -7.492 -13.492 -15.688 1 97.94 36 PHE B C 1
ATOM 2907 O O . PHE B 1 36 ? -7.328 -14.68 -15.398 1 97.94 36 PHE B O 1
ATOM 2914 N N . LYS B 1 37 ? -8.328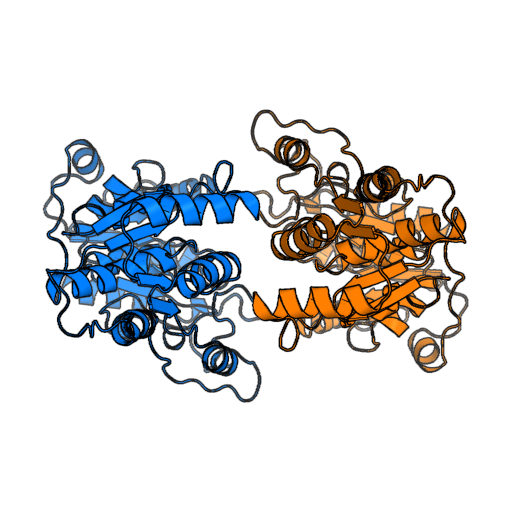 -13.117 -16.609 1 98.25 37 LYS B N 1
ATOM 2915 C CA . LYS B 1 37 ? -9.211 -14.055 -17.297 1 98.25 37 LYS B CA 1
ATOM 2916 C C . LYS B 1 37 ? -8.414 -15.219 -17.891 1 98.25 37 LYS B C 1
ATOM 2918 O O . LYS B 1 37 ? -8.82 -16.375 -17.766 1 98.25 37 LYS B O 1
ATOM 2923 N N . PRO B 1 38 ? -7.211 -14.984 -18.422 1 98.19 38 PRO B N 1
ATOM 2924 C CA . PRO B 1 38 ? -6.465 -16.078 -19.062 1 98.19 38 PRO B CA 1
ATOM 2925 C C . PRO B 1 38 ? -6.062 -17.156 -18.062 1 98.19 38 PRO B C 1
ATOM 2927 O O . PRO B 1 38 ? -5.82 -18.297 -18.453 1 98.19 38 PRO B O 1
ATOM 2930 N N . PHE B 1 39 ? -5.961 -16.844 -16.797 1 98.56 39 PHE B N 1
ATOM 2931 C CA . PHE B 1 39 ? -5.605 -17.828 -15.789 1 98.56 39 PHE B CA 1
ATOM 2932 C C . PHE B 1 39 ? -6.598 -19 -15.789 1 98.56 39 PHE B C 1
ATOM 2934 O O . PHE B 1 39 ? -6.242 -20.125 -15.445 1 98.56 39 PHE B O 1
ATOM 2941 N N . PHE B 1 40 ? -7.809 -18.719 -16.234 1 98.38 40 PHE B N 1
ATOM 2942 C CA . PHE B 1 40 ? -8.898 -19.656 -15.977 1 98.38 40 PHE B CA 1
ATOM 2943 C C . PHE B 1 40 ? -9.391 -20.281 -17.281 1 98.38 40 PHE B C 1
ATOM 2945 O O . PHE B 1 40 ? -10.258 -21.156 -17.281 1 98.38 40 PHE B O 1
ATOM 2952 N N . GLU B 1 41 ? -8.82 -19.812 -18.344 1 96.44 41 GLU B N 1
ATOM 2953 C CA . GLU B 1 41 ? -9.211 -20.328 -19.656 1 96.44 41 GLU B CA 1
ATOM 2954 C C . GLU B 1 41 ? -8.852 -21.797 -19.797 1 96.44 41 GLU B C 1
ATOM 2956 O O . GLU B 1 41 ? -7.758 -22.219 -19.406 1 96.44 41 GLU B O 1
ATOM 2961 N N . GLY B 1 42 ? -9.781 -22.609 -20.266 1 93 42 GLY B N 1
ATOM 2962 C CA . GLY B 1 42 ? -9.516 -24.016 -20.531 1 93 42 GLY B CA 1
ATOM 2963 C C . GLY B 1 42 ? -9.859 -24.922 -19.375 1 93 42 GLY B C 1
ATOM 2964 O O . GLY B 1 42 ? -9.797 -26.141 -19.5 1 93 42 GLY B O 1
ATOM 2965 N N . ILE B 1 43 ? -10.18 -24.359 -18.234 1 96.69 43 ILE B N 1
ATOM 2966 C CA . ILE B 1 43 ? -10.602 -25.203 -17.109 1 96.69 43 ILE B CA 1
ATOM 2967 C C . ILE B 1 43 ? -12.07 -25.578 -17.266 1 96.69 43 ILE B C 1
ATOM 2969 O O . ILE B 1 43 ? -12.945 -24.703 -17.281 1 96.69 43 ILE B O 1
ATOM 2973 N N . PRO B 1 44 ? -12.336 -26.859 -17.375 1 95.69 44 PRO B N 1
ATOM 2974 C CA . PRO B 1 44 ? -13.734 -27.266 -17.547 1 95.69 44 PRO B CA 1
ATOM 2975 C C . PRO B 1 44 ? -14.648 -26.75 -16.453 1 95.69 44 PRO B C 1
ATOM 2977 O O . PRO B 1 44 ? -14.242 -26.688 -15.281 1 95.69 44 PRO B O 1
ATOM 2980 N N . GLN B 1 45 ? -15.875 -26.328 -16.812 1 97 45 GLN B N 1
ATOM 2981 C CA . GLN B 1 45 ? -16.938 -25.938 -15.891 1 97 45 GLN B CA 1
ATOM 2982 C C . GLN B 1 45 ? -16.641 -24.609 -15.211 1 97 45 GLN B C 1
ATOM 2984 O O . GLN B 1 45 ? -17.297 -24.234 -14.242 1 97 45 GLN B O 1
ATOM 2989 N N . VAL B 1 46 ? -15.555 -23.938 -15.664 1 98.06 46 VAL B N 1
ATOM 2990 C CA . VAL B 1 46 ? -15.195 -22.672 -15.055 1 98.06 46 VAL B CA 1
ATOM 2991 C C . VAL B 1 46 ? -15.477 -21.531 -16.031 1 98.06 46 VAL B C 1
ATOM 2993 O O . VAL B 1 46 ? -15 -21.547 -17.172 1 98.06 46 VAL B O 1
ATOM 2996 N N . SER B 1 47 ? -16.312 -20.656 -15.656 1 98.25 47 SER B N 1
ATOM 2997 C CA . SER B 1 47 ? -16.547 -19.406 -16.375 1 98.25 47 SER B CA 1
ATOM 2998 C C . SER B 1 47 ? -15.93 -18.219 -15.648 1 98.25 47 SER B C 1
ATOM 3000 O O . SER B 1 47 ? -15.469 -18.359 -14.508 1 98.25 47 SER B O 1
ATOM 3002 N N . PHE B 1 48 ? -15.828 -17.109 -16.312 1 98.56 48 PHE B N 1
ATOM 3003 C CA . PHE B 1 48 ? -15.18 -15.93 -15.75 1 98.56 48 PHE B CA 1
ATOM 3004 C C . PHE B 1 48 ? -16.109 -14.727 -15.805 1 98.56 48 PHE B C 1
ATOM 3006 O O . PHE B 1 48 ? -16.75 -14.477 -16.828 1 98.56 48 PHE B O 1
ATOM 3013 N N . PHE B 1 49 ? -16.266 -14.094 -14.711 1 98.56 49 PHE B N 1
ATOM 3014 C CA . PHE B 1 49 ? -17.016 -12.844 -14.617 1 98.56 49 PHE B CA 1
ATOM 3015 C C . PHE B 1 49 ? -16.094 -11.68 -14.32 1 98.56 49 PHE B C 1
ATOM 3017 O O . PHE B 1 49 ? -15.391 -11.672 -13.305 1 98.56 49 PHE B O 1
ATOM 3024 N N . GLU B 1 50 ? -16.094 -10.727 -15.195 1 98.06 50 GLU B N 1
ATOM 3025 C CA . GLU B 1 50 ? -15.188 -9.586 -15.102 1 98.06 50 GLU B CA 1
ATOM 3026 C C . GLU B 1 50 ? -15.703 -8.555 -14.102 1 98.06 50 GLU B C 1
ATOM 3028 O O . GLU B 1 50 ? -16.781 -7.977 -14.289 1 98.06 50 GLU B O 1
ATOM 3033 N N . PHE B 1 51 ? -14.961 -8.383 -13.039 1 97.69 51 PHE B N 1
ATOM 3034 C CA . PHE B 1 51 ? -15.234 -7.34 -12.062 1 97.69 51 PHE B CA 1
ATOM 3035 C C . PHE B 1 51 ? -14.836 -5.973 -12.602 1 97.69 51 PHE B C 1
ATOM 3037 O O . PHE B 1 51 ? -13.656 -5.715 -12.836 1 97.69 51 PHE B O 1
ATOM 3044 N N . ASP B 1 52 ? -15.789 -5.102 -12.812 1 96.31 52 ASP B N 1
ATOM 3045 C CA . ASP B 1 52 ? -15.547 -3.758 -13.328 1 96.31 52 ASP B CA 1
ATOM 3046 C C . ASP B 1 52 ? -15.414 -2.75 -12.188 1 96.31 52 ASP B C 1
ATOM 3048 O O . ASP B 1 52 ? -16.359 -2 -11.906 1 96.31 52 ASP B O 1
ATOM 3052 N N . GLU B 1 53 ? -14.266 -2.727 -11.68 1 92.31 53 GLU B N 1
ATOM 3053 C CA . GLU B 1 53 ? -13.992 -1.961 -10.469 1 92.31 53 GLU B CA 1
ATOM 3054 C C . GLU B 1 53 ? -14.148 -0.463 -10.711 1 92.31 53 GLU B C 1
ATOM 3056 O O . GLU B 1 53 ? -14.555 0.278 -9.812 1 92.31 53 GLU B O 1
ATOM 3061 N N . LYS B 1 54 ? -13.891 0.064 -11.883 1 90.19 54 LYS B N 1
ATOM 3062 C CA . LYS B 1 54 ? -13.75 1.492 -12.148 1 90.19 54 LYS B CA 1
ATOM 3063 C C . LYS B 1 54 ? -15.078 2.098 -12.602 1 90.19 54 LYS B C 1
ATOM 3065 O O . LYS B 1 54 ? -15.258 3.316 -12.555 1 90.19 54 LYS B O 1
ATOM 3070 N N . GLU B 1 55 ? -15.984 1.29 -13.07 1 94.5 55 GLU B N 1
ATOM 3071 C CA . GLU B 1 55 ? -17.219 1.84 -13.625 1 94.5 55 GLU B CA 1
ATOM 3072 C C . GLU B 1 55 ? -18.438 1.145 -13.047 1 94.5 55 GLU B C 1
ATOM 3074 O O . GLU B 1 55 ? -18.969 1.569 -12.023 1 94.5 55 GLU B O 1
ATOM 3079 N N . ARG B 1 56 ? -18.797 -0.058 -13.523 1 96.19 56 ARG B N 1
ATOM 3080 C CA . ARG B 1 56 ? -20.078 -0.681 -13.211 1 96.19 56 ARG B CA 1
ATOM 3081 C C . ARG B 1 56 ? -20.141 -1.102 -11.742 1 96.19 56 ARG B C 1
ATOM 3083 O O . ARG B 1 56 ? -21.188 -1.004 -11.102 1 96.19 56 ARG B O 1
ATOM 3090 N N . HIS B 1 57 ? -19.094 -1.562 -11.227 1 97.25 57 HIS B N 1
ATOM 3091 C CA . HIS B 1 57 ? -19.109 -2.15 -9.891 1 97.25 57 HIS B CA 1
ATOM 3092 C C . HIS B 1 57 ? -18.391 -1.25 -8.883 1 97.25 57 HIS B C 1
ATOM 3094 O O . HIS B 1 57 ? -17.938 -1.721 -7.844 1 97.25 57 HIS B O 1
ATOM 3100 N N . LYS B 1 58 ? -18.328 -0.019 -9.242 1 92.69 58 LYS B N 1
ATOM 3101 C CA . LYS B 1 58 ? -17.625 0.965 -8.414 1 92.69 58 LYS B CA 1
ATOM 3102 C C . LYS B 1 58 ? -18.5 1.404 -7.238 1 92.69 58 LYS B C 1
ATOM 3104 O O . LYS B 1 58 ? -19.688 1.689 -7.414 1 92.69 58 LYS B O 1
ATOM 3109 N N . GLY B 1 59 ? -17.922 1.424 -6.004 1 90.06 59 GLY B N 1
ATOM 3110 C CA . GLY B 1 59 ? -18.609 1.95 -4.832 1 90.06 59 GLY B CA 1
ATOM 3111 C C . GLY B 1 59 ? -19.688 1.028 -4.305 1 90.06 59 GLY B C 1
ATOM 3112 O O . GLY B 1 59 ? -19.766 -0.135 -4.703 1 90.06 59 GLY B O 1
ATOM 3113 N N . VAL B 1 60 ? -20.516 1.496 -3.402 1 92.5 60 VAL B N 1
ATOM 3114 C CA . VAL B 1 60 ? -21.562 0.704 -2.748 1 92.5 60 VAL B CA 1
ATOM 3115 C C . VAL B 1 60 ? -22.641 0.32 -3.762 1 92.5 60 VAL B C 1
ATOM 3117 O O . VAL B 1 60 ? -23.031 -0.845 -3.846 1 92.5 60 VAL B O 1
ATOM 3120 N N . ALA B 1 61 ? -23.047 1.286 -4.539 1 94.06 61 ALA B N 1
ATOM 3121 C CA . ALA B 1 61 ? -24.031 1.003 -5.582 1 94.06 61 ALA B CA 1
ATOM 3122 C C . ALA B 1 61 ? -23.5 -0.023 -6.578 1 94.06 61 ALA B C 1
ATOM 3124 O O . ALA B 1 61 ? -24.25 -0.871 -7.066 1 94.06 61 ALA B O 1
ATOM 3125 N N . GLY B 1 62 ? -22.188 0.176 -6.848 1 96.56 62 GLY B N 1
ATOM 3126 C CA . GLY B 1 62 ? -21.531 -0.777 -7.738 1 96.56 62 GLY B CA 1
ATOM 3127 C C . GLY B 1 62 ? -21.516 -2.188 -7.18 1 96.56 62 GLY B C 1
ATOM 3128 O O . GLY B 1 62 ? -21.672 -3.158 -7.926 1 96.56 62 GLY B O 1
ATOM 3129 N N . LEU B 1 63 ? -21.344 -2.309 -5.871 1 96.62 63 LEU B N 1
ATOM 3130 C CA . LEU B 1 63 ? -21.344 -3.627 -5.246 1 96.62 63 LEU B CA 1
ATOM 3131 C C . LEU B 1 63 ? -22.734 -4.246 -5.277 1 96.62 63 LEU B C 1
ATOM 3133 O O . LEU B 1 63 ? -22.875 -5.457 -5.469 1 96.62 63 LEU B O 1
ATOM 3137 N N . LEU B 1 64 ? -23.75 -3.43 -5.117 1 96.5 64 LEU B N 1
ATOM 3138 C CA . LEU B 1 64 ? -25.109 -3.922 -5.238 1 96.5 64 LEU B CA 1
ATOM 3139 C C . LEU B 1 64 ? -25.391 -4.414 -6.652 1 96.5 64 LEU B C 1
ATOM 3141 O O . LEU B 1 64 ? -26.031 -5.457 -6.84 1 96.5 64 LEU B O 1
ATOM 3145 N N . ARG B 1 65 ? -24.875 -3.65 -7.621 1 98.06 65 ARG B N 1
ATOM 3146 C CA . ARG B 1 65 ? -25 -4.082 -9.008 1 98.06 65 ARG B CA 1
ATOM 3147 C C . ARG B 1 65 ? -24.266 -5.395 -9.25 1 98.06 65 ARG B C 1
ATOM 3149 O O . ARG B 1 65 ? -24.75 -6.27 -9.961 1 98.06 65 ARG B O 1
ATOM 3156 N N . LEU B 1 66 ? -23.062 -5.461 -8.703 1 98.25 66 LEU B N 1
ATOM 3157 C CA . LEU B 1 66 ? -22.312 -6.707 -8.828 1 98.25 66 LEU B CA 1
ATOM 3158 C C . LEU B 1 66 ? -23.109 -7.883 -8.281 1 98.25 66 LEU B C 1
ATOM 3160 O O . LEU B 1 66 ? -23.203 -8.93 -8.93 1 98.25 66 LEU B O 1
ATOM 3164 N N . TYR B 1 67 ? -23.75 -7.73 -7.094 1 98 67 TYR B N 1
ATOM 3165 C CA . TYR B 1 67 ? -24.578 -8.773 -6.492 1 98 67 TYR B CA 1
ATOM 3166 C C . TYR B 1 67 ? -25.719 -9.164 -7.422 1 98 67 TYR B C 1
ATOM 3168 O O . TYR B 1 67 ? -25.953 -10.352 -7.656 1 98 67 TYR B O 1
ATOM 3176 N N . GLN B 1 68 ? -26.312 -8.156 -7.969 1 97.81 68 GLN B N 1
ATOM 3177 C CA . GLN B 1 68 ? -27.422 -8.398 -8.891 1 97.81 68 GLN B CA 1
ATOM 3178 C C . GLN B 1 68 ? -26.953 -9.156 -10.133 1 97.81 68 GLN B C 1
ATOM 3180 O O . GLN B 1 68 ? -27.625 -10.086 -10.586 1 97.81 68 GLN B O 1
ATOM 3185 N N . ASP B 1 69 ? -25.844 -8.695 -10.648 1 98.19 69 ASP B N 1
ATOM 3186 C CA . ASP B 1 69 ? -25.297 -9.344 -11.828 1 98.19 69 ASP B CA 1
ATOM 3187 C C . ASP B 1 69 ? -24.969 -10.812 -11.539 1 98.19 69 ASP B C 1
ATOM 3189 O O . ASP B 1 69 ? -25.188 -11.68 -12.383 1 98.19 69 ASP B O 1
ATOM 3193 N N . LEU B 1 70 ? -24.453 -11.102 -10.391 1 97.81 70 LEU B N 1
ATOM 3194 C CA . LEU B 1 70 ? -24.062 -12.453 -10.016 1 97.81 70 LEU B CA 1
ATOM 3195 C C . LEU B 1 70 ? -25.281 -13.32 -9.727 1 97.81 70 LEU B C 1
ATOM 3197 O O . LEU B 1 70 ? -25.25 -14.531 -9.961 1 97.81 70 LEU B O 1
ATOM 3201 N N . GLN B 1 71 ? -26.312 -12.734 -9.219 1 96 71 GLN B N 1
ATOM 3202 C CA . GLN B 1 71 ? -27.547 -13.453 -8.969 1 96 71 GLN B CA 1
ATOM 3203 C C . GLN B 1 71 ? -28.141 -14 -10.266 1 96 71 GLN B C 1
ATOM 3205 O O . GLN B 1 71 ? -28.75 -15.078 -10.273 1 96 71 GLN B O 1
ATOM 3210 N N . LYS B 1 72 ? -27.969 -13.25 -11.297 1 96.12 72 LYS B N 1
ATOM 3211 C CA . LYS B 1 72 ? -28.531 -13.625 -12.594 1 96.12 72 LYS B CA 1
ATOM 3212 C C . LYS B 1 72 ? -27.875 -14.898 -13.125 1 96.12 72 LYS B C 1
ATOM 3214 O O . LYS B 1 72 ? -28.391 -15.531 -14.047 1 96.12 72 LYS B O 1
ATOM 3219 N N . LEU B 1 73 ? -26.766 -15.305 -12.562 1 96.12 73 LEU B N 1
ATOM 3220 C CA . LEU B 1 73 ? -26.047 -16.484 -13.008 1 96.12 73 LEU B CA 1
ATOM 3221 C C . LEU B 1 73 ? -26.562 -17.734 -12.312 1 96.12 73 LEU B C 1
ATOM 3223 O O . LEU B 1 73 ? -25.953 -18.812 -12.406 1 96.12 73 LEU B O 1
ATOM 3227 N N . ASP B 1 74 ? -27.688 -17.672 -11.617 1 92.25 74 ASP B N 1
ATOM 3228 C CA . ASP B 1 74 ? -28.281 -18.781 -10.867 1 92.25 74 ASP B CA 1
ATOM 3229 C C . ASP B 1 74 ? -27.281 -19.328 -9.844 1 92.25 74 ASP B C 1
ATOM 3231 O O . ASP B 1 74 ? -27.016 -20.531 -9.82 1 92.25 74 ASP B O 1
ATOM 3235 N N . THR B 1 75 ? -26.75 -18.5 -9.031 1 94.69 75 THR B N 1
ATOM 3236 C CA . THR B 1 75 ? -25.734 -18.797 -8.031 1 94.69 75 THR B CA 1
ATOM 3237 C C . THR B 1 75 ? -26.328 -19.578 -6.867 1 94.69 75 THR B C 1
ATOM 3239 O O . THR B 1 75 ? -27.312 -19.156 -6.258 1 94.69 75 THR B O 1
ATOM 3242 N N . ASP B 1 76 ? -25.734 -20.781 -6.582 1 96 76 ASP B N 1
ATOM 3243 C CA . ASP B 1 76 ? -26.172 -21.609 -5.453 1 96 76 ASP B CA 1
ATOM 3244 C C . ASP B 1 76 ? -25.375 -21.297 -4.195 1 96 76 ASP B C 1
ATOM 3246 O O . ASP B 1 76 ? -25.859 -21.453 -3.08 1 96 76 ASP B O 1
ATOM 3250 N N . ALA B 1 77 ? -24.141 -20.922 -4.422 1 98.12 77 ALA B N 1
ATOM 3251 C CA . ALA B 1 77 ? -23.25 -20.672 -3.301 1 98.12 77 ALA B CA 1
ATOM 3252 C C . ALA B 1 77 ? -22.188 -19.625 -3.674 1 98.12 77 ALA B C 1
ATOM 3254 O O . ALA B 1 77 ? -21.906 -19.422 -4.855 1 98.12 77 ALA B O 1
ATOM 3255 N N . PHE B 1 78 ? -21.688 -18.922 -2.689 1 98.62 78 PHE B N 1
ATOM 3256 C CA . PHE B 1 78 ? -20.656 -17.891 -2.889 1 98.62 78 PHE B CA 1
ATOM 3257 C C . PHE B 1 78 ? -19.406 -18.219 -2.08 1 98.62 78 PHE B C 1
ATOM 3259 O O . PHE B 1 78 ? -19.453 -18.266 -0.848 1 98.62 78 PHE B O 1
ATOM 3266 N N . ALA B 1 79 ? -18.312 -18.484 -2.697 1 98.88 79 ALA B N 1
ATOM 3267 C CA . ALA B 1 79 ? -17.016 -18.734 -2.088 1 98.88 79 ALA B CA 1
ATOM 3268 C C . ALA B 1 79 ? -16.156 -17.469 -2.102 1 98.88 79 ALA B C 1
ATOM 3270 O O . ALA B 1 79 ? -15.688 -17.031 -3.158 1 98.88 79 ALA B O 1
ATOM 3271 N N . ASP B 1 80 ? -15.914 -16.891 -0.983 1 98.75 80 ASP B N 1
ATOM 3272 C CA . ASP B 1 80 ? -15.094 -15.695 -0.807 1 98.75 80 ASP B CA 1
ATOM 3273 C C . ASP B 1 80 ? -13.633 -16.078 -0.558 1 98.75 80 ASP B C 1
ATOM 3275 O O . ASP B 1 80 ? -13.211 -16.234 0.591 1 98.75 80 ASP B O 1
ATOM 3279 N N . LEU B 1 81 ? -12.875 -16.062 -1.587 1 98.81 81 LEU B N 1
ATOM 3280 C CA . LEU B 1 81 ? -11.469 -16.453 -1.484 1 98.81 81 LEU B CA 1
ATOM 3281 C C . LEU B 1 81 ? -10.594 -15.227 -1.24 1 98.81 81 LEU B C 1
ATOM 3283 O O . LEU B 1 81 ? -9.367 -15.305 -1.357 1 98.81 81 LEU B O 1
ATOM 3287 N N . HIS B 1 82 ? -11.156 -14.109 -0.953 1 97.81 82 HIS B N 1
ATOM 3288 C CA . HIS B 1 82 ? -10.438 -12.859 -0.757 1 97.81 82 HIS B CA 1
ATOM 3289 C C . HIS B 1 82 ? -10.57 -12.359 0.678 1 97.81 82 HIS B C 1
ATOM 3291 O O . HIS B 1 82 ? -9.594 -11.914 1.281 1 97.81 82 HIS B O 1
ATOM 3297 N N . ASN B 1 83 ? -11.797 -12.414 1.189 1 97.31 83 ASN B N 1
ATOM 3298 C CA . ASN B 1 83 ? -12.164 -12.039 2.553 1 97.31 83 ASN B CA 1
ATOM 3299 C C . ASN B 1 83 ? -11.727 -10.617 2.885 1 97.31 83 ASN B C 1
ATOM 3301 O O . ASN B 1 83 ? -11.062 -10.391 3.9 1 97.31 83 ASN B O 1
ATOM 3305 N N . VAL B 1 84 ? -12.039 -9.672 2.07 1 95.5 84 VAL B N 1
ATOM 3306 C CA . VAL B 1 84 ? -11.867 -8.234 2.299 1 95.5 84 VAL B CA 1
ATOM 3307 C C . VAL B 1 84 ? -13.234 -7.551 2.342 1 95.5 84 VAL B C 1
ATOM 3309 O O . VAL B 1 84 ? -14.258 -8.172 2.051 1 95.5 84 VAL B O 1
ATOM 3312 N N . LEU B 1 85 ? -13.297 -6.309 2.717 1 94.19 85 LEU B N 1
ATOM 3313 C CA . LEU B 1 85 ? -14.57 -5.625 2.945 1 94.19 85 LEU B CA 1
ATOM 3314 C C . LEU B 1 85 ? -15.469 -5.73 1.721 1 94.19 85 LEU B C 1
ATOM 3316 O O . LEU B 1 85 ? -16.656 -6.043 1.843 1 94.19 85 LEU B O 1
ATOM 3320 N N . ARG B 1 86 ? -14.906 -5.508 0.502 1 95.19 86 ARG B N 1
ATOM 3321 C CA . ARG B 1 86 ? -15.68 -5.594 -0.734 1 95.19 86 ARG B CA 1
ATOM 3322 C C . ARG B 1 86 ? -16.328 -6.965 -0.877 1 95.19 86 ARG B C 1
ATOM 3324 O O . ARG B 1 86 ? -17.531 -7.062 -1.147 1 95.19 86 ARG B O 1
ATOM 3331 N N . SER B 1 87 ? -15.516 -8.016 -0.707 1 97.12 87 SER B N 1
ATOM 3332 C CA . SER B 1 87 ? -16.047 -9.367 -0.87 1 97.12 87 SER B CA 1
ATOM 3333 C C . SER B 1 87 ? -16.984 -9.734 0.28 1 97.12 87 SER B C 1
ATOM 3335 O O . SER B 1 87 ? -17.938 -10.492 0.095 1 97.12 87 SER B O 1
ATOM 3337 N N . LYS B 1 88 ? -16.734 -9.156 1.514 1 96.69 88 LYS B N 1
ATOM 3338 C CA . LYS B 1 88 ? -17.625 -9.398 2.652 1 96.69 88 LYS B CA 1
ATOM 3339 C C . LYS B 1 88 ? -19.016 -8.844 2.391 1 96.69 88 LYS B C 1
ATOM 3341 O O . LYS B 1 88 ? -20.016 -9.445 2.789 1 96.69 88 LYS B O 1
ATOM 3346 N N . VAL B 1 89 ? -19.078 -7.691 1.741 1 96.06 89 VAL B N 1
ATOM 3347 C CA . VAL B 1 89 ? -20.375 -7.105 1.405 1 96.06 89 VAL B CA 1
ATOM 3348 C C . VAL B 1 89 ? -21.141 -8.039 0.478 1 96.06 89 VAL B C 1
ATOM 3350 O O . VAL B 1 89 ? -22.312 -8.352 0.725 1 96.06 89 VAL B O 1
ATOM 3353 N N . ILE B 1 90 ? -20.469 -8.562 -0.53 1 97.56 90 ILE B N 1
ATOM 3354 C CA . ILE B 1 90 ? -21.094 -9.453 -1.492 1 97.56 90 ILE B CA 1
ATOM 3355 C C . ILE B 1 90 ? -21.531 -10.742 -0.797 1 97.56 90 ILE B C 1
ATOM 3357 O O . ILE B 1 90 ? -22.656 -11.211 -0.979 1 97.56 90 ILE B O 1
ATOM 3361 N N . ARG B 1 91 ? -20.609 -11.281 -0.009 1 97.81 91 ARG B N 1
ATOM 3362 C CA . ARG B 1 91 ? -20.891 -12.508 0.729 1 97.81 91 ARG B CA 1
ATOM 3363 C C . ARG B 1 91 ? -22.109 -12.344 1.635 1 97.81 91 ARG B C 1
ATOM 3365 O O . ARG B 1 91 ? -22.953 -13.227 1.695 1 97.81 91 ARG B O 1
ATOM 3372 N N . THR B 1 92 ? -22.203 -11.227 2.344 1 96.56 92 THR B N 1
ATOM 3373 C CA . THR B 1 92 ? -23.3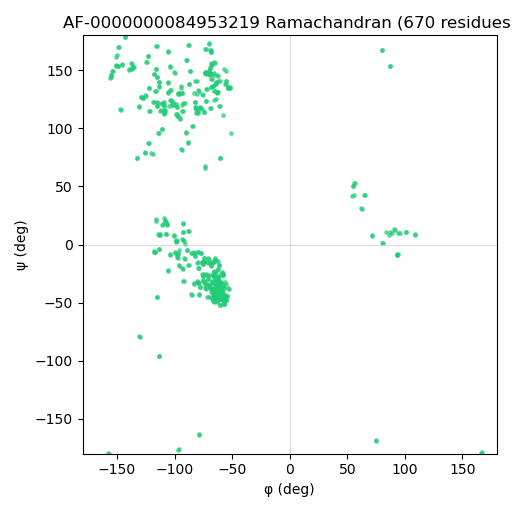28 -10.945 3.242 1 96.56 92 THR B CA 1
ATOM 3374 C C . THR B 1 92 ? -24.641 -10.875 2.467 1 96.56 92 THR B C 1
ATOM 3376 O O . THR B 1 92 ? -25.656 -11.414 2.912 1 96.56 92 THR B O 1
ATOM 3379 N N . LEU B 1 93 ? -24.641 -10.195 1.308 1 96.69 93 LEU B N 1
ATOM 3380 C CA . LEU B 1 93 ? -25.844 -10.094 0.482 1 96.69 93 LEU B CA 1
ATOM 3381 C C . LEU B 1 93 ? -26.312 -11.469 0.035 1 96.69 93 LEU B C 1
ATOM 3383 O O . LEU B 1 93 ? -27.5 -11.766 0.069 1 96.69 93 LEU B O 1
ATOM 3387 N N . PHE B 1 94 ? -25.406 -12.352 -0.359 1 98.19 94 PHE B N 1
ATOM 3388 C CA . PHE B 1 94 ? -25.766 -13.711 -0.748 1 98.19 94 PHE B CA 1
ATOM 3389 C C . PHE B 1 94 ? -26.312 -14.492 0.447 1 98.19 94 PHE B C 1
ATOM 3391 O O . PHE B 1 94 ? -27.297 -15.219 0.325 1 98.19 94 PHE B O 1
ATOM 3398 N N . ALA B 1 95 ? -25.609 -14.336 1.592 1 97.56 95 ALA B N 1
ATOM 3399 C CA . ALA B 1 95 ? -26.078 -15.008 2.803 1 97.56 95 ALA B CA 1
ATOM 3400 C C . ALA B 1 95 ? -27.5 -14.586 3.146 1 97.56 95 ALA B C 1
ATOM 3402 O O . ALA B 1 95 ? -28.344 -15.43 3.469 1 97.56 95 ALA B O 1
ATOM 3403 N N . LEU B 1 96 ? -27.781 -13.312 3.051 1 96 96 LEU B N 1
ATOM 3404 C CA . LEU B 1 96 ? -29.094 -12.758 3.371 1 96 96 LEU B CA 1
ATOM 3405 C C . LEU B 1 96 ? -30.156 -13.258 2.391 1 96 96 LEU B C 1
ATOM 3407 O O . LEU B 1 96 ? -31.328 -13.312 2.727 1 96 96 LEU B O 1
ATOM 3411 N N . SER B 1 97 ? -29.734 -13.664 1.242 1 96.69 97 SER B N 1
ATOM 3412 C CA . SER B 1 97 ? -30.672 -14.172 0.235 1 96.69 97 SER B CA 1
ATOM 3413 C C . SER B 1 97 ? -30.828 -15.68 0.347 1 96.69 97 SER B C 1
ATOM 3415 O O . SER B 1 97 ? -31.453 -16.312 -0.52 1 96.69 97 SER B O 1
ATOM 3417 N N . GLY B 1 98 ? -30.188 -16.281 1.312 1 96.81 98 GLY B N 1
ATOM 3418 C CA . GLY B 1 98 ? -30.391 -17.703 1.609 1 96.81 98 GLY B CA 1
ATOM 3419 C C . GLY B 1 98 ? -29.391 -18.609 0.926 1 96.81 98 GLY B C 1
ATOM 3420 O O . GLY B 1 98 ? -29.531 -19.828 0.945 1 96.81 98 GLY B O 1
ATOM 3421 N N . LYS B 1 99 ? -28.359 -17.953 0.344 1 98 99 LYS B N 1
ATOM 3422 C CA . LYS B 1 99 ? -27.344 -18.766 -0.331 1 98 99 LYS B CA 1
ATOM 3423 C C . LYS B 1 99 ? -26.266 -19.234 0.648 1 98 99 LYS B C 1
ATOM 3425 O O . LYS B 1 99 ? -26.016 -18.578 1.665 1 98 99 LYS B O 1
ATOM 3430 N N . LYS B 1 100 ? -25.703 -20.391 0.393 1 98.12 100 LYS B N 1
ATOM 3431 C CA . LYS B 1 100 ? -24.531 -20.828 1.151 1 98.12 100 LYS B CA 1
ATOM 3432 C C . LYS B 1 100 ? -23.328 -19.953 0.865 1 98.12 100 LYS B C 1
ATOM 3434 O O . LYS B 1 100 ? -23.094 -19.562 -0.281 1 98.12 100 LYS B O 1
ATOM 3439 N N . VAL B 1 101 ? -22.609 -19.594 1.92 1 98.62 101 VAL B N 1
ATOM 3440 C CA . VAL B 1 101 ? -21.422 -18.766 1.742 1 98.62 101 VAL B CA 1
ATOM 3441 C C . VAL B 1 101 ? -20.281 -19.297 2.617 1 98.62 101 VAL B C 1
ATOM 3443 O O . VAL B 1 101 ? -20.531 -19.953 3.627 1 98.62 101 VAL B O 1
ATOM 3446 N N . ALA B 1 102 ? -19.094 -19.109 2.24 1 98.81 102 ALA B N 1
ATOM 3447 C CA . ALA B 1 102 ? -17.875 -19.406 2.992 1 98.81 102 ALA B CA 1
ATOM 3448 C C . ALA B 1 102 ? -16.766 -18.438 2.623 1 98.81 102 ALA B C 1
ATOM 3450 O O . ALA B 1 102 ? -16.766 -17.859 1.531 1 98.81 102 ALA B O 1
ATOM 3451 N N . ALA B 1 103 ? -15.844 -18.203 3.508 1 98.69 103 ALA B N 1
ATOM 3452 C CA . ALA B 1 103 ? -14.742 -17.281 3.27 1 98.69 103 ALA B CA 1
ATOM 3453 C C . ALA B 1 103 ? -13.414 -17.859 3.729 1 98.69 103 ALA B C 1
ATOM 3455 O O . ALA B 1 103 ? -13.367 -18.656 4.668 1 98.69 103 ALA B O 1
ATOM 3456 N N . VAL B 1 104 ? -12.438 -17.438 3.131 1 98.69 104 VAL B N 1
ATOM 3457 C CA . VAL B 1 104 ? -11.094 -17.906 3.443 1 98.69 104 VAL B CA 1
ATOM 3458 C C . VAL B 1 104 ? -10.641 -17.344 4.785 1 98.69 104 VAL B C 1
ATOM 3460 O O . VAL B 1 104 ? -10.898 -16.172 5.086 1 98.69 104 VAL B O 1
ATOM 3463 N N . ASP B 1 105 ? -10.078 -18.203 5.602 1 97.88 105 ASP B N 1
ATOM 3464 C CA . ASP B 1 105 ? -9.32 -17.766 6.77 1 97.88 105 ASP B CA 1
ATOM 3465 C C . ASP B 1 105 ? -7.895 -17.375 6.379 1 97.88 105 ASP B C 1
ATOM 3467 O O . ASP B 1 105 ? -7.09 -18.234 6.02 1 97.88 105 ASP B O 1
ATOM 3471 N N . LYS B 1 106 ? -7.57 -16.188 6.562 1 96 106 LYS B N 1
ATOM 3472 C CA . LYS B 1 106 ? -6.305 -15.68 6.039 1 96 106 LYS B CA 1
ATOM 3473 C C . LYS B 1 106 ? -5.148 -15.992 6.984 1 96 106 LYS B C 1
ATOM 3475 O O . LYS B 1 106 ? -3.984 -15.781 6.645 1 96 106 LYS B O 1
ATOM 3480 N N . GLY B 1 107 ? -5.434 -16.484 8.078 1 97.19 107 GLY B N 1
ATOM 3481 C CA . GLY B 1 107 ? -4.402 -16.938 9 1 97.19 107 GLY B CA 1
ATOM 3482 C C . GLY B 1 107 ? -3.541 -15.797 9.523 1 97.19 107 GLY B C 1
ATOM 3483 O O . GLY B 1 107 ? -2.314 -15.914 9.57 1 97.19 107 GLY B O 1
ATOM 3484 N N . ARG B 1 108 ? -4.156 -14.734 9.859 1 95.75 108 ARG B N 1
ATOM 3485 C CA . ARG B 1 108 ? -3.434 -13.523 10.219 1 95.75 108 ARG B CA 1
ATOM 3486 C C . ARG B 1 108 ? -2.633 -13.719 11.5 1 95.75 108 ARG B C 1
ATOM 3488 O O . ARG B 1 108 ? -1.519 -13.211 11.633 1 95.75 108 ARG B O 1
ATOM 3495 N N . GLY B 1 109 ? -3.207 -14.391 12.516 1 96.5 109 GLY B N 1
ATOM 3496 C CA . GLY B 1 109 ? -2.516 -14.617 13.773 1 96.5 109 GLY B CA 1
ATOM 3497 C C . GLY B 1 109 ? -1.191 -15.336 13.602 1 96.5 109 GLY B C 1
ATOM 3498 O O . GLY B 1 109 ? -0.164 -14.883 14.109 1 96.5 109 GLY B O 1
ATOM 3499 N N . GLY B 1 110 ? -1.228 -16.453 12.883 1 98.06 110 GLY B N 1
ATOM 3500 C CA . GLY B 1 110 ? -0.006 -17.188 12.625 1 98.06 110 GLY B CA 1
ATOM 3501 C C . GLY B 1 110 ? 1.025 -16.406 11.844 1 98.06 110 GLY B C 1
ATOM 3502 O O . GLY B 1 110 ? 2.223 -16.484 12.125 1 98.06 110 GLY B O 1
ATOM 3503 N N . LYS B 1 111 ? 0.574 -15.656 10.906 1 98.19 111 LYS B N 1
ATOM 3504 C CA . LYS B 1 111 ? 1.476 -14.859 10.086 1 98.19 111 LYS B CA 1
ATOM 3505 C C . LYS B 1 111 ? 2.129 -13.75 10.898 1 98.19 111 LYS B C 1
ATOM 3507 O O . LYS B 1 111 ? 3.312 -13.453 10.719 1 98.19 111 LYS B O 1
ATOM 3512 N N . LYS B 1 112 ? 1.359 -13.164 11.781 1 97.12 112 LYS B N 1
ATOM 3513 C CA . LYS B 1 112 ? 1.914 -12.164 12.688 1 97.12 112 LYS B CA 1
ATOM 3514 C C . LYS B 1 112 ? 2.986 -12.773 13.586 1 97.12 112 LYS B C 1
ATOM 3516 O O . LYS B 1 112 ? 4.051 -12.18 13.781 1 97.12 112 LYS B O 1
ATOM 3521 N N . ALA B 1 113 ? 2.684 -13.859 14.117 1 98 113 ALA B N 1
ATOM 3522 C CA . ALA B 1 113 ? 3.637 -14.539 14.984 1 98 113 ALA B CA 1
ATOM 3523 C C . ALA B 1 113 ? 4.906 -14.914 14.227 1 98 113 ALA B C 1
ATOM 3525 O O . ALA B 1 113 ? 6.004 -14.891 14.781 1 98 113 ALA B O 1
ATOM 3526 N N . LEU B 1 114 ? 4.773 -15.203 12.992 1 98.25 114 LEU B N 1
ATOM 3527 C CA . LEU B 1 114 ? 5.875 -15.633 12.141 1 98.25 114 LEU B CA 1
ATOM 3528 C C . LEU B 1 114 ? 6.812 -14.477 11.836 1 98.25 114 LEU B C 1
ATOM 3530 O O . LEU B 1 114 ? 8.016 -14.68 11.641 1 98.25 114 LEU B O 1
ATOM 3534 N N . THR B 1 115 ? 6.324 -13.211 11.867 1 97.75 115 THR B N 1
ATOM 3535 C CA . THR B 1 115 ? 7.109 -12.109 11.32 1 97.75 115 THR B CA 1
ATOM 3536 C C . THR B 1 115 ? 7.473 -11.109 12.414 1 97.75 115 THR B C 1
ATOM 3538 O O . THR B 1 115 ? 8.219 -10.156 12.172 1 97.75 115 THR B O 1
ATOM 3541 N N . ARG B 1 116 ? 6.91 -11.336 13.602 1 95.06 116 ARG B N 1
ATOM 3542 C CA . ARG B 1 116 ? 7.195 -10.375 14.664 1 95.06 116 ARG B CA 1
ATOM 3543 C C . ARG B 1 116 ? 8.664 -10.43 15.078 1 95.06 116 ARG B C 1
ATOM 3545 O O . ARG B 1 116 ? 9.336 -11.438 14.852 1 95.06 116 ARG B O 1
ATOM 3552 N N . THR B 1 117 ? 9.18 -9.359 15.609 1 90.75 117 THR B N 1
ATOM 3553 C CA . THR B 1 117 ? 10.594 -9.219 15.914 1 90.75 117 THR B CA 1
ATOM 3554 C C . THR B 1 117 ? 10.945 -9.906 17.234 1 90.75 117 THR B C 1
ATOM 3556 O O . THR B 1 117 ? 12.086 -10.328 17.438 1 90.75 117 THR B O 1
ATOM 3559 N N . GLU B 1 118 ? 10.008 -9.922 18.125 1 91.62 118 GLU B N 1
ATOM 3560 C CA . GLU B 1 118 ? 10.227 -10.539 19.422 1 91.62 118 GLU B CA 1
ATOM 3561 C C . GLU B 1 118 ? 9.359 -11.781 19.594 1 91.62 118 GLU B C 1
ATOM 3563 O O . GLU B 1 118 ? 8.203 -11.805 19.172 1 91.62 118 GLU B O 1
ATOM 3568 N N . ASN B 1 119 ? 9.898 -12.781 20.156 1 95.25 119 ASN B N 1
ATOM 3569 C CA . ASN B 1 119 ? 9.188 -14.023 20.438 1 95.25 119 ASN B CA 1
ATOM 3570 C C . ASN B 1 119 ? 8.562 -14.609 19.172 1 95.25 119 ASN B C 1
ATOM 3572 O O . ASN B 1 119 ? 7.375 -14.953 19.172 1 95.25 119 ASN B O 1
ATOM 3576 N N . LYS B 1 120 ? 9.336 -14.555 18.141 1 95.94 120 LYS B N 1
ATOM 3577 C CA . LYS B 1 120 ? 8.922 -15.07 16.844 1 95.94 120 LYS B CA 1
ATOM 3578 C C . LYS B 1 120 ? 8.648 -16.578 16.906 1 95.94 120 LYS B C 1
ATOM 3580 O O . LYS B 1 120 ? 9.359 -17.312 17.594 1 95.94 120 LYS B O 1
ATOM 3585 N N . ILE B 1 121 ? 7.547 -17.078 16.188 1 97.75 121 ILE B N 1
ATOM 3586 C CA . ILE B 1 121 ? 7.262 -18.5 16.016 1 97.75 121 ILE B CA 1
ATOM 3587 C C . ILE B 1 121 ? 7.488 -18.906 14.562 1 97.75 121 ILE B C 1
ATOM 3589 O O . ILE B 1 121 ? 6.621 -18.688 13.711 1 97.75 121 ILE B O 1
ATOM 3593 N N . LEU B 1 122 ? 8.602 -19.469 14.305 1 97.38 122 LEU B N 1
ATOM 3594 C CA . LEU B 1 122 ? 8.961 -19.891 12.953 1 97.38 122 LEU B CA 1
ATOM 3595 C C . LEU B 1 122 ? 8.477 -21.297 12.672 1 97.38 122 LEU B C 1
ATOM 3597 O O . LEU B 1 122 ? 9.219 -22.266 12.867 1 97.38 122 LEU B O 1
ATOM 3601 N N . LYS B 1 123 ? 7.297 -21.438 12.219 1 97.56 123 LYS B N 1
ATOM 3602 C CA . LYS B 1 123 ? 6.711 -22.734 11.891 1 97.56 123 LYS B CA 1
ATOM 3603 C C . LYS B 1 123 ? 5.898 -22.672 10.602 1 97.56 123 LYS B C 1
ATOM 3605 O O . LYS B 1 123 ? 5.371 -21.609 10.25 1 97.56 123 LYS B O 1
ATOM 3610 N N . GLN B 1 124 ? 5.852 -23.75 9.945 1 98.12 124 GLN B N 1
ATOM 3611 C CA . GLN B 1 124 ? 5.082 -23.844 8.711 1 98.12 124 GLN B CA 1
ATOM 3612 C C . GLN B 1 124 ? 3.602 -23.578 8.969 1 98.12 124 GLN B C 1
ATOM 3614 O O . GLN B 1 124 ? 2.959 -24.266 9.75 1 98.12 124 GLN B O 1
ATOM 3619 N N . LEU B 1 125 ? 3.07 -22.578 8.352 1 98.5 125 LEU B N 1
ATOM 3620 C CA . LEU B 1 125 ? 1.643 -22.266 8.406 1 98.5 125 LEU B CA 1
ATOM 3621 C C . LEU B 1 125 ? 0.89 -23 7.297 1 98.5 125 LEU B C 1
ATOM 3623 O O . LEU B 1 125 ? 1.491 -23.406 6.305 1 98.5 125 LEU B O 1
ATOM 3627 N N . PRO B 1 126 ? -0.464 -23.172 7.469 1 98.06 126 PRO B N 1
ATOM 3628 C CA . PRO B 1 126 ? -1.234 -23.734 6.359 1 98.06 126 PRO B CA 1
ATOM 3629 C C . PRO B 1 126 ? -1.076 -22.938 5.066 1 98.06 126 PRO B C 1
ATOM 3631 O O . PRO B 1 126 ? -1.027 -21.703 5.102 1 98.06 126 PRO B O 1
ATOM 3634 N N . SER B 1 127 ? -0.932 -23.656 3.963 1 98.06 127 SER B N 1
ATOM 3635 C CA . SER B 1 127 ? -0.8 -22.984 2.678 1 98.06 127 SER B CA 1
ATOM 3636 C C . SER B 1 127 ? -2.1 -22.281 2.281 1 98.06 127 SER B C 1
ATOM 3638 O O . SER B 1 127 ? -3.176 -22.656 2.748 1 98.06 127 SER B O 1
ATOM 3640 N N . MET B 1 128 ? -1.978 -21.297 1.466 1 98.06 128 MET B N 1
ATOM 3641 C CA . MET B 1 128 ? -3.172 -20.625 0.953 1 98.06 128 MET B CA 1
ATOM 3642 C C . MET B 1 128 ? -4.027 -21.594 0.145 1 98.06 128 MET B C 1
ATOM 3644 O O . MET B 1 128 ? -5.25 -21.453 0.079 1 98.06 128 MET B O 1
ATOM 3648 N N . PHE B 1 129 ? -3.428 -22.625 -0.471 1 98.69 129 PHE B N 1
ATOM 3649 C CA . PHE B 1 129 ? -4.172 -23.641 -1.205 1 98.69 129 PHE B CA 1
ATOM 3650 C C . PHE B 1 129 ? -5.074 -24.438 -0.267 1 98.69 129 PHE B C 1
ATOM 3652 O O . PHE B 1 129 ? -6.25 -24.656 -0.561 1 98.69 129 PHE B O 1
ATOM 3659 N N . GLU B 1 130 ? -4.488 -24.828 0.847 1 98.44 130 GLU B N 1
ATOM 3660 C CA . GLU B 1 130 ? -5.266 -25.531 1.863 1 98.44 130 GLU B CA 1
ATOM 3661 C C . GLU B 1 130 ? -6.398 -24.656 2.393 1 98.44 130 GLU B C 1
ATOM 3663 O O . GLU B 1 130 ? -7.512 -25.141 2.605 1 98.44 130 GLU B O 1
ATOM 3668 N N . ARG B 1 131 ? -6.082 -23.438 2.574 1 98.62 131 ARG B N 1
ATOM 3669 C CA . ARG B 1 131 ? -7.082 -22.516 3.096 1 98.62 131 ARG B CA 1
ATOM 3670 C C . ARG B 1 131 ? -8.219 -22.312 2.098 1 98.62 131 ARG B C 1
ATOM 3672 O O . ARG B 1 131 ? -9.383 -22.234 2.484 1 98.62 131 ARG B O 1
ATOM 3679 N N . HIS B 1 132 ? -7.914 -22.203 0.827 1 98.75 132 HIS B N 1
ATOM 3680 C CA . HIS B 1 132 ? -8.938 -22.125 -0.206 1 98.75 132 HIS B CA 1
ATOM 3681 C C . HIS B 1 132 ? -9.766 -23.406 -0.278 1 98.75 132 HIS B C 1
ATOM 3683 O O . HIS B 1 132 ? -10.984 -23.344 -0.426 1 98.75 132 HIS B O 1
ATOM 3689 N N . ALA B 1 133 ? -9.047 -24.516 -0.167 1 98.75 133 ALA B N 1
ATOM 3690 C CA . ALA B 1 133 ? -9.75 -25.797 -0.185 1 98.75 133 ALA B CA 1
ATOM 3691 C C . ALA B 1 133 ? -10.758 -25.891 0.956 1 98.75 133 ALA B C 1
ATOM 3693 O O . ALA B 1 133 ? -11.852 -26.422 0.784 1 98.75 133 ALA B O 1
ATOM 3694 N N . GLU B 1 134 ? -10.406 -25.375 2.102 1 98.69 134 GLU B N 1
ATOM 3695 C CA . GLU B 1 134 ? -11.281 -25.391 3.266 1 98.69 134 GLU B CA 1
ATOM 3696 C C . GLU B 1 134 ? -12.562 -24.609 3.004 1 98.69 134 GLU B C 1
ATOM 3698 O O . GLU B 1 134 ? -13.633 -24.969 3.508 1 98.69 134 GLU B O 1
ATOM 3703 N N . VAL B 1 135 ? -12.469 -23.531 2.23 1 98.81 135 VAL B N 1
ATOM 3704 C CA . VAL B 1 135 ? -13.656 -22.75 1.864 1 98.81 135 VAL B CA 1
ATOM 3705 C C . VAL B 1 135 ? -14.648 -23.656 1.131 1 98.81 135 VAL B C 1
ATOM 3707 O O . VAL B 1 135 ? -15.836 -23.672 1.461 1 98.81 135 VAL B O 1
ATOM 3710 N N . PHE B 1 136 ? -14.18 -24.422 0.164 1 98.81 136 PHE B N 1
ATOM 3711 C CA . PHE B 1 136 ? -15.055 -25.281 -0.622 1 98.81 136 PHE B CA 1
ATOM 3712 C C . PHE B 1 136 ? -15.57 -26.453 0.218 1 98.81 136 PHE B C 1
ATOM 3714 O O . PHE B 1 136 ? -16.703 -26.891 0.055 1 98.81 136 PHE B O 1
ATOM 3721 N N . ALA B 1 137 ? -14.688 -26.938 1.128 1 98.75 137 ALA B N 1
ATOM 3722 C CA . ALA B 1 137 ? -15.148 -27.984 2.045 1 98.75 137 ALA B CA 1
ATOM 3723 C C . ALA B 1 137 ? -16.328 -27.484 2.881 1 98.75 137 ALA B C 1
ATOM 3725 O O . ALA B 1 137 ? -17.297 -28.234 3.1 1 98.75 137 ALA B O 1
ATOM 3726 N N . THR B 1 138 ? -16.266 -26.25 3.338 1 98.56 138 THR B N 1
ATOM 3727 C CA . THR B 1 138 ? -17.344 -25.641 4.121 1 98.56 138 THR B CA 1
ATOM 3728 C C . THR B 1 138 ? -18.625 -25.547 3.301 1 98.56 138 THR B C 1
ATOM 3730 O O . THR B 1 138 ? -19.719 -25.625 3.852 1 98.56 138 THR B O 1
ATOM 3733 N N . LEU B 1 139 ? -18.5 -25.469 1.997 1 98.56 139 LEU B N 1
ATOM 3734 C CA . LEU B 1 139 ? -19.641 -25.375 1.104 1 98.56 139 LEU B CA 1
ATOM 3735 C C . LEU B 1 139 ? -20.125 -26.766 0.685 1 98.56 139 LEU B C 1
ATOM 3737 O O . LEU B 1 139 ? -21.078 -26.891 -0.086 1 98.56 139 LEU B O 1
ATOM 3741 N N . GLY B 1 140 ? -19.375 -27.812 1.107 1 98.19 140 GLY B N 1
ATOM 3742 C CA . GLY B 1 140 ? -19.828 -29.172 0.875 1 98.19 140 GLY B CA 1
ATOM 3743 C C . GLY B 1 140 ? -19.016 -29.906 -0.183 1 98.19 140 GLY B C 1
ATOM 3744 O O . GLY B 1 140 ? -19.391 -31 -0.615 1 98.19 140 GLY B O 1
ATOM 3745 N N . PHE B 1 141 ? -17.906 -29.297 -0.602 1 98.44 141 PHE B N 1
ATOM 3746 C CA . PHE B 1 141 ? -17.109 -29.891 -1.657 1 98.44 141 PHE B CA 1
ATOM 3747 C C . PHE B 1 141 ? -15.672 -30.109 -1.185 1 98.44 141 PHE B C 1
ATOM 3749 O O . PHE B 1 141 ? -14.805 -29.266 -1.404 1 98.44 141 PHE B O 1
ATOM 3756 N N . SER B 1 142 ? -15.391 -31.219 -0.577 1 97.94 142 SER B N 1
ATOM 3757 C CA . SER B 1 142 ? -14.031 -31.531 -0.141 1 97.94 142 SER B CA 1
ATOM 3758 C C . SER B 1 142 ? -13.109 -31.766 -1.332 1 97.94 142 SER B C 1
ATOM 3760 O O . SER B 1 142 ? -13.508 -32.406 -2.312 1 97.94 142 SER B O 1
ATOM 3762 N N . ILE B 1 143 ? -11.922 -31.172 -1.229 1 96.94 143 ILE B N 1
ATOM 3763 C CA . ILE B 1 143 ? -10.953 -31.25 -2.312 1 96.94 143 ILE B CA 1
ATOM 3764 C C . ILE B 1 143 ? -9.648 -31.859 -1.8 1 96.94 143 ILE B C 1
ATOM 3766 O O . ILE B 1 143 ? -9.203 -31.547 -0.69 1 96.94 143 ILE B O 1
ATOM 3770 N N . ASP B 1 144 ? -9.094 -32.781 -2.557 1 97.69 144 ASP B N 1
ATOM 3771 C CA . ASP B 1 144 ? -7.77 -33.344 -2.312 1 97.69 144 ASP B CA 1
ATOM 3772 C C . ASP B 1 144 ? -6.734 -32.75 -3.258 1 97.69 144 ASP B C 1
ATOM 3774 O O . ASP B 1 144 ? -6.836 -32.906 -4.477 1 97.69 144 ASP B O 1
ATOM 3778 N N . LEU B 1 145 ? -5.758 -32.125 -2.717 1 97.69 145 LEU B N 1
ATOM 3779 C CA . LEU B 1 145 ? -4.773 -31.406 -3.525 1 97.69 145 LEU B CA 1
ATOM 3780 C C . LEU B 1 145 ? -3.5 -32.219 -3.684 1 97.69 145 LEU B C 1
ATOM 3782 O O . LEU B 1 145 ? -2.539 -31.766 -4.312 1 97.69 145 LEU B O 1
ATOM 3786 N N . ALA B 1 146 ? -3.482 -33.438 -3.248 1 95.94 146 ALA B N 1
ATOM 3787 C CA . ALA B 1 146 ? -2.271 -34.25 -3.17 1 95.94 146 ALA B CA 1
ATOM 3788 C C . ALA B 1 146 ? -1.827 -34.688 -4.555 1 95.94 146 ALA B C 1
ATOM 3790 O O . ALA B 1 146 ? -0.638 -34.906 -4.793 1 95.94 146 ALA B O 1
ATOM 3791 N N . ASN B 1 147 ? -2.754 -34.969 -5.449 1 94.38 147 ASN B N 1
ATOM 3792 C CA . ASN B 1 147 ? -2.459 -35.406 -6.809 1 94.38 147 ASN B CA 1
ATOM 3793 C C . ASN B 1 147 ? -3.014 -34.438 -7.848 1 94.38 147 ASN B C 1
ATOM 3795 O O . ASN B 1 147 ? -4.012 -34.719 -8.508 1 94.38 147 ASN B O 1
ATOM 3799 N N . PRO B 1 148 ? -2.281 -33.375 -7.977 1 96.12 148 PRO B N 1
ATOM 3800 C CA . PRO B 1 148 ? -2.83 -32.344 -8.852 1 96.12 148 PRO B CA 1
ATOM 3801 C C . PRO B 1 148 ? -2.771 -32.719 -10.328 1 96.12 148 PRO B C 1
ATOM 3803 O O . PRO B 1 148 ? -1.905 -33.5 -10.734 1 96.12 148 PRO B O 1
ATOM 3806 N N . ILE B 1 149 ? -3.74 -32.219 -11.039 1 93.5 149 ILE B N 1
ATOM 3807 C CA . ILE B 1 149 ? -3.756 -32.281 -12.5 1 93.5 149 ILE B CA 1
ATOM 3808 C C . ILE B 1 149 ? -3.332 -30.938 -13.094 1 93.5 149 ILE B C 1
ATOM 3810 O O . ILE B 1 149 ? -3.938 -29.906 -12.797 1 93.5 149 ILE B O 1
ATOM 3814 N N . PHE B 1 150 ? -2.295 -30.969 -13.898 1 96.94 150 PHE B N 1
ATOM 3815 C CA . PHE B 1 150 ? -1.815 -29.75 -14.555 1 96.94 150 PHE B CA 1
ATOM 3816 C C . PHE B 1 150 ? -2.229 -29.734 -16.016 1 96.94 150 PHE B C 1
ATOM 3818 O O . PHE B 1 150 ? -2.518 -30.781 -16.609 1 96.94 150 PHE B O 1
ATOM 3825 N N . PRO B 1 151 ? -2.363 -28.547 -16.562 1 96.19 151 PRO B N 1
ATOM 3826 C CA . PRO B 1 151 ? -2.646 -28.5 -18 1 96.19 151 PRO B CA 1
ATOM 3827 C C . PRO B 1 151 ? -1.491 -29.031 -18.844 1 96.19 151 PRO B C 1
ATOM 3829 O O . PRO B 1 151 ? -0.344 -29.031 -18.391 1 96.19 151 PRO B O 1
ATOM 3832 N N . LYS B 1 152 ? -1.899 -29.422 -19.984 1 94.88 152 LYS B N 1
ATOM 3833 C CA . LYS B 1 152 ? -0.86 -29.812 -20.938 1 94.88 152 LYS B CA 1
ATOM 3834 C C . LYS B 1 152 ? -0.057 -28.594 -21.406 1 94.88 152 LYS B C 1
ATOM 3836 O O . LYS B 1 152 ? -0.567 -27.469 -21.406 1 94.88 152 LYS B O 1
ATOM 3841 N N . LYS B 1 153 ? 1.188 -28.875 -21.766 1 95.75 153 LYS B N 1
ATOM 3842 C CA . LYS B 1 153 ? 1.998 -27.828 -22.375 1 95.75 153 LYS B CA 1
ATOM 3843 C C . LYS B 1 153 ? 1.293 -27.203 -23.578 1 95.75 153 LYS B C 1
ATOM 3845 O O . LYS B 1 153 ? 0.736 -27.938 -24.406 1 95.75 153 LYS B O 1
ATOM 3850 N N . ALA B 1 154 ? 1.337 -25.953 -23.594 1 95.56 154 ALA B N 1
ATOM 3851 C CA . ALA B 1 154 ? 0.682 -25.266 -24.703 1 95.56 154 ALA B CA 1
ATOM 3852 C C . ALA B 1 154 ? 1.492 -25.406 -25.984 1 95.56 154 ALA B C 1
ATOM 3854 O O . ALA B 1 154 ? 2.721 -25.5 -25.938 1 95.56 154 ALA B O 1
ATOM 3855 N N . VAL B 1 155 ? 0.746 -25.438 -27.078 1 93.62 155 VAL B N 1
ATOM 3856 C CA . VAL B 1 155 ? 1.411 -25.344 -28.375 1 93.62 155 VAL B CA 1
ATOM 3857 C C . VAL B 1 155 ? 1.783 -23.891 -28.656 1 93.62 155 VAL B C 1
ATOM 3859 O O . VAL B 1 155 ? 0.917 -23 -28.672 1 93.62 155 VAL B O 1
ATOM 3862 N N . LEU B 1 156 ? 3.059 -23.703 -28.766 1 92.88 156 LEU B N 1
ATOM 3863 C CA . LEU B 1 156 ? 3.535 -22.344 -28.969 1 92.88 156 LEU B CA 1
ATOM 3864 C C . LEU B 1 156 ? 3.287 -21.875 -30.406 1 92.88 156 LEU B C 1
ATOM 3866 O O . LEU B 1 156 ? 3.594 -22.609 -31.359 1 92.88 156 LEU B O 1
ATOM 3870 N N . LYS B 1 157 ? 2.674 -20.719 -30.547 1 91.19 157 LYS B N 1
ATOM 3871 C CA . LYS B 1 157 ? 2.41 -20.141 -31.859 1 91.19 157 LYS B CA 1
ATOM 3872 C C . LYS B 1 157 ? 3.693 -19.625 -32.5 1 91.19 157 LYS B C 1
ATOM 3874 O O . LYS B 1 157 ? 4.723 -19.5 -31.828 1 91.19 157 LYS B O 1
ATOM 3879 N N . GLU B 1 158 ? 3.602 -19.328 -33.719 1 87.88 158 GLU B N 1
ATOM 3880 C CA . GLU B 1 158 ? 4.758 -18.938 -34.5 1 87.88 158 GLU B CA 1
ATOM 3881 C C . GLU B 1 158 ? 5.387 -17.641 -33.969 1 87.88 158 GLU B C 1
ATOM 3883 O O . GLU B 1 158 ? 6.605 -17.484 -34 1 87.88 158 GLU B O 1
ATOM 3888 N N . ASP B 1 159 ? 4.605 -16.828 -33.531 1 87.94 159 ASP B N 1
ATOM 3889 C CA . ASP B 1 159 ? 5.121 -15.555 -33.031 1 87.94 159 ASP B CA 1
ATOM 3890 C C . ASP B 1 159 ? 6.016 -15.742 -31.812 1 87.94 159 ASP B C 1
ATOM 3892 O O . ASP B 1 159 ? 6.977 -14.992 -31.625 1 87.94 159 ASP B O 1
ATOM 3896 N N . ILE B 1 160 ? 5.707 -16.703 -31 1 89.19 160 ILE B N 1
ATOM 3897 C CA . ILE B 1 160 ? 6.523 -16.984 -29.828 1 89.19 160 ILE B CA 1
ATOM 3898 C C . ILE B 1 160 ? 7.766 -17.766 -30.234 1 89.19 160 ILE B C 1
ATOM 3900 O O . ILE B 1 160 ? 8.875 -17.469 -29.797 1 89.19 160 ILE B O 1
ATOM 3904 N N . THR B 1 161 ? 7.555 -18.766 -31.125 1 89.81 161 THR B N 1
ATOM 3905 C CA . THR B 1 161 ? 8.672 -19.594 -31.547 1 89.81 161 THR B CA 1
ATOM 3906 C C . THR B 1 161 ? 9.695 -18.781 -32.344 1 89.81 161 THR B C 1
ATOM 3908 O O . THR B 1 161 ? 10.891 -19.094 -32.312 1 89.81 161 THR B O 1
ATOM 3911 N N . ALA B 1 162 ? 9.234 -17.781 -32.938 1 87.06 162 ALA B N 1
ATOM 3912 C CA . ALA B 1 162 ? 10.133 -16.906 -33.656 1 87.06 162 ALA B CA 1
ATOM 3913 C C . ALA B 1 162 ? 11.07 -16.172 -32.719 1 87.06 162 ALA B C 1
ATOM 3915 O O . ALA B 1 162 ? 12.203 -15.836 -33.062 1 87.06 162 ALA B O 1
ATOM 3916 N N . ILE B 1 163 ? 10.617 -16 -31.531 1 84.5 163 ILE B N 1
ATOM 3917 C CA . ILE B 1 163 ? 11.414 -15.273 -30.547 1 84.5 163 ILE B CA 1
ATOM 3918 C C . ILE B 1 163 ? 12.391 -16.234 -29.875 1 84.5 163 ILE B C 1
ATOM 3920 O O . ILE B 1 163 ? 13.57 -15.93 -29.719 1 84.5 163 ILE B O 1
ATOM 3924 N N . ILE B 1 164 ? 11.938 -17.438 -29.516 1 85.44 164 ILE B N 1
ATOM 3925 C CA . ILE B 1 164 ? 12.75 -18.281 -28.641 1 85.44 164 ILE B CA 1
ATOM 3926 C C . ILE B 1 164 ? 13.492 -19.328 -29.484 1 85.44 164 ILE B C 1
ATOM 3928 O O . ILE B 1 164 ? 14.43 -19.969 -29 1 85.44 164 ILE B O 1
ATOM 3932 N N . GLY B 1 165 ? 13.234 -19.406 -30.672 1 80.06 165 GLY B N 1
ATOM 3933 C CA . GLY B 1 165 ? 13.844 -20.406 -31.531 1 80.06 165 GLY B CA 1
ATOM 3934 C C . GLY B 1 165 ? 13.188 -21.766 -31.406 1 80.06 165 GLY B C 1
ATOM 3935 O O . GLY B 1 165 ? 12.312 -21.969 -30.562 1 80.06 165 GLY B O 1
ATOM 3936 N N . THR B 1 166 ? 13.477 -22.703 -32.312 1 70.81 166 THR B N 1
ATOM 3937 C CA . THR B 1 166 ? 12.844 -24.016 -32.344 1 70.81 166 THR B CA 1
ATOM 3938 C C . THR B 1 166 ? 13.805 -25.109 -31.891 1 70.81 166 THR B C 1
ATOM 3940 O O . THR B 1 166 ? 13.43 -26.281 -31.828 1 70.81 166 THR B O 1
ATOM 3943 N N . LYS B 1 167 ? 14.891 -24.672 -31.406 1 72.19 167 LYS B N 1
ATOM 3944 C CA . LYS B 1 167 ? 15.852 -25.672 -30.953 1 72.19 167 LYS B CA 1
ATOM 3945 C C . LYS B 1 167 ? 15.383 -26.359 -29.688 1 72.19 167 LYS B C 1
ATOM 3947 O O . LYS B 1 167 ? 14.625 -25.797 -28.906 1 72.19 167 LYS B O 1
ATOM 3952 N N . SER B 1 168 ? 15.789 -27.672 -29.625 1 74.81 168 SER B N 1
ATOM 3953 C CA . SER B 1 168 ? 15.461 -28.469 -28.453 1 74.81 168 SER B CA 1
ATOM 3954 C C . SER B 1 168 ? 16.312 -28.062 -27.25 1 74.81 168 SER B C 1
ATOM 3956 O O . SER B 1 168 ? 17.281 -28.75 -26.906 1 74.81 168 SER B O 1
ATOM 3958 N N . GLN B 1 169 ? 16.141 -26.938 -26.734 1 87.44 169 GLN B N 1
ATOM 3959 C CA . GLN B 1 169 ? 16.859 -26.422 -25.578 1 87.44 169 GLN B CA 1
ATOM 3960 C C . GLN B 1 169 ? 16.031 -26.531 -24.312 1 87.44 169 GLN B C 1
ATOM 3962 O O . GLN B 1 169 ? 14.805 -26.641 -24.375 1 87.44 169 GLN B O 1
ATOM 3967 N N . LYS B 1 170 ? 16.797 -26.719 -23.25 1 95 170 LYS B N 1
ATOM 3968 C CA . LYS B 1 170 ? 16.125 -26.547 -21.969 1 95 170 LYS B CA 1
ATOM 3969 C C . LYS B 1 170 ? 15.68 -25.094 -21.766 1 95 170 LYS B C 1
ATOM 3971 O O . LYS B 1 170 ? 16.469 -24.172 -21.969 1 95 170 LYS B O 1
ATOM 3976 N N . LEU B 1 171 ? 14.453 -24.875 -21.516 1 96.94 171 LEU B N 1
ATOM 3977 C CA . LEU B 1 171 ? 13.922 -23.531 -21.344 1 96.94 171 LEU B CA 1
ATOM 3978 C C . LEU B 1 171 ? 13.922 -23.125 -19.875 1 96.94 171 LEU B C 1
ATOM 3980 O O . LEU B 1 171 ? 13.219 -23.734 -19.062 1 96.94 171 LEU B O 1
ATOM 3984 N N . ILE B 1 172 ? 14.711 -22.141 -19.562 1 98.31 172 ILE B N 1
ATOM 3985 C CA . ILE B 1 172 ? 14.82 -21.609 -18.203 1 98.31 172 ILE B CA 1
ATOM 3986 C C . ILE B 1 172 ? 14.172 -20.234 -18.125 1 98.31 172 ILE B C 1
ATOM 3988 O O . ILE B 1 172 ? 14.586 -19.297 -18.812 1 98.31 172 ILE B O 1
ATOM 3992 N N . GLY B 1 173 ? 13.078 -20.109 -17.375 1 98.62 173 GLY B N 1
ATOM 3993 C CA . GLY B 1 173 ? 12.484 -18.812 -17.109 1 98.62 173 GLY B CA 1
ATOM 3994 C C . GLY B 1 173 ? 13.078 -18.125 -15.891 1 98.62 173 GLY B C 1
ATOM 3995 O O . GLY B 1 173 ? 13.344 -18.766 -14.875 1 98.62 173 GLY B O 1
ATOM 3996 N N . ILE B 1 174 ? 13.328 -16.859 -15.961 1 98.81 174 ILE B N 1
ATOM 3997 C CA . ILE B 1 174 ? 13.805 -16.078 -14.828 1 98.81 174 ILE B CA 1
ATOM 3998 C C . ILE B 1 174 ? 12.961 -14.805 -14.688 1 98.81 174 ILE B C 1
ATOM 4000 O O . ILE B 1 174 ? 12.867 -14.008 -15.617 1 98.81 174 ILE B O 1
ATOM 4004 N N . ALA B 1 175 ? 12.273 -14.633 -13.586 1 98.31 175 ALA B N 1
ATOM 4005 C CA . ALA B 1 175 ? 11.539 -13.43 -13.211 1 98.31 175 ALA B CA 1
ATOM 4006 C C . ALA B 1 175 ? 12.164 -12.758 -11.984 1 98.31 175 ALA B C 1
ATOM 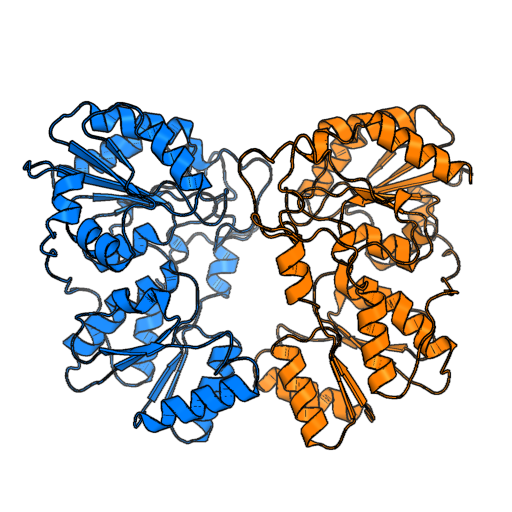4008 O O . ALA B 1 175 ? 11.789 -13.055 -10.852 1 98.31 175 ALA B O 1
ATOM 4009 N N . PRO B 1 176 ? 13.008 -11.781 -12.195 1 97.62 176 PRO B N 1
ATOM 4010 C CA . PRO B 1 176 ? 13.891 -11.344 -11.109 1 97.62 176 PRO B CA 1
ATOM 4011 C C . PRO B 1 176 ? 13.289 -10.188 -10.305 1 97.62 176 PRO B C 1
ATOM 4013 O O . PRO B 1 176 ? 14.016 -9.484 -9.602 1 97.62 176 PRO B O 1
ATOM 4016 N N . PHE B 1 177 ? 11.992 -9.977 -10.406 1 94.56 177 PHE B N 1
ATOM 4017 C CA . PHE B 1 177 ? 11.422 -8.82 -9.727 1 94.56 177 PHE B CA 1
ATOM 4018 C C . PHE B 1 177 ? 10.32 -9.25 -8.766 1 94.56 177 PHE B C 1
ATOM 4020 O O . PHE B 1 177 ? 9.852 -10.383 -8.82 1 94.56 177 PHE B O 1
ATOM 4027 N N . ALA B 1 178 ? 9.984 -8.391 -7.859 1 93.25 178 ALA B N 1
ATOM 4028 C CA . ALA B 1 178 ? 8.867 -8.508 -6.926 1 93.25 178 ALA B CA 1
ATOM 4029 C C . ALA B 1 178 ? 8.289 -7.137 -6.578 1 93.25 178 ALA B C 1
ATOM 4031 O O . ALA B 1 178 ? 8.852 -6.105 -6.961 1 93.25 178 ALA B O 1
ATOM 4032 N N . GLN B 1 179 ? 7.188 -7.176 -5.922 1 87.81 179 GLN B N 1
ATOM 4033 C CA . GLN B 1 179 ? 6.484 -5.938 -5.598 1 87.81 179 GLN B CA 1
ATOM 4034 C C . GLN B 1 179 ? 7.332 -5.047 -4.691 1 87.81 179 GLN B C 1
ATOM 4036 O O . GLN B 1 179 ? 7.336 -3.824 -4.848 1 87.81 179 GLN B O 1
ATOM 4041 N N . TYR B 1 180 ? 8.016 -5.641 -3.754 1 87.31 180 TYR B N 1
ATOM 4042 C CA . TYR B 1 180 ? 8.805 -4.879 -2.797 1 87.31 180 TYR B CA 1
ATOM 4043 C C . TYR B 1 180 ? 10.289 -5.223 -2.908 1 87.31 180 TYR B C 1
ATOM 4045 O O . TYR B 1 180 ? 10.648 -6.387 -3.111 1 87.31 180 TYR B O 1
ATOM 4053 N N . ASP B 1 181 ? 11.078 -4.258 -2.67 1 84.5 181 ASP B N 1
ATOM 4054 C CA . ASP B 1 181 ? 12.523 -4.426 -2.836 1 84.5 181 ASP B CA 1
ATOM 4055 C C . ASP B 1 181 ? 13.07 -5.461 -1.856 1 84.5 181 ASP B C 1
ATOM 4057 O O . ASP B 1 181 ? 14.039 -6.156 -2.162 1 84.5 181 ASP B O 1
ATOM 4061 N N . SER B 1 182 ? 12.438 -5.57 -0.757 1 89.75 182 SER B N 1
ATOM 4062 C CA . SER B 1 182 ? 12.906 -6.477 0.287 1 89.75 182 SER B CA 1
ATOM 4063 C C . SER B 1 182 ? 12.836 -7.93 -0.167 1 89.75 182 SER B C 1
ATOM 4065 O O . SER B 1 182 ? 13.406 -8.812 0.474 1 89.75 182 SER B O 1
ATOM 4067 N N . LYS B 1 183 ? 12.133 -8.141 -1.313 1 94.44 183 LYS B N 1
ATOM 4068 C CA . LYS B 1 183 ? 11.961 -9.492 -1.852 1 94.44 183 LYS B CA 1
ATOM 4069 C C . LYS B 1 183 ? 12.703 -9.648 -3.174 1 94.44 183 LYS B C 1
ATOM 4071 O O . LYS B 1 183 ? 12.5 -10.633 -3.893 1 94.44 183 LYS B O 1
ATOM 4076 N N . VAL B 1 184 ? 13.484 -8.688 -3.516 1 94.88 184 VAL B N 1
ATOM 4077 C CA . VAL B 1 184 ? 14.148 -8.742 -4.812 1 94.88 184 VAL B CA 1
ATOM 4078 C C . VAL B 1 184 ? 15.617 -9.125 -4.629 1 94.88 184 VAL B C 1
ATOM 4080 O O . VAL B 1 184 ? 16.344 -8.477 -3.865 1 94.88 184 VAL B O 1
ATOM 4083 N N . TYR B 1 185 ? 16.031 -10.188 -5.305 1 97.25 185 TYR B N 1
ATOM 4084 C CA . TYR B 1 185 ? 17.422 -10.656 -5.305 1 97.25 185 TYR B CA 1
ATOM 4085 C C . TYR B 1 185 ? 18.344 -9.625 -5.941 1 97.25 185 TYR B C 1
ATOM 4087 O O . TYR B 1 185 ? 17.984 -8.992 -6.938 1 97.25 185 TYR B O 1
ATOM 4095 N N . PRO B 1 186 ? 19.531 -9.422 -5.359 1 95.12 186 PRO B N 1
ATOM 4096 C CA . PRO B 1 186 ? 20.438 -8.414 -5.914 1 95.12 186 PRO B CA 1
ATOM 4097 C C . PRO B 1 186 ? 20.703 -8.609 -7.406 1 95.12 186 PRO B C 1
ATOM 4099 O O . PRO B 1 186 ? 20.984 -9.734 -7.844 1 95.12 186 PRO B O 1
ATOM 4102 N N . LEU B 1 187 ? 20.641 -7.492 -8.125 1 93.69 187 LEU B N 1
ATOM 4103 C CA . LEU B 1 187 ? 20.719 -7.555 -9.586 1 93.69 187 LEU B CA 1
ATOM 4104 C C . LEU B 1 187 ? 22.078 -8.086 -10.031 1 93.69 187 LEU B C 1
ATOM 4106 O O . LEU B 1 187 ? 22.172 -8.797 -11.031 1 93.69 187 LEU B O 1
ATOM 4110 N N . ASP B 1 188 ? 23.125 -7.668 -9.305 1 94.94 188 ASP B N 1
ATOM 4111 C CA . ASP B 1 188 ? 24.469 -8.133 -9.68 1 94.94 188 ASP B CA 1
ATOM 4112 C C . ASP B 1 188 ? 24.578 -9.648 -9.539 1 94.94 188 ASP B C 1
ATOM 4114 O O . ASP B 1 188 ? 25.203 -10.305 -10.367 1 94.94 188 ASP B O 1
ATOM 4118 N N . LEU B 1 189 ? 24 -10.211 -8.516 1 97.94 189 LEU B N 1
ATOM 4119 C CA . LEU B 1 189 ? 24 -11.656 -8.336 1 97.94 189 LEU B CA 1
ATOM 4120 C C . LEU B 1 189 ? 23.109 -12.336 -9.375 1 97.94 189 LEU B C 1
ATOM 4122 O O . LEU B 1 189 ? 23.453 -13.414 -9.883 1 97.94 189 LEU B O 1
ATOM 4126 N N . MET B 1 190 ? 22.047 -11.703 -9.711 1 98.06 190 MET B N 1
ATOM 4127 C CA . MET B 1 190 ? 21.188 -12.234 -10.758 1 98.06 190 MET B CA 1
ATOM 4128 C C . MET B 1 190 ? 21.906 -12.281 -12.102 1 98.06 190 MET B C 1
ATOM 4130 O O . MET B 1 190 ? 21.797 -13.266 -12.836 1 98.06 190 MET B O 1
ATOM 4134 N N . ARG B 1 191 ? 22.578 -11.234 -12.336 1 96.56 191 ARG B N 1
ATOM 4135 C CA . ARG B 1 191 ? 23.391 -11.211 -13.547 1 96.56 191 ARG B CA 1
ATOM 4136 C C . ARG B 1 191 ? 24.359 -12.383 -13.57 1 96.56 191 ARG B C 1
ATOM 4138 O O . ARG B 1 191 ? 24.516 -13.055 -14.602 1 96.56 191 ARG B O 1
ATOM 4145 N N . SER B 1 192 ? 24.984 -12.633 -12.469 1 97.62 192 SER B N 1
ATOM 4146 C CA . SER B 1 192 ? 25.938 -13.727 -12.367 1 97.62 192 SER B CA 1
ATOM 4147 C C . SER B 1 192 ? 25.266 -15.07 -12.641 1 97.62 192 SER B C 1
ATOM 4149 O O . SER B 1 192 ? 25.844 -15.938 -13.312 1 97.62 192 SER B O 1
ATOM 4151 N N . ILE B 1 193 ? 24.078 -15.258 -12.156 1 98.56 193 ILE B N 1
ATOM 4152 C CA . ILE B 1 193 ? 23.328 -16.484 -12.359 1 98.56 193 ILE B CA 1
ATOM 4153 C C . ILE B 1 193 ? 23.047 -16.672 -13.852 1 98.56 193 ILE B C 1
ATOM 4155 O O . ILE B 1 193 ? 23.281 -17.734 -14.406 1 98.56 193 ILE B O 1
ATOM 4159 N N . ILE B 1 194 ? 22.531 -15.609 -14.461 1 98.12 194 ILE B N 1
ATOM 4160 C CA . ILE B 1 194 ? 22.172 -15.656 -15.875 1 98.12 194 ILE B CA 1
ATOM 4161 C C . ILE B 1 194 ? 23.422 -15.961 -16.719 1 98.12 194 ILE B C 1
ATOM 4163 O O . ILE B 1 194 ? 23.375 -16.812 -17.609 1 98.12 194 ILE B O 1
ATOM 4167 N N . GLU B 1 195 ? 24.516 -15.297 -16.375 1 96.88 195 GLU B N 1
ATOM 4168 C CA . GLU B 1 195 ? 25.75 -15.508 -17.094 1 96.88 195 GLU B CA 1
ATOM 4169 C C . GLU B 1 195 ? 26.219 -16.953 -16.984 1 96.88 195 GLU B C 1
ATOM 4171 O O . GLU B 1 195 ? 26.609 -17.578 -17.984 1 96.88 195 GLU B O 1
ATOM 4176 N N . GLU B 1 196 ? 26.188 -17.453 -15.828 1 97.62 196 GLU B N 1
ATOM 4177 C CA . GLU B 1 196 ? 26.641 -18.828 -15.609 1 97.62 196 GLU B CA 1
ATOM 4178 C C . GLU B 1 196 ? 25.766 -19.828 -16.375 1 97.62 196 GLU B C 1
ATOM 4180 O O . GLU B 1 196 ? 26.281 -20.734 -17.031 1 97.62 196 GLU B O 1
ATOM 4185 N N . LEU B 1 197 ? 24.469 -19.703 -16.344 1 97.75 197 LEU B N 1
ATOM 4186 C CA . LEU B 1 197 ? 23.547 -20.609 -17 1 97.75 197 LEU B CA 1
ATOM 4187 C C . LEU B 1 197 ? 23.672 -20.5 -18.516 1 97.75 197 LEU B C 1
ATOM 4189 O O . LEU B 1 197 ? 23.469 -21.484 -19.234 1 97.75 197 LEU B O 1
ATOM 4193 N N . SER B 1 198 ? 24 -19.328 -18.984 1 96.56 198 SER B N 1
ATOM 4194 C CA . SER B 1 198 ? 24.031 -19.078 -20.422 1 96.56 198 SER B CA 1
ATOM 4195 C C . SER B 1 198 ? 25.266 -19.719 -21.062 1 96.56 198 SER B C 1
ATOM 4197 O O . SER B 1 198 ? 25.344 -19.828 -22.281 1 96.56 198 SER B O 1
ATOM 4199 N N . LYS B 1 199 ? 26.266 -20.078 -20.25 1 96 199 LYS B N 1
ATOM 4200 C CA . LYS B 1 199 ? 27.469 -20.719 -20.781 1 96 199 LYS B CA 1
ATOM 4201 C C . LYS B 1 199 ? 27.109 -22.047 -21.453 1 96 199 LYS B C 1
ATOM 4203 O O . LYS B 1 199 ? 27.812 -22.484 -22.375 1 96 199 LYS B O 1
ATOM 4208 N N . ASN B 1 200 ? 26.141 -22.719 -20.938 1 95.31 200 ASN B N 1
ATOM 4209 C CA . ASN B 1 200 ? 25.641 -23.922 -21.594 1 95.31 200 ASN B CA 1
ATOM 4210 C C . ASN B 1 200 ? 24.703 -23.578 -22.75 1 95.31 200 ASN B C 1
ATOM 4212 O O . ASN B 1 200 ? 23.562 -23.156 -22.516 1 95.31 200 ASN B O 1
ATOM 4216 N N . THR B 1 201 ? 25.062 -23.844 -23.938 1 91.81 201 THR B N 1
ATOM 4217 C CA . THR B 1 201 ? 24.328 -23.422 -25.141 1 91.81 201 THR B CA 1
ATOM 4218 C C . THR B 1 201 ? 23.062 -24.266 -25.312 1 91.81 201 THR B C 1
ATOM 4220 O O . THR B 1 201 ? 22.203 -23.938 -26.125 1 91.81 201 THR B O 1
ATOM 4223 N N . ASN B 1 202 ? 22.984 -25.297 -24.562 1 93.44 202 ASN B N 1
ATOM 4224 C CA . ASN B 1 202 ? 21.766 -26.094 -24.578 1 93.44 202 ASN B CA 1
ATOM 4225 C C . ASN B 1 202 ? 20.672 -25.453 -23.734 1 93.44 202 ASN B C 1
ATOM 4227 O O . ASN B 1 202 ? 19.531 -25.922 -23.734 1 93.44 202 ASN B O 1
ATOM 4231 N N . ASN B 1 203 ? 21 -24.406 -23.031 1 95.56 203 ASN B N 1
ATOM 4232 C CA . ASN B 1 203 ? 20.031 -23.641 -22.266 1 95.56 203 ASN B CA 1
ATOM 4233 C C . ASN B 1 203 ? 19.5 -22.453 -23.062 1 95.56 203 ASN B C 1
ATOM 4235 O O . ASN B 1 203 ? 20.25 -21.797 -23.781 1 95.56 203 ASN B O 1
ATOM 4239 N N . LYS B 1 204 ? 18.25 -22.234 -23.047 1 96.12 204 LYS B N 1
ATOM 4240 C CA . LYS B 1 204 ? 17.609 -20.984 -23.453 1 96.12 204 LYS B CA 1
ATOM 4241 C C . LYS B 1 204 ? 16.984 -20.266 -22.25 1 96.12 204 LYS B C 1
ATOM 4243 O O . LYS B 1 204 ? 16.094 -20.812 -21.594 1 96.12 204 LYS B O 1
ATOM 4248 N N . ILE B 1 205 ? 17.516 -19.094 -21.953 1 97.44 205 ILE B N 1
ATOM 4249 C CA . ILE B 1 205 ? 17.078 -18.344 -20.781 1 97.44 205 ILE B CA 1
ATOM 4250 C C . ILE B 1 205 ? 16.094 -17.266 -21.219 1 97.44 205 ILE B C 1
ATOM 4252 O O . ILE B 1 205 ? 16.406 -16.422 -22.062 1 97.44 205 ILE B O 1
ATOM 4256 N N . LEU B 1 206 ? 14.898 -17.312 -20.719 1 97.44 206 LEU B N 1
ATOM 4257 C CA . LEU B 1 206 ? 13.844 -16.344 -21 1 97.44 206 LEU B CA 1
ATOM 4258 C C . LEU B 1 206 ? 13.562 -15.477 -19.766 1 97.44 206 LEU B C 1
ATOM 4260 O O . LEU B 1 206 ? 13.25 -15.992 -18.703 1 97.44 206 LEU B O 1
ATOM 4264 N N . LEU B 1 207 ? 13.695 -14.195 -19.922 1 98 207 LEU B N 1
ATOM 4265 C CA . LEU B 1 207 ? 13.539 -13.258 -18.828 1 98 207 LEU B CA 1
ATOM 4266 C C . LEU B 1 207 ? 12.133 -12.664 -18.812 1 98 207 LEU B C 1
ATOM 4268 O O . LEU B 1 207 ? 11.625 -12.227 -19.844 1 98 207 LEU B O 1
ATOM 4272 N N . PHE B 1 208 ? 11.516 -12.711 -17.641 1 97.56 208 PHE B N 1
ATOM 4273 C CA . PHE B 1 208 ? 10.141 -12.25 -17.5 1 97.56 208 PHE B CA 1
ATOM 4274 C C . PHE B 1 208 ? 10.07 -11.047 -16.562 1 97.56 208 PHE B C 1
ATOM 4276 O O . PHE B 1 208 ? 10.844 -10.945 -15.609 1 97.56 208 PHE B O 1
ATOM 4283 N N . GLY B 1 209 ? 9.141 -10.234 -16.781 1 91.75 209 GLY B N 1
ATOM 4284 C CA . GLY B 1 209 ? 8.883 -9.031 -16.016 1 91.75 209 GLY B CA 1
ATOM 4285 C C . GLY B 1 209 ? 7.906 -8.086 -16.688 1 91.75 209 GLY B C 1
ATOM 4286 O O . GLY B 1 209 ? 7.32 -8.43 -17.719 1 91.75 209 GLY B O 1
ATOM 4287 N N . GLY B 1 210 ? 7.672 -7.027 -16.078 1 83.12 210 GLY B N 1
ATOM 4288 C CA . GLY B 1 210 ? 6.742 -6.062 -16.641 1 83.12 210 GLY B CA 1
ATOM 4289 C C . GLY B 1 210 ? 7.059 -4.633 -16.25 1 83.12 210 GLY B C 1
ATOM 4290 O O . GLY B 1 210 ? 7.855 -4.391 -15.344 1 83.12 210 GLY B O 1
ATOM 4291 N N . GLY B 1 211 ? 6.488 -3.723 -17.031 1 79.25 211 GLY B N 1
ATOM 4292 C CA . GLY B 1 211 ? 6.75 -2.303 -16.859 1 79.25 211 GLY B CA 1
ATOM 4293 C C . GLY B 1 211 ? 7.965 -1.817 -17.625 1 79.25 211 GLY B C 1
ATOM 4294 O O . GLY B 1 211 ? 8.867 -2.602 -17.938 1 79.25 211 GLY B O 1
ATOM 4295 N N . LYS B 1 212 ? 8.078 -0.667 -17.984 1 75.88 212 LYS B N 1
ATOM 4296 C CA . LYS B 1 212 ? 9.117 -0.08 -18.828 1 75.88 212 LYS B CA 1
ATOM 4297 C C . LYS B 1 212 ? 10.492 -0.211 -18.172 1 75.88 212 LYS B C 1
ATOM 4299 O O . LYS B 1 212 ? 11.461 -0.616 -18.828 1 75.88 212 LYS B O 1
ATOM 4304 N N . LYS B 1 213 ? 10.547 0.033 -16.875 1 75.12 213 LYS B N 1
ATOM 4305 C CA . LYS B 1 213 ? 11.82 -0.029 -16.172 1 75.12 213 LYS B CA 1
ATOM 4306 C C . LYS B 1 213 ? 12.367 -1.455 -16.141 1 75.12 213 LYS B C 1
ATOM 4308 O O . LYS B 1 213 ? 13.562 -1.675 -16.328 1 75.12 213 LYS B O 1
ATOM 4313 N N . GLU B 1 214 ? 11.492 -2.301 -15.766 1 88.12 214 GLU B N 1
ATOM 4314 C CA . GLU B 1 214 ? 11.906 -3.697 -15.727 1 88.12 214 GLU B CA 1
ATOM 4315 C C . GLU B 1 214 ? 12.406 -4.168 -17.094 1 88.12 214 GLU B C 1
ATOM 4317 O O . GLU B 1 214 ? 13.383 -4.914 -17.172 1 88.12 214 GLU B O 1
ATOM 4322 N N . ILE B 1 215 ? 11.766 -3.695 -18.141 1 91.19 215 ILE B N 1
ATOM 4323 C CA . ILE B 1 215 ? 12.164 -4.07 -19.484 1 91.19 215 ILE B CA 1
ATOM 4324 C C . ILE B 1 215 ? 13.594 -3.607 -19.75 1 91.19 215 ILE B C 1
ATOM 4326 O O . ILE B 1 215 ? 14.414 -4.367 -20.281 1 91.19 215 ILE B O 1
ATOM 4330 N N . GLU B 1 216 ? 13.883 -2.432 -19.328 1 87.62 216 GLU B N 1
ATOM 4331 C CA . GLU B 1 216 ? 15.227 -1.891 -19.516 1 87.62 216 GLU B CA 1
ATOM 4332 C C . GLU B 1 216 ? 16.266 -2.719 -18.766 1 87.62 216 GLU B C 1
ATOM 4334 O O . GLU B 1 216 ? 17.328 -3.018 -19.312 1 87.62 216 GLU B O 1
ATOM 4339 N N . ILE B 1 217 ? 15.938 -3.051 -17.578 1 90.62 217 ILE B N 1
ATOM 4340 C CA . ILE B 1 217 ? 16.844 -3.854 -16.766 1 90.62 217 ILE B CA 1
ATOM 4341 C C . ILE B 1 217 ? 17.062 -5.215 -17.422 1 90.62 217 ILE B C 1
ATOM 4343 O O . ILE B 1 217 ? 18.188 -5.688 -17.547 1 90.62 217 ILE B O 1
ATOM 4347 N N . LEU B 1 218 ? 16.016 -5.801 -17.859 1 95.5 218 LEU B N 1
ATOM 4348 C CA . LEU B 1 218 ? 16.078 -7.117 -18.5 1 95.5 218 LEU B CA 1
ATOM 4349 C C . LEU B 1 218 ? 16.859 -7.055 -19.797 1 95.5 218 LEU B C 1
ATOM 4351 O O . LEU B 1 218 ? 17.578 -7.996 -20.141 1 95.5 218 LEU B O 1
ATOM 4355 N N . ASP B 1 219 ? 16.703 -5.98 -20.5 1 93.88 219 ASP B N 1
ATOM 4356 C CA . ASP B 1 219 ? 17.5 -5.793 -21.703 1 93.88 219 ASP B CA 1
ATOM 4357 C C . ASP B 1 219 ? 19 -5.777 -21.391 1 93.88 219 ASP B C 1
ATOM 4359 O O . ASP B 1 219 ? 19.797 -6.367 -22.109 1 93.88 219 ASP B O 1
ATOM 4363 N N . SER B 1 220 ? 19.281 -5.117 -20.297 1 92.31 220 SER B N 1
ATOM 4364 C CA . SER B 1 220 ? 20.688 -5.055 -19.906 1 92.31 220 SER B CA 1
ATOM 4365 C C . SER B 1 220 ? 21.203 -6.426 -19.5 1 92.31 220 SER B C 1
ATOM 4367 O O . SER B 1 220 ? 22.391 -6.727 -19.688 1 92.31 220 SER B O 1
ATOM 4369 N N . LEU B 1 221 ? 20.359 -7.258 -18.938 1 94 221 LEU B N 1
ATOM 4370 C CA . LEU B 1 221 ? 20.734 -8.594 -18.484 1 94 221 LEU B CA 1
ATOM 4371 C C . LEU B 1 221 ? 20.875 -9.539 -19.688 1 94 221 LEU B C 1
ATOM 4373 O O . LEU B 1 221 ? 21.594 -10.547 -19.594 1 94 221 LEU B O 1
ATOM 4377 N N . SER B 1 222 ? 20.203 -9.242 -20.75 1 92.69 222 SER B N 1
ATOM 4378 C CA . SER B 1 222 ? 20.219 -10.133 -21.906 1 92.69 222 SER B CA 1
ATOM 4379 C C . SER B 1 222 ? 21.234 -9.688 -22.938 1 92.69 222 SER B C 1
ATOM 4381 O O . SER B 1 222 ? 21.484 -10.391 -23.922 1 92.69 222 SER B O 1
ATOM 4383 N N . ASN B 1 223 ? 21.781 -8.453 -22.766 1 80.31 223 ASN B N 1
ATOM 4384 C CA . ASN B 1 223 ? 22.562 -7.777 -23.797 1 80.31 223 ASN B CA 1
ATOM 4385 C C . ASN B 1 223 ? 23.766 -8.609 -24.234 1 80.31 223 ASN B C 1
ATOM 4387 O O . ASN B 1 223 ? 24.656 -8.883 -23.438 1 80.31 223 ASN B O 1
ATOM 4391 N N . ASN B 1 224 ? 23.672 -9.109 -25.547 1 72.38 224 ASN B N 1
ATOM 4392 C CA . ASN B 1 224 ? 24.75 -9.68 -26.328 1 72.38 224 ASN B CA 1
ATOM 4393 C C . ASN B 1 224 ? 24.922 -11.172 -26.047 1 72.38 224 ASN B C 1
ATOM 4395 O O . ASN B 1 224 ? 26 -11.734 -26.281 1 72.38 224 ASN B O 1
ATOM 4399 N N . THR B 1 225 ? 24 -11.812 -25.281 1 83.69 225 THR B N 1
ATOM 4400 C CA . THR B 1 225 ? 24.125 -13.258 -25.094 1 83.69 225 THR B CA 1
ATOM 4401 C C . THR B 1 225 ? 23.078 -14 -25.938 1 83.69 225 THR B C 1
ATOM 4403 O O . THR B 1 225 ? 21.875 -13.797 -25.75 1 83.69 225 THR B O 1
ATOM 4406 N N . ASN B 1 226 ? 23.438 -14.828 -26.844 1 86.31 226 ASN B N 1
ATOM 4407 C CA . ASN B 1 226 ? 22.609 -15.422 -27.875 1 86.31 226 ASN B CA 1
ATOM 4408 C C . ASN B 1 226 ? 21.484 -16.266 -27.281 1 86.31 226 ASN B C 1
ATOM 4410 O O . ASN B 1 226 ? 20.391 -16.328 -27.844 1 86.31 226 ASN B O 1
ATOM 4414 N N . ASN B 1 227 ? 21.719 -16.875 -26.125 1 94.06 227 ASN B N 1
ATOM 4415 C CA . ASN B 1 227 ? 20.703 -17.797 -25.609 1 94.06 227 ASN B CA 1
ATOM 4416 C C . ASN B 1 227 ? 19.984 -17.188 -24.406 1 94.06 227 ASN B C 1
ATOM 4418 O O . ASN B 1 227 ? 19.438 -17.922 -23.562 1 94.06 227 ASN B O 1
ATOM 4422 N N . VAL B 1 228 ? 20.031 -15.859 -24.219 1 96.5 228 VAL B N 1
ATOM 4423 C CA . VAL B 1 228 ? 19.25 -15.133 -23.219 1 96.5 228 VAL B CA 1
ATOM 4424 C C . VAL B 1 228 ? 18.312 -14.148 -23.906 1 96.5 228 VAL B C 1
ATOM 4426 O O . VAL B 1 228 ? 18.766 -13.297 -24.688 1 96.5 228 VAL B O 1
ATOM 4429 N N . THR B 1 229 ? 17 -14.227 -23.688 1 95.75 229 THR B N 1
ATOM 4430 C CA . THR B 1 229 ? 16.031 -13.383 -24.375 1 95.75 229 THR B CA 1
ATOM 4431 C C . THR B 1 229 ? 15.117 -12.68 -23.375 1 95.75 229 THR B C 1
ATOM 4433 O O . THR B 1 229 ? 14.57 -13.32 -22.469 1 95.75 229 THR B O 1
ATOM 4436 N N . ASN B 1 230 ? 15.008 -11.391 -23.422 1 96.06 230 ASN B N 1
ATOM 4437 C CA . ASN B 1 230 ? 14.039 -10.609 -22.672 1 96.06 230 ASN B CA 1
ATOM 4438 C C . ASN B 1 230 ? 12.648 -10.703 -23.281 1 96.06 230 ASN B C 1
ATOM 4440 O O . ASN B 1 230 ? 12.422 -10.234 -24.406 1 96.06 230 ASN B O 1
ATOM 4444 N N . MET B 1 231 ? 11.727 -11.242 -22.547 1 95.56 231 MET B N 1
ATOM 4445 C CA . MET B 1 231 ? 10.383 -11.438 -23.062 1 95.56 231 MET B CA 1
ATOM 4446 C C . MET B 1 231 ? 9.445 -10.32 -22.609 1 95.56 231 MET B C 1
ATOM 4448 O O . MET B 1 231 ? 8.312 -10.219 -23.094 1 95.56 231 MET B O 1
ATOM 4452 N N . ALA B 1 232 ? 9.938 -9.531 -21.703 1 94.31 232 ALA B N 1
ATOM 4453 C CA . ALA B 1 232 ? 9.102 -8.484 -21.125 1 94.31 232 ALA B CA 1
ATOM 4454 C C . ALA B 1 232 ? 8.672 -7.477 -22.188 1 94.31 232 ALA B C 1
ATOM 4456 O O . ALA B 1 232 ? 9.5 -6.984 -22.969 1 94.31 232 ALA B O 1
ATOM 4457 N N . GLY B 1 233 ? 7.379 -7.188 -22.219 1 91.44 233 GLY B N 1
ATOM 4458 C CA . GLY B 1 233 ? 6.855 -6.195 -23.141 1 91.44 233 GLY B CA 1
ATOM 4459 C C . GLY B 1 233 ? 6.652 -6.738 -24.547 1 91.44 233 GLY B C 1
ATOM 4460 O O . GLY B 1 233 ? 6.152 -6.031 -25.422 1 91.44 233 GLY B O 1
ATOM 4461 N N . LYS B 1 234 ? 6.922 -7.977 -24.766 1 92 234 LYS B N 1
ATOM 4462 C CA . LYS B 1 234 ? 6.875 -8.539 -26.109 1 92 234 LYS B CA 1
ATOM 4463 C C . LYS B 1 234 ? 5.637 -9.414 -26.312 1 92 234 LYS B C 1
ATOM 4465 O O . LYS B 1 234 ? 5.223 -9.672 -27.438 1 92 234 LYS B O 1
ATOM 4470 N N . ILE B 1 235 ? 5.113 -9.883 -25.203 1 91.44 235 ILE B N 1
ATOM 4471 C CA . ILE B 1 235 ? 3.971 -10.789 -25.297 1 91.44 235 ILE B CA 1
ATOM 4472 C C . ILE B 1 235 ? 2.932 -10.414 -24.234 1 91.44 235 ILE B C 1
ATOM 4474 O O . ILE B 1 235 ? 3.254 -9.766 -23.25 1 91.44 235 ILE B O 1
ATOM 4478 N N . LYS B 1 236 ? 1.697 -10.781 -24.516 1 91.81 236 LYS B N 1
ATOM 4479 C CA . LYS B 1 236 ? 0.6 -10.555 -23.578 1 91.81 236 LYS B CA 1
ATOM 4480 C C . LYS B 1 236 ? 0.465 -11.719 -22.594 1 91.81 236 LYS B C 1
ATOM 4482 O O . LYS B 1 236 ? 1.151 -12.734 -22.734 1 91.81 236 LYS B O 1
ATOM 4487 N N . LEU B 1 237 ? -0.365 -11.578 -21.609 1 95.69 237 LEU B N 1
ATOM 4488 C CA . LEU B 1 237 ? -0.461 -12.531 -20.5 1 95.69 237 LEU B CA 1
ATOM 4489 C C . LEU B 1 237 ? -0.771 -13.93 -21.016 1 95.69 237 LEU B C 1
ATOM 4491 O O . LEU B 1 237 ? -0.155 -14.906 -20.578 1 95.69 237 LEU B O 1
ATOM 4495 N N . LYS B 1 238 ? -1.783 -14.062 -21.922 1 95.62 238 LYS B N 1
ATOM 4496 C CA . LYS B 1 238 ? -2.137 -15.375 -22.453 1 95.62 238 LYS B CA 1
ATOM 4497 C C . LYS B 1 238 ? -0.929 -16.062 -23.078 1 95.62 238 LYS B C 1
ATOM 4499 O O . LYS B 1 238 ? -0.645 -17.219 -22.797 1 95.62 238 LYS B O 1
ATOM 4504 N N . GLN B 1 239 ? -0.211 -15.336 -23.906 1 95.69 239 GLN B N 1
ATOM 4505 C CA . GLN B 1 239 ? 0.994 -15.852 -24.547 1 95.69 239 GLN B CA 1
ATOM 4506 C C . GLN B 1 239 ? 2.064 -16.188 -23.5 1 95.69 239 GLN B C 1
ATOM 4508 O O . GLN B 1 239 ? 2.793 -17.172 -23.656 1 95.69 239 GLN B O 1
ATOM 4513 N N . GLU B 1 240 ? 2.166 -15.297 -22.547 1 96.5 240 GLU B N 1
ATOM 4514 C CA . GLU B 1 240 ? 3.121 -15.547 -21.469 1 96.5 240 GLU B CA 1
ATOM 4515 C C . GLU B 1 240 ? 2.82 -16.859 -20.75 1 96.5 240 GLU B C 1
ATOM 4517 O O . GLU B 1 240 ? 3.734 -17.641 -20.453 1 96.5 240 GLU B O 1
ATOM 4522 N N . LEU B 1 241 ? 1.534 -17.125 -20.5 1 97.75 241 LEU B N 1
ATOM 4523 C CA . LEU B 1 241 ? 1.131 -18.375 -19.875 1 97.75 241 LEU B CA 1
ATOM 4524 C C . LEU B 1 241 ? 1.517 -19.578 -20.75 1 97.75 241 LEU B C 1
ATOM 4526 O O . LEU B 1 241 ? 2.031 -20.578 -20.25 1 97.75 241 LEU B O 1
ATOM 4530 N N . GLU B 1 242 ? 1.254 -19.438 -22.031 1 96.88 242 GLU B N 1
ATOM 4531 C CA . GLU B 1 242 ? 1.62 -20.5 -22.969 1 96.88 242 GLU B CA 1
ATOM 4532 C C . GLU B 1 242 ? 3.125 -20.75 -22.938 1 96.88 242 GLU B C 1
ATOM 4534 O O . GLU B 1 242 ? 3.561 -21.906 -22.875 1 96.88 242 GLU B O 1
ATOM 4539 N N . LEU B 1 243 ? 3.82 -19.703 -22.969 1 97.25 243 LEU B N 1
ATOM 4540 C CA . LEU B 1 243 ? 5.273 -19.828 -22.953 1 97.25 243 LEU B CA 1
ATOM 4541 C C . LEU B 1 243 ? 5.758 -20.438 -21.641 1 97.25 243 LEU B C 1
ATOM 4543 O O . LEU B 1 243 ? 6.578 -21.359 -21.656 1 97.25 243 LEU B O 1
ATOM 4547 N N . ILE B 1 244 ? 5.258 -19.969 -20.547 1 98.25 244 ILE B N 1
ATOM 4548 C CA . ILE B 1 244 ? 5.668 -20.453 -19.234 1 98.25 244 ILE B CA 1
ATOM 4549 C C . ILE B 1 244 ? 5.344 -21.938 -19.094 1 98.25 244 ILE B C 1
ATOM 4551 O O . ILE B 1 244 ? 6.109 -22.703 -18.5 1 98.25 244 ILE B O 1
ATOM 4555 N N . SER B 1 245 ? 4.238 -22.391 -19.656 1 97.88 245 SER B N 1
ATOM 4556 C CA . SER B 1 245 ? 3.854 -23.797 -19.562 1 97.88 245 SER B CA 1
ATOM 4557 C C . SER B 1 245 ? 4.898 -24.703 -20.203 1 97.88 245 SER B C 1
ATOM 4559 O O . SER B 1 245 ? 4.906 -25.906 -19.984 1 97.88 245 SER B O 1
ATOM 4561 N N . ASN B 1 246 ? 5.746 -24.141 -21.016 1 96.81 246 ASN B N 1
ATOM 4562 C CA . ASN B 1 246 ? 6.75 -24.922 -21.734 1 96.81 246 ASN B CA 1
ATOM 4563 C C . ASN B 1 246 ? 8.102 -24.891 -21.016 1 96.81 246 ASN B C 1
ATOM 4565 O O . ASN B 1 246 ? 9.039 -25.578 -21.406 1 96.81 246 ASN B O 1
ATOM 4569 N N . LEU B 1 247 ? 8.242 -24.094 -20.016 1 97.94 247 LEU B N 1
ATOM 4570 C CA . LEU B 1 247 ? 9.508 -23.984 -19.297 1 97.94 247 LEU B CA 1
ATOM 4571 C C . LEU B 1 247 ? 9.844 -25.297 -18.578 1 97.94 247 LEU B C 1
ATOM 4573 O O . LEU B 1 247 ? 8.945 -26 -18.094 1 97.94 247 LEU B O 1
ATOM 4577 N N . ASP B 1 248 ? 11.117 -25.547 -18.531 1 97.75 248 ASP B N 1
ATOM 4578 C CA . ASP B 1 248 ? 11.586 -26.672 -17.719 1 97.75 248 ASP B CA 1
ATOM 4579 C C . ASP B 1 248 ? 11.719 -26.266 -16.25 1 97.75 248 ASP B C 1
ATOM 4581 O O . ASP B 1 248 ? 11.539 -27.094 -15.352 1 97.75 248 ASP B O 1
ATOM 4585 N N . VAL B 1 249 ? 12.07 -25.047 -16.031 1 98.69 249 VAL B N 1
ATOM 4586 C CA . VAL B 1 249 ? 12.219 -24.531 -14.68 1 98.69 249 VAL B CA 1
ATOM 4587 C C . VAL B 1 249 ? 12.047 -23.016 -14.688 1 98.69 249 VAL B C 1
ATOM 4589 O O . VAL B 1 249 ? 12.391 -22.344 -15.664 1 98.69 249 VAL B O 1
ATOM 4592 N N . MET B 1 250 ? 11.453 -22.453 -13.688 1 98.88 250 MET B N 1
ATOM 4593 C CA . MET B 1 250 ? 11.32 -21.016 -13.445 1 98.88 250 MET B CA 1
ATOM 4594 C C . MET B 1 250 ? 12.078 -20.594 -12.188 1 98.88 250 MET B C 1
ATOM 4596 O O . MET B 1 250 ? 11.883 -21.188 -11.117 1 98.88 250 MET B O 1
ATOM 4600 N N . LEU B 1 251 ? 13.016 -19.688 -12.289 1 98.94 251 LEU B N 1
ATOM 4601 C CA . LEU B 1 251 ? 13.57 -18.969 -11.148 1 98.94 251 LEU B CA 1
ATOM 4602 C C . LEU B 1 251 ? 12.805 -17.672 -10.898 1 98.94 251 LEU B C 1
ATOM 4604 O O . LEU B 1 251 ? 12.695 -16.828 -11.797 1 98.94 251 LEU B O 1
ATOM 4608 N N . SER B 1 252 ? 12.273 -17.516 -9.766 1 98.69 252 SER B N 1
ATOM 4609 C CA . SER B 1 252 ? 11.453 -16.344 -9.469 1 98.69 252 SER B CA 1
ATOM 4610 C C . SER B 1 252 ? 11.617 -15.906 -8.016 1 98.69 252 SER B C 1
ATOM 4612 O O . SER B 1 252 ? 12.062 -16.688 -7.172 1 98.69 252 SER B O 1
ATOM 4614 N N . MET B 1 253 ? 11.383 -14.703 -7.738 1 98.06 253 MET B N 1
ATOM 4615 C CA . MET B 1 253 ? 11.234 -14.242 -6.359 1 98.06 253 MET B CA 1
ATOM 4616 C C . MET B 1 253 ? 9.938 -14.773 -5.754 1 98.06 253 MET B C 1
ATOM 4618 O O . MET B 1 253 ? 9.164 -15.461 -6.426 1 98.06 253 MET B O 1
ATOM 4622 N N . ASP B 1 254 ? 9.758 -14.531 -4.41 1 97.69 254 ASP B N 1
ATOM 4623 C CA . ASP B 1 254 ? 8.422 -14.656 -3.838 1 97.69 254 ASP B CA 1
ATOM 4624 C C . ASP B 1 254 ? 7.453 -13.672 -4.492 1 97.69 254 ASP B C 1
ATOM 4626 O O . ASP B 1 254 ? 7.121 -12.641 -3.908 1 97.69 254 ASP B O 1
ATOM 4630 N N . SER B 1 255 ? 7.07 -13.984 -5.715 1 97.06 255 SER B N 1
ATOM 4631 C CA . SER B 1 255 ? 6.301 -13.078 -6.562 1 97.06 255 SER B CA 1
ATOM 4632 C C . SER B 1 255 ? 5.277 -13.844 -7.398 1 97.06 255 SER B C 1
ATOM 4634 O O . SER B 1 255 ? 5.164 -15.062 -7.285 1 97.06 255 SER B O 1
ATOM 4636 N N . GLY B 1 256 ? 4.504 -13.133 -8.172 1 97.44 256 GLY B N 1
ATOM 4637 C CA . GLY B 1 256 ? 3.422 -13.688 -8.969 1 97.44 256 GLY B CA 1
ATOM 4638 C C . GLY B 1 256 ? 3.891 -14.727 -9.977 1 97.44 256 GLY B C 1
ATOM 4639 O O . GLY B 1 256 ? 3.223 -15.742 -10.188 1 97.44 256 GLY B O 1
ATOM 4640 N N . ASN B 1 257 ? 5.07 -14.531 -10.57 1 98.06 257 ASN B N 1
ATOM 4641 C CA . ASN B 1 257 ? 5.543 -15.43 -11.617 1 98.06 257 ASN B CA 1
ATOM 4642 C C . ASN B 1 257 ? 5.801 -16.828 -11.086 1 98.06 257 ASN B C 1
ATOM 4644 O O . ASN B 1 257 ? 5.645 -17.812 -11.805 1 98.06 257 ASN B O 1
ATOM 4648 N N . ALA B 1 258 ? 6.207 -16.922 -9.836 1 98.62 258 ALA B N 1
ATOM 4649 C CA . ALA B 1 258 ? 6.379 -18.25 -9.219 1 98.62 258 ALA B CA 1
ATOM 4650 C C . ALA B 1 258 ? 5.059 -19.016 -9.195 1 98.62 258 ALA B C 1
ATOM 4652 O O . ALA B 1 258 ? 5.023 -20.203 -9.508 1 98.62 258 ALA B O 1
ATOM 4653 N N . HIS B 1 259 ? 4.02 -18.328 -8.883 1 98.75 259 HIS B N 1
ATOM 4654 C CA . HIS B 1 259 ? 2.711 -18.969 -8.773 1 98.75 259 HIS B CA 1
ATOM 4655 C C . HIS B 1 259 ? 2.15 -19.312 -10.148 1 98.75 259 HIS B C 1
ATOM 4657 O O . HIS B 1 259 ? 1.512 -20.359 -10.32 1 98.75 259 HIS B O 1
ATOM 4663 N N . ILE B 1 260 ? 2.387 -18.438 -11.109 1 98.69 260 ILE B N 1
ATOM 4664 C CA . ILE B 1 260 ? 1.943 -18.688 -12.477 1 98.69 260 ILE B CA 1
ATOM 4665 C C . ILE B 1 260 ? 2.623 -19.953 -13.016 1 98.69 260 ILE B C 1
ATOM 4667 O O . ILE B 1 260 ? 1.96 -20.828 -13.57 1 98.69 260 ILE B O 1
ATOM 4671 N N . ALA B 1 261 ? 3.922 -20.016 -12.797 1 98.81 261 ALA B N 1
ATOM 4672 C CA . ALA B 1 261 ? 4.652 -21.203 -13.258 1 98.81 261 ALA B CA 1
ATOM 4673 C C . ALA B 1 261 ? 4.152 -22.453 -12.562 1 98.81 261 ALA B C 1
ATOM 4675 O O . ALA B 1 261 ? 3.922 -23.484 -13.211 1 98.81 261 ALA B O 1
ATOM 4676 N N . ALA B 1 262 ? 3.953 -22.344 -11.289 1 98.81 262 ALA B N 1
ATOM 4677 C CA . ALA B 1 262 ? 3.566 -23.5 -10.492 1 98.81 262 ALA B CA 1
ATOM 4678 C C . ALA B 1 262 ? 2.184 -24.016 -10.891 1 98.81 262 ALA B C 1
ATOM 4680 O O . ALA B 1 262 ? 1.951 -25.219 -10.961 1 98.81 262 ALA B O 1
ATOM 4681 N N . MET B 1 263 ? 1.265 -23.094 -11.172 1 98.5 263 MET B N 1
ATOM 4682 C CA . MET B 1 263 ? -0.091 -23.516 -11.492 1 98.5 263 MET B CA 1
ATOM 4683 C C . MET B 1 263 ? -0.127 -24.25 -12.836 1 98.5 263 MET B C 1
ATOM 4685 O O . MET B 1 263 ? -1.101 -24.938 -13.148 1 98.5 263 MET B O 1
ATOM 4689 N N . LEU B 1 264 ? 0.937 -24.094 -13.617 1 98.56 264 LEU B N 1
ATOM 4690 C CA . LEU B 1 264 ? 1.032 -24.734 -14.922 1 98.56 264 LEU B CA 1
ATOM 4691 C C . LEU B 1 264 ? 1.866 -26.016 -14.836 1 98.56 264 LEU B C 1
ATOM 4693 O O . LEU B 1 264 ? 2.139 -26.641 -15.859 1 98.56 264 LEU B O 1
ATOM 4697 N N . GLY B 1 265 ? 2.318 -26.359 -13.641 1 98.19 265 GLY B N 1
ATOM 4698 C CA . GLY B 1 265 ? 3.041 -27.609 -13.422 1 98.19 265 GLY B CA 1
ATOM 4699 C C . GLY B 1 265 ? 4.535 -27.469 -13.641 1 98.19 265 GLY B C 1
ATOM 4700 O O . GLY B 1 265 ? 5.254 -28.469 -13.688 1 98.19 265 GLY B O 1
ATOM 4701 N N . VAL B 1 266 ? 5.027 -26.281 -13.789 1 98.62 266 VAL B N 1
ATOM 4702 C CA . VAL B 1 266 ? 6.445 -26.016 -14.023 1 98.62 266 VAL B CA 1
ATOM 4703 C C . VAL B 1 266 ? 7.207 -26.062 -12.703 1 98.62 266 VAL B C 1
ATOM 4705 O O . VAL B 1 266 ? 6.719 -25.578 -11.68 1 98.62 266 VAL B O 1
ATOM 4708 N N . LYS B 1 267 ? 8.414 -26.641 -12.727 1 98.56 267 LYS B N 1
ATOM 4709 C CA . LYS B 1 267 ? 9.289 -26.594 -11.555 1 98.56 267 LYS B CA 1
ATOM 4710 C C . LYS B 1 267 ? 9.703 -25.156 -11.242 1 98.56 267 LYS B C 1
ATOM 4712 O O . LYS B 1 267 ? 10.016 -24.375 -12.156 1 98.56 267 LYS B O 1
ATOM 4717 N N . VAL B 1 268 ? 9.695 -24.812 -9.945 1 98.88 268 VAL B N 1
ATOM 4718 C CA . VAL B 1 268 ? 9.977 -23.438 -9.57 1 98.88 268 VAL B CA 1
ATOM 4719 C C . VAL B 1 268 ? 11.055 -23.391 -8.492 1 98.88 268 VAL B C 1
ATOM 4721 O O . VAL B 1 268 ? 10.984 -24.141 -7.516 1 98.88 268 VAL B O 1
ATOM 4724 N N . ILE B 1 269 ? 12.055 -22.672 -8.695 1 98.88 269 ILE B N 1
ATOM 4725 C CA . ILE B 1 269 ? 12.969 -22.219 -7.645 1 98.88 269 ILE B CA 1
ATOM 4726 C C . ILE B 1 269 ? 12.609 -20.812 -7.211 1 98.88 269 ILE B C 1
ATOM 4728 O O . ILE B 1 269 ? 12.625 -19.875 -8.031 1 98.88 269 ILE B O 1
ATOM 4732 N N . SER B 1 270 ? 12.25 -20.656 -5.965 1 98.75 270 SER B N 1
ATOM 4733 C CA . SER B 1 270 ? 11.805 -19.344 -5.484 1 98.75 270 SER B CA 1
ATOM 4734 C C . SER B 1 270 ? 12.781 -18.766 -4.473 1 98.75 270 SER B C 1
ATOM 4736 O O . SER B 1 270 ? 13.297 -19.484 -3.613 1 98.75 270 SER B O 1
ATOM 4738 N N . LEU B 1 271 ? 13.055 -17.562 -4.617 1 98.81 271 LEU B N 1
ATOM 4739 C CA . LEU B 1 271 ? 13.922 -16.828 -3.701 1 98.81 271 LEU B CA 1
ATOM 4740 C C . LEU B 1 271 ? 13.102 -15.938 -2.775 1 98.81 271 LEU B C 1
ATOM 4742 O O . LEU B 1 271 ? 12.188 -15.242 -3.223 1 98.81 271 LEU B O 1
ATOM 4746 N N . TYR B 1 272 ? 13.469 -16.047 -1.538 1 98.44 272 TYR B N 1
ATOM 4747 C CA . TYR B 1 272 ? 12.789 -15.25 -0.517 1 98.44 272 TYR B CA 1
ATOM 4748 C C . TYR B 1 272 ? 13.75 -14.258 0.124 1 98.44 272 TYR B C 1
ATOM 4750 O O . TYR B 1 272 ? 14.945 -14.523 0.241 1 98.44 272 TYR B O 1
ATOM 4758 N N . GLY B 1 273 ? 13.258 -13.109 0.443 1 97.25 273 GLY B N 1
ATOM 4759 C CA . GLY B 1 273 ? 14 -12.109 1.198 1 97.25 273 GLY B CA 1
ATOM 4760 C C . GLY B 1 273 ? 13.414 -11.844 2.572 1 97.25 273 GLY B C 1
ATOM 4761 O O . GLY B 1 273 ? 13.586 -12.648 3.49 1 97.25 273 GLY B O 1
ATOM 4762 N N . ALA B 1 274 ? 12.578 -10.758 2.607 1 96.81 274 ALA B N 1
ATOM 4763 C CA . ALA B 1 274 ? 11.945 -10.398 3.875 1 96.81 274 ALA B CA 1
ATOM 4764 C C . ALA B 1 274 ? 10.805 -11.352 4.215 1 96.81 274 ALA B C 1
ATOM 4766 O O . ALA B 1 274 ? 10.312 -11.359 5.344 1 96.81 274 ALA B O 1
ATOM 4767 N N . THR B 1 275 ? 10.359 -12.078 3.252 1 98.12 275 THR B N 1
ATOM 4768 C CA . THR B 1 275 ? 9.281 -13.047 3.42 1 98.12 275 THR B CA 1
ATOM 4769 C C . THR B 1 275 ? 9.844 -14.445 3.635 1 98.12 275 THR B C 1
ATOM 4771 O O . THR B 1 275 ? 11.055 -14.625 3.74 1 98.12 275 THR B O 1
ATOM 4774 N N . HIS B 1 276 ? 8.945 -15.43 3.732 1 98.38 276 HIS B N 1
ATOM 4775 C CA . HIS B 1 276 ? 9.352 -16.797 4.02 1 98.38 276 HIS B CA 1
ATOM 4776 C C . HIS B 1 276 ? 8.328 -17.797 3.492 1 98.38 276 HIS B C 1
ATOM 4778 O O . HIS B 1 276 ? 7.121 -17.547 3.539 1 98.38 276 HIS B O 1
ATOM 4784 N N . PRO B 1 277 ? 8.805 -18.938 3.047 1 98.25 277 PRO B N 1
ATOM 4785 C CA . PRO B 1 277 ? 7.863 -19.953 2.547 1 98.25 277 PRO B CA 1
ATOM 4786 C C . PRO B 1 277 ? 6.891 -20.438 3.617 1 98.25 277 PRO B C 1
ATOM 4788 O O . PRO B 1 277 ? 5.781 -20.875 3.297 1 98.25 277 PRO B O 1
ATOM 4791 N N . PHE B 1 278 ? 7.184 -20.297 4.871 1 98.44 278 PHE B N 1
ATOM 4792 C CA . PHE B 1 278 ? 6.359 -20.781 5.969 1 98.44 278 PHE B CA 1
ATOM 4793 C C . PHE B 1 278 ? 5.078 -19.969 6.094 1 98.44 278 PHE B C 1
ATOM 4795 O O . PHE B 1 278 ? 4.137 -20.375 6.777 1 98.44 278 PHE B O 1
ATOM 4802 N N . SER B 1 279 ? 5.02 -18.844 5.406 1 98.19 279 SER B N 1
ATOM 4803 C CA . SER B 1 279 ? 3.873 -17.953 5.562 1 98.19 279 SER B CA 1
ATOM 4804 C C . SER B 1 279 ? 2.656 -18.469 4.809 1 98.19 279 SER B C 1
ATOM 4806 O O . SER B 1 279 ? 1.564 -17.906 4.91 1 98.19 279 SER B O 1
ATOM 4808 N N . GLY B 1 280 ? 2.852 -19.547 4.02 1 97.75 280 GLY B N 1
ATOM 4809 C CA . GLY B 1 280 ? 1.728 -20.188 3.355 1 97.75 280 GLY B CA 1
ATOM 4810 C C . GLY B 1 280 ? 1.604 -19.812 1.893 1 97.75 280 GLY B C 1
ATOM 4811 O O . GLY B 1 280 ? 0.638 -20.188 1.228 1 97.75 280 GLY B O 1
ATOM 4812 N N . PHE B 1 281 ? 2.627 -19.156 1.361 1 97.94 281 PHE B N 1
ATOM 4813 C CA . PHE B 1 281 ? 2.508 -18.641 0.001 1 97.94 281 PHE B CA 1
ATOM 4814 C C . PHE B 1 281 ? 3.521 -19.312 -0.92 1 97.94 281 PHE B C 1
ATOM 4816 O O . PHE B 1 281 ? 3.885 -18.75 -1.959 1 97.94 281 PHE B O 1
ATOM 4823 N N . MET B 1 282 ? 4.02 -20.438 -0.561 1 97.81 282 MET B N 1
ATOM 4824 C CA . MET B 1 282 ? 4.902 -21.172 -1.468 1 97.81 282 MET B CA 1
ATOM 4825 C C . MET B 1 282 ? 4.164 -21.562 -2.746 1 97.81 282 MET B C 1
ATOM 4827 O O . MET B 1 282 ? 2.979 -21.891 -2.709 1 97.81 282 MET B O 1
ATOM 4831 N N . PRO B 1 283 ? 4.871 -21.547 -3.836 1 98.62 283 PRO B N 1
ATOM 4832 C CA . PRO B 1 283 ? 4.219 -22 -5.066 1 98.62 283 PRO B CA 1
ATOM 4833 C C . PRO B 1 283 ? 3.635 -23.406 -4.945 1 98.62 283 PRO B C 1
ATOM 4835 O O . PRO B 1 283 ? 4.191 -24.25 -4.238 1 98.62 283 PRO B O 1
ATOM 4838 N N . PHE B 1 284 ? 2.598 -23.656 -5.652 1 98.69 284 PHE B N 1
ATOM 4839 C CA . PHE B 1 284 ? 1.817 -24.891 -5.555 1 98.69 284 PHE B CA 1
ATOM 4840 C C . PHE B 1 284 ? 2.66 -26.094 -5.934 1 98.69 284 PHE B C 1
ATOM 4842 O O . PHE B 1 284 ? 3.361 -26.078 -6.945 1 98.69 284 PHE B O 1
ATOM 4849 N N . ASN B 1 285 ? 2.617 -27.109 -5.082 1 98.25 285 ASN B N 1
ATOM 4850 C CA . ASN B 1 285 ? 3.16 -28.422 -5.371 1 98.25 285 ASN B CA 1
ATOM 4851 C C . ASN B 1 285 ? 4.668 -28.375 -5.609 1 98.25 285 ASN B C 1
ATOM 4853 O O . ASN B 1 285 ? 5.184 -29.062 -6.496 1 98.25 285 ASN B O 1
ATOM 4857 N N . GLN B 1 286 ? 5.34 -27.531 -5.008 1 98.31 286 GLN B N 1
ATOM 4858 C CA . GLN B 1 286 ? 6.793 -27.438 -5.066 1 98.31 286 GLN B CA 1
ATOM 4859 C C . GLN B 1 286 ? 7.426 -27.938 -3.768 1 98.31 286 GLN B C 1
ATOM 4861 O O . GLN B 1 286 ? 6.891 -27.703 -2.682 1 98.31 286 GLN B O 1
ATOM 4866 N N . PRO B 1 287 ? 8.492 -28.641 -3.832 1 97.25 287 PRO B N 1
ATOM 4867 C CA . PRO B 1 287 ? 9.164 -29.062 -2.602 1 97.25 287 PRO B CA 1
ATOM 4868 C C . PRO B 1 287 ? 9.805 -27.891 -1.85 1 97.25 287 PRO B C 1
ATOM 4870 O O . PRO B 1 287 ? 10.273 -26.938 -2.471 1 97.25 287 PRO B O 1
ATOM 4873 N N . ILE B 1 288 ? 9.812 -27.969 -0.532 1 97.88 288 ILE B N 1
ATOM 4874 C CA . ILE B 1 288 ? 10.312 -26.906 0.328 1 97.88 288 ILE B CA 1
ATOM 4875 C C . ILE B 1 288 ? 11.773 -26.609 -0.005 1 97.88 288 ILE B C 1
ATOM 4877 O O . ILE B 1 288 ? 12.234 -25.484 0.116 1 97.88 288 ILE B O 1
ATOM 4881 N N . GLU B 1 289 ? 12.5 -27.578 -0.535 1 97.25 289 GLU B N 1
ATOM 4882 C CA . GLU B 1 289 ? 13.922 -27.438 -0.854 1 97.25 289 GLU B CA 1
ATOM 4883 C C . GLU B 1 289 ? 14.133 -26.469 -2.008 1 97.25 289 GLU B C 1
ATOM 4885 O O . GLU B 1 289 ? 15.25 -25.984 -2.227 1 97.25 289 GLU B O 1
ATOM 4890 N N . ASN B 1 290 ? 13.086 -26.203 -2.779 1 98.19 290 ASN B N 1
ATOM 4891 C CA . ASN B 1 290 ? 13.18 -25.266 -3.902 1 98.19 290 ASN B CA 1
ATOM 4892 C C . ASN B 1 290 ? 12.984 -23.828 -3.453 1 98.19 290 ASN B C 1
ATOM 4894 O O . ASN B 1 290 ? 13.133 -22.891 -4.254 1 98.19 290 ASN B O 1
ATOM 4898 N N . ALA B 1 291 ? 12.617 -23.625 -2.199 1 98.62 291 ALA B N 1
ATOM 4899 C CA . ALA B 1 291 ? 12.492 -22.281 -1.633 1 98.62 291 ALA B CA 1
ATOM 4900 C C . ALA B 1 291 ? 13.773 -21.875 -0.909 1 98.62 291 ALA B C 1
ATOM 4902 O O . ALA B 1 291 ? 14.102 -22.422 0.145 1 98.62 291 ALA B O 1
ATOM 4903 N N . LEU B 1 292 ? 14.461 -20.984 -1.497 1 98.81 292 LEU B N 1
ATOM 4904 C CA . LEU B 1 292 ? 15.742 -20.562 -0.941 1 98.81 292 LEU B CA 1
ATOM 4905 C C . LEU B 1 292 ? 15.586 -19.312 -0.102 1 98.81 292 LEU B C 1
ATOM 4907 O O . LEU B 1 292 ? 14.984 -18.328 -0.551 1 98.81 292 LEU B O 1
ATOM 4911 N N . VAL B 1 293 ? 16.125 -19.344 1.103 1 98.56 293 VAL B N 1
ATOM 4912 C CA . VAL B 1 293 ? 15.953 -18.25 2.055 1 98.56 293 VAL B CA 1
ATOM 4913 C C . VAL B 1 293 ? 17.328 -17.75 2.518 1 98.56 293 VAL B C 1
ATOM 4915 O O . VAL B 1 293 ? 18.312 -18.484 2.436 1 98.56 293 VAL B O 1
ATOM 4918 N N . PRO B 1 294 ? 17.391 -16.516 2.982 1 98.44 294 PRO B N 1
ATOM 4919 C CA . PRO B 1 294 ? 18.656 -16 3.5 1 98.44 294 PRO B CA 1
ATOM 4920 C C . PRO B 1 294 ? 19.078 -16.672 4.801 1 98.44 294 PRO B C 1
ATOM 4922 O O . PRO B 1 294 ? 18.312 -17.422 5.398 1 98.44 294 PRO B O 1
ATOM 4925 N N . ASN B 1 295 ? 20.375 -16.422 5.105 1 98.06 295 ASN B N 1
ATOM 4926 C CA . ASN B 1 295 ? 20.969 -16.938 6.332 1 98.06 295 ASN B CA 1
ATOM 4927 C C . ASN B 1 295 ? 20.391 -16.266 7.566 1 98.06 295 ASN B C 1
ATOM 4929 O O . ASN B 1 295 ? 20.672 -15.094 7.832 1 98.06 295 ASN B O 1
ATOM 4933 N N . ARG B 1 296 ? 19.75 -16.969 8.422 1 96.62 296 ARG B N 1
ATOM 4934 C CA . ARG B 1 296 ? 19.062 -16.375 9.57 1 96.62 296 ARG B CA 1
ATOM 4935 C C . ARG B 1 296 ? 20.016 -16.234 10.758 1 96.62 296 ARG B C 1
ATOM 4937 O O . ARG B 1 296 ? 19.688 -15.578 11.742 1 96.62 296 ARG B O 1
ATOM 4944 N N . GLU B 1 297 ? 21.094 -16.906 10.75 1 96.81 297 GLU B N 1
ATOM 4945 C CA . GLU B 1 297 ? 22.078 -16.641 11.781 1 96.81 297 GLU B CA 1
ATOM 4946 C C . GLU B 1 297 ? 22.609 -15.211 11.688 1 96.81 297 GLU B C 1
ATOM 4948 O O . GLU B 1 297 ? 22.781 -14.539 12.703 1 96.81 297 GLU B O 1
ATOM 4953 N N . LYS B 1 298 ? 22.812 -14.859 10.438 1 96.19 298 LYS B N 1
ATOM 4954 C CA . LYS B 1 298 ? 23.281 -13.5 10.188 1 96.19 298 LYS B CA 1
ATOM 4955 C C . LYS B 1 298 ? 22.125 -12.5 10.281 1 96.19 298 LYS B C 1
ATOM 4957 O O . LYS B 1 298 ? 22.328 -11.359 10.711 1 96.19 298 LYS B O 1
ATOM 4962 N N . TYR B 1 299 ? 20.969 -12.984 9.883 1 97 299 TYR B N 1
ATOM 4963 C CA . TYR B 1 299 ? 19.781 -12.141 9.883 1 97 299 TYR B CA 1
ATOM 4964 C C . TYR B 1 299 ? 18.641 -12.789 10.68 1 97 299 TYR B C 1
ATOM 4966 O O . TYR B 1 299 ? 17.641 -13.203 10.109 1 97 299 TYR B O 1
ATOM 4974 N N . PRO B 1 300 ? 18.688 -12.711 11.922 1 95.12 300 PRO B N 1
ATOM 4975 C CA . PRO B 1 300 ? 17.828 -13.523 12.781 1 95.12 300 PRO B CA 1
ATOM 4976 C C . PRO B 1 300 ? 16.391 -13.016 12.812 1 95.12 300 PRO B C 1
ATOM 4978 O O . PRO B 1 300 ? 15.484 -13.75 13.227 1 95.12 300 PRO B O 1
ATOM 4981 N N . LEU B 1 301 ? 16.172 -11.859 12.367 1 95.75 301 LEU B N 1
ATOM 4982 C CA . LEU B 1 301 ? 14.82 -11.32 12.461 1 95.75 301 LEU B CA 1
ATOM 4983 C C . LEU B 1 301 ? 13.953 -11.828 11.312 1 95.75 301 LEU B C 1
ATOM 4985 O O . LEU B 1 301 ? 12.734 -11.648 11.328 1 95.75 301 LEU B O 1
ATOM 4989 N N . LEU B 1 302 ? 14.562 -12.469 10.344 1 97.12 302 LEU B N 1
ATOM 4990 C CA . LEU B 1 302 ? 13.805 -12.945 9.195 1 97.12 302 LEU B CA 1
ATOM 4991 C C . LEU B 1 302 ? 12.883 -14.094 9.586 1 97.12 302 LEU B C 1
ATOM 4993 O O . LEU B 1 302 ? 13.242 -14.922 10.43 1 97.12 302 LEU B O 1
ATOM 4997 N N . PRO B 1 303 ? 11.703 -14.219 8.93 1 98.12 303 PRO B N 1
ATOM 4998 C CA . PRO B 1 303 ? 11.094 -13.211 8.047 1 98.12 303 PRO B CA 1
ATOM 4999 C C . PRO B 1 303 ? 10.586 -11.992 8.805 1 98.12 303 PRO B C 1
ATOM 5001 O O . PRO B 1 303 ? 10.125 -12.117 9.938 1 98.12 303 PRO B O 1
ATOM 5004 N N . THR B 1 304 ? 10.68 -10.914 8.164 1 96.19 304 THR B N 1
ATOM 5005 C CA . THR B 1 304 ? 10.312 -9.672 8.836 1 96.19 304 THR B CA 1
ATOM 5006 C C . THR B 1 304 ? 8.945 -9.188 8.352 1 96.19 304 THR B C 1
ATOM 5008 O O . THR B 1 304 ? 8.406 -8.211 8.883 1 96.19 304 THR B O 1
ATOM 5011 N N . SER B 1 305 ? 8.445 -9.844 7.32 1 96.5 305 SER B N 1
ATOM 5012 C CA . SER B 1 305 ? 7.199 -9.414 6.699 1 96.5 305 SER B CA 1
ATOM 5013 C C . SER B 1 305 ? 6.48 -10.578 6.027 1 96.5 305 SER B C 1
ATOM 5015 O O . SER B 1 305 ? 7.125 -11.516 5.547 1 96.5 305 SER B O 1
ATOM 5017 N N . VAL B 1 306 ? 5.172 -10.453 6.02 1 96.81 306 VAL B N 1
ATOM 5018 C CA . VAL B 1 306 ? 4.387 -11.477 5.336 1 96.81 306 VAL B CA 1
ATOM 5019 C C . VAL B 1 306 ? 4.445 -11.25 3.826 1 96.81 306 VAL B C 1
ATOM 5021 O O . VAL B 1 306 ? 4.574 -12.203 3.055 1 96.81 306 VAL B O 1
ATOM 5024 N N . TYR B 1 307 ? 4.449 -9.93 3.445 1 94 307 TYR B N 1
ATOM 5025 C CA . TYR B 1 307 ? 4.312 -9.617 2.027 1 94 307 TYR B CA 1
ATOM 5026 C C . TYR B 1 307 ? 5.547 -8.891 1.509 1 94 307 TYR B C 1
ATOM 5028 O O . TYR B 1 307 ? 5.664 -8.625 0.309 1 94 307 TYR B O 1
ATOM 5036 N N . GLY B 1 308 ? 6.461 -8.555 2.369 1 93.19 308 GLY B N 1
ATOM 5037 C CA . GLY B 1 308 ? 7.672 -7.852 1.983 1 93.19 308 GLY B CA 1
ATOM 5038 C C . GLY B 1 308 ? 7.531 -6.34 2.043 1 93.19 308 GLY B C 1
ATOM 5039 O O . GLY B 1 308 ? 8.414 -5.613 1.58 1 93.19 308 GLY B O 1
ATOM 5040 N N . ASN B 1 309 ? 6.453 -5.871 2.688 1 87.5 309 ASN B N 1
ATOM 5041 C CA . ASN B 1 309 ? 6.145 -4.445 2.67 1 87.5 309 ASN B CA 1
ATOM 5042 C C . ASN B 1 309 ? 6.738 -3.729 3.881 1 87.5 309 ASN B C 1
ATOM 5044 O O . ASN B 1 309 ? 6.457 -2.551 4.109 1 87.5 309 ASN B O 1
ATOM 5048 N N . LYS B 1 310 ? 7.496 -4.41 4.707 1 80.31 310 LYS B N 1
ATOM 5049 C CA . LYS B 1 310 ? 8.164 -3.832 5.871 1 80.31 310 LYS B CA 1
ATOM 5050 C C . LYS B 1 310 ? 9.68 -3.891 5.719 1 80.31 310 LYS B C 1
ATOM 5052 O O . LYS B 1 310 ? 10.25 -4.969 5.516 1 80.31 310 LYS B O 1
ATOM 5057 N N . LEU B 1 311 ? 10.219 -2.793 5.734 1 75.94 311 LEU B N 1
ATOM 5058 C CA . LEU B 1 311 ? 11.672 -2.727 5.648 1 75.94 311 LEU B CA 1
ATOM 5059 C C . LEU B 1 311 ? 12.297 -2.676 7.039 1 75.94 311 LEU B C 1
ATOM 5061 O O . LEU B 1 311 ? 11.812 -1.965 7.918 1 75.94 311 LEU B O 1
ATOM 5065 N N . VAL B 1 312 ? 13.25 -3.514 7.258 1 78.81 312 VAL B N 1
ATOM 5066 C CA . VAL B 1 312 ? 14.031 -3.5 8.484 1 78.81 312 VAL B CA 1
ATOM 5067 C C . VAL B 1 312 ? 15.445 -2.998 8.195 1 78.81 312 VAL B C 1
ATOM 5069 O O . VAL B 1 312 ? 16.172 -3.592 7.387 1 78.81 312 VAL B O 1
ATOM 5072 N N . PRO B 1 313 ? 15.781 -1.852 8.789 1 73.56 313 PRO B N 1
ATOM 5073 C CA . PRO B 1 313 ? 17.141 -1.35 8.555 1 73.56 313 PRO B CA 1
ATOM 5074 C C . PRO B 1 313 ? 18.219 -2.396 8.836 1 73.56 313 PRO B C 1
ATOM 5076 O O . PRO B 1 313 ? 18.109 -3.148 9.805 1 73.56 313 PRO B O 1
ATOM 5079 N N . GLY B 1 314 ? 19.203 -2.463 7.867 1 81.31 314 GLY B N 1
ATOM 5080 C CA . GLY B 1 314 ? 20.297 -3.404 8.039 1 81.31 314 GLY B CA 1
ATOM 5081 C C . GLY B 1 314 ? 20.047 -4.738 7.359 1 81.31 314 GLY B C 1
ATOM 5082 O O . GLY B 1 314 ? 20.953 -5.582 7.285 1 81.31 314 GLY B O 1
ATOM 5083 N N . TYR B 1 315 ? 18.891 -4.891 6.922 1 89.81 315 TYR B N 1
ATOM 5084 C CA . TYR B 1 315 ? 18.562 -6.172 6.312 1 89.81 315 TYR B CA 1
ATOM 5085 C C . TYR B 1 315 ? 18.453 -6.051 4.797 1 89.81 315 TYR B C 1
ATOM 5087 O O . TYR B 1 315 ? 17.969 -6.957 4.125 1 89.81 315 TYR B O 1
ATOM 5095 N N . GLU B 1 316 ? 18.984 -4.996 4.254 1 83.06 316 GLU B N 1
ATOM 5096 C CA . GLU B 1 316 ? 18.859 -4.695 2.832 1 83.06 316 GLU B CA 1
ATOM 5097 C C . GLU B 1 316 ? 19.609 -5.73 1.988 1 83.06 316 GLU B C 1
ATOM 5099 O O . GLU B 1 316 ? 19.234 -5.996 0.846 1 83.06 316 GLU B O 1
ATOM 5104 N N . ASP B 1 317 ? 20.609 -6.289 2.631 1 89.94 317 ASP B N 1
ATOM 5105 C CA . ASP B 1 317 ? 21.453 -7.176 1.845 1 89.94 317 ASP B CA 1
ATOM 5106 C C . ASP B 1 317 ? 21.266 -8.633 2.266 1 89.94 317 ASP B C 1
ATOM 5108 O O . ASP B 1 317 ? 22.109 -9.484 1.96 1 89.94 317 ASP B O 1
ATOM 5112 N N . ALA B 1 318 ? 20.203 -8.898 2.951 1 96 318 ALA B N 1
ATOM 5113 C CA . ALA B 1 318 ? 20 -10.234 3.51 1 96 318 ALA B CA 1
ATOM 5114 C C . ALA B 1 318 ? 20.016 -11.297 2.412 1 96 318 ALA B C 1
ATOM 5116 O O . ALA B 1 318 ? 20.594 -12.375 2.59 1 96 318 ALA B O 1
ATOM 5117 N N . MET B 1 319 ? 19.531 -10.992 1.247 1 97.81 319 MET B N 1
ATOM 5118 C CA . MET B 1 319 ? 19.391 -11.992 0.196 1 97.81 319 MET B CA 1
ATOM 5119 C C . MET B 1 319 ? 20.734 -12.328 -0.425 1 97.81 319 MET B C 1
ATOM 5121 O O . MET B 1 319 ? 20.875 -13.336 -1.127 1 97.81 319 MET B O 1
ATOM 5125 N N . ARG B 1 320 ? 21.703 -11.508 -0.17 1 97.75 320 ARG B N 1
ATOM 5126 C CA . ARG B 1 320 ? 23.031 -11.789 -0.689 1 97.75 320 ARG B CA 1
ATOM 5127 C C . ARG B 1 320 ? 23.625 -13.039 -0.032 1 97.75 320 ARG B C 1
ATOM 5129 O O . ARG B 1 320 ? 24.594 -13.602 -0.527 1 97.75 320 ARG B O 1
ATOM 5136 N N . THR B 1 321 ? 23.016 -13.438 1.076 1 98.5 321 THR B N 1
ATOM 5137 C CA . THR B 1 321 ? 23.5 -14.648 1.735 1 98.5 321 THR B CA 1
ATOM 5138 C C . THR B 1 321 ? 23.078 -15.891 0.952 1 98.5 321 THR B C 1
ATOM 5140 O O . THR B 1 321 ? 23.578 -16.984 1.209 1 98.5 321 THR B O 1
ATOM 5143 N N . ILE B 1 322 ? 22.188 -15.805 0.046 1 98.62 322 ILE B N 1
ATOM 5144 C CA . ILE B 1 322 ? 21.922 -16.844 -0.935 1 98.62 322 ILE B CA 1
ATOM 5145 C C . ILE B 1 322 ? 22.875 -16.719 -2.113 1 98.62 322 ILE B C 1
ATOM 5147 O O . ILE B 1 322 ? 22.688 -15.859 -2.984 1 98.62 322 ILE B O 1
ATOM 5151 N N . SER B 1 323 ? 23.812 -17.484 -2.162 1 98.12 323 SER B N 1
ATOM 5152 C CA . SER B 1 323 ? 24.844 -17.281 -3.174 1 98.12 323 SER B CA 1
ATOM 5153 C C . SER B 1 323 ? 24.312 -17.594 -4.57 1 98.12 323 SER B C 1
ATOM 5155 O O . SER B 1 323 ? 23.469 -18.484 -4.734 1 98.12 323 SER B O 1
ATOM 5157 N N . ALA B 1 324 ? 24.844 -16.906 -5.566 1 98.62 324 ALA B N 1
ATOM 5158 C CA . ALA B 1 324 ? 24.484 -17.172 -6.961 1 98.62 324 ALA B CA 1
ATOM 5159 C C . ALA B 1 324 ? 24.844 -18.594 -7.363 1 98.62 324 ALA B C 1
ATOM 5161 O O . ALA B 1 324 ? 24.094 -19.25 -8.102 1 98.62 324 ALA B O 1
ATOM 5162 N N . GLU B 1 325 ? 25.969 -19.078 -6.867 1 98.5 325 GLU B N 1
ATOM 5163 C CA . GLU B 1 325 ? 26.422 -20.422 -7.176 1 98.5 325 GLU B CA 1
ATOM 5164 C C . GLU B 1 325 ? 25.406 -21.469 -6.695 1 98.5 325 GLU B C 1
ATOM 5166 O O . GLU B 1 325 ? 25.125 -22.438 -7.402 1 98.5 325 GLU B O 1
ATOM 5171 N N . PHE B 1 326 ? 24.938 -21.266 -5.535 1 98.56 326 PHE B N 1
ATOM 5172 C CA . PHE B 1 326 ? 23.953 -22.188 -4.969 1 98.56 326 PHE B CA 1
ATOM 5173 C C . PHE B 1 326 ? 22.672 -22.203 -5.793 1 98.56 326 PHE B C 1
ATOM 5175 O O . PHE B 1 326 ? 22.109 -23.266 -6.051 1 98.56 326 PHE B O 1
ATOM 5182 N N . VAL B 1 327 ? 22.219 -21.031 -6.23 1 98.81 327 VAL B N 1
ATOM 5183 C CA . VAL B 1 327 ? 21.016 -20.922 -7.047 1 98.81 327 VAL B CA 1
ATOM 5184 C C . VAL B 1 327 ? 21.219 -21.656 -8.367 1 98.81 327 VAL B C 1
ATOM 5186 O O . VAL B 1 327 ? 20.344 -22.406 -8.812 1 98.81 327 VAL B O 1
ATOM 5189 N N . VAL B 1 328 ? 22.375 -21.453 -8.977 1 98.75 328 VAL B N 1
ATOM 5190 C CA . VAL B 1 328 ? 22.688 -22.109 -10.25 1 98.75 328 VAL B CA 1
ATOM 5191 C C . VAL B 1 328 ? 22.672 -23.625 -10.07 1 98.75 328 VAL B C 1
ATOM 5193 O O . VAL B 1 328 ? 22.109 -24.344 -10.906 1 98.75 328 VAL B O 1
ATOM 5196 N N . GLU B 1 329 ? 23.25 -24.078 -8.992 1 98.31 329 GLU B N 1
ATOM 5197 C CA . GLU B 1 329 ? 23.281 -25.516 -8.711 1 98.31 329 GLU B CA 1
ATOM 5198 C C . GLU B 1 329 ? 21.859 -26.078 -8.594 1 98.31 329 GLU B C 1
ATOM 5200 O O . GLU B 1 329 ? 21.578 -27.156 -9.109 1 98.31 329 GLU B O 1
ATOM 5205 N N . LYS B 1 330 ? 21.016 -25.406 -7.914 1 98.25 330 LYS B N 1
ATOM 5206 C CA . LYS B 1 330 ? 19.641 -25.828 -7.746 1 98.25 330 LYS B CA 1
ATOM 5207 C C . LYS B 1 330 ? 18.922 -25.906 -9.094 1 98.25 330 LYS B C 1
ATOM 5209 O O . LYS B 1 330 ? 18.156 -26.828 -9.344 1 98.25 330 LYS B O 1
ATOM 5214 N N . ILE B 1 331 ? 19.141 -24.891 -9.922 1 98.62 331 ILE B N 1
ATOM 5215 C CA . ILE B 1 331 ? 18.516 -24.859 -11.242 1 98.62 331 ILE B CA 1
ATOM 5216 C C . ILE B 1 331 ? 18.984 -26.062 -12.062 1 98.62 331 ILE B C 1
ATOM 5218 O O . ILE B 1 331 ? 18.172 -26.766 -12.664 1 98.62 331 ILE B O 1
ATOM 5222 N N . LYS B 1 332 ? 20.281 -26.312 -12.039 1 97.88 332 LYS B N 1
ATOM 5223 C CA . LYS B 1 332 ? 20.844 -27.422 -12.789 1 97.88 332 LYS B CA 1
ATOM 5224 C C . LYS B 1 332 ? 20.281 -28.75 -12.305 1 97.88 332 LYS B C 1
ATOM 5226 O O . LYS B 1 332 ? 20 -29.656 -13.102 1 97.88 332 LYS B O 1
ATOM 5231 N N . GLU B 1 333 ? 20.125 -28.844 -11.008 1 97.31 333 GLU B N 1
ATOM 5232 C CA . GLU B 1 333 ? 19.531 -30.047 -10.438 1 97.31 333 GLU B CA 1
ATOM 5233 C C . GLU B 1 333 ? 18.141 -30.281 -11 1 97.31 333 GLU B C 1
ATOM 5235 O O . GLU B 1 333 ? 17.781 -31.422 -11.328 1 97.31 333 GLU B O 1
ATOM 5240 N N . LYS B 1 334 ? 17.359 -29.25 -11.18 1 96.38 334 LYS B N 1
ATOM 5241 C CA . LYS B 1 334 ? 15.992 -29.359 -11.656 1 96.38 334 LYS B CA 1
ATOM 5242 C C . LYS B 1 334 ? 15.953 -29.656 -13.148 1 96.38 334 LYS B C 1
ATOM 5244 O O . LYS B 1 334 ? 15.016 -30.297 -13.641 1 96.38 334 LYS B O 1
ATOM 5249 N N . LEU B 1 335 ? 16.938 -29.172 -13.852 1 95.88 335 LEU B N 1
ATOM 5250 C CA . LEU B 1 335 ? 17 -29.422 -15.289 1 95.88 335 LEU B CA 1
ATOM 5251 C C . LEU B 1 335 ? 17.344 -30.891 -15.578 1 95.88 335 LEU B C 1
ATOM 5253 O O . LEU B 1 335 ? 17.016 -31.406 -16.641 1 95.88 335 LEU B O 1
ATOM 5257 N N . ASN B 1 336 ? 18.031 -31.5 -14.641 1 89.69 336 ASN B N 1
ATOM 5258 C CA . ASN B 1 336 ? 18.484 -32.875 -14.836 1 89.69 336 ASN B CA 1
ATOM 5259 C C . ASN B 1 336 ? 17.453 -33.875 -14.312 1 89.69 336 ASN B C 1
ATOM 5261 O O . ASN B 1 336 ? 17.578 -35.094 -14.547 1 89.69 336 ASN B O 1
ATOM 5265 N N . ASP B 1 337 ? 16.5 -33.469 -13.586 1 84.62 337 ASP B N 1
ATOM 5266 C CA . ASP B 1 337 ? 15.414 -34.344 -13.102 1 84.62 337 ASP B CA 1
ATOM 5267 C C . ASP B 1 337 ? 14.469 -34.719 -14.242 1 84.62 337 ASP B C 1
ATOM 5269 O O . ASP B 1 337 ? 14.203 -33.906 -15.133 1 84.62 337 ASP B O 1
#

Solvent-accessible surface area (backbone atoms only — not comparable to full-atom values): 36490 Å² total; per-residue (Å²): 60,38,72,69,57,68,31,65,47,35,49,46,44,57,50,52,50,40,41,31,70,78,35,70,86,51,73,43,68,44,36,24,48,59,88,55,51,62,76,49,61,89,45,73,57,47,45,77,41,68,50,41,61,86,60,72,34,32,62,68,69,7,43,52,45,46,46,52,59,49,52,73,68,71,63,68,60,47,56,29,65,58,61,42,67,73,50,44,52,47,46,49,54,41,40,75,72,72,31,51,60,35,53,36,69,82,52,62,68,62,43,48,38,34,23,35,81,65,86,52,47,88,57,78,44,76,36,54,53,57,31,48,35,48,24,38,36,72,72,71,46,78,59,71,76,86,74,74,81,56,64,75,64,47,83,76,50,66,77,54,37,68,71,74,47,85,69,95,45,50,32,36,35,36,26,71,54,40,95,28,71,49,26,37,62,55,65,71,46,49,45,52,35,52,54,60,54,49,70,43,80,55,34,34,37,38,32,46,58,59,63,73,59,46,35,54,52,38,45,62,70,23,68,90,42,91,42,37,42,58,45,36,86,73,61,53,68,60,55,46,51,37,52,44,35,59,30,56,33,33,41,19,18,76,32,40,66,31,21,51,32,18,50,34,62,25,47,52,38,32,36,29,35,24,24,52,64,39,67,15,73,54,45,57,95,54,63,72,87,35,54,44,61,41,52,44,86,83,40,66,53,61,25,50,18,85,81,15,85,51,84,57,84,90,50,84,60,42,37,66,62,47,46,42,68,59,53,46,50,54,52,52,53,54,70,71,101,60,38,72,69,57,68,30,64,48,34,50,46,43,56,49,51,50,40,40,32,71,76,36,70,84,50,74,43,69,45,36,24,47,59,88,54,51,61,76,50,62,89,44,75,57,48,46,77,41,68,50,41,61,87,61,71,32,32,62,68,69,6,43,52,44,46,48,53,58,50,52,74,68,70,63,68,60,46,58,29,66,57,60,42,67,74,50,45,52,47,45,49,55,41,41,74,72,71,31,51,62,35,53,37,68,82,52,60,68,63,42,48,36,34,22,35,82,66,86,52,46,88,57,79,46,76,36,55,53,57,32,49,34,48,25,39,36,74,74,72,46,78,57,73,75,87,75,73,82,55,63,75,64,47,85,78,50,66,76,55,39,69,71,74,47,85,69,95,45,51,32,37,35,37,27,72,54,39,96,28,72,50,25,37,62,55,65,72,46,48,44,50,34,52,54,60,54,51,70,43,79,55,33,34,37,38,33,45,58,61,63,71,60,46,35,54,53,38,44,63,71,23,65,92,42,92,42,36,44,58,46,36,87,74,60,52,71,60,55,47,51,37,52,44,36,58,30,55,30,34,40,19,18,77,31,37,66,31,20,51,32,18,51,36,62,24,47,54,38,33,35,30,34,26,24,50,62,38,67,16,73,55,45,57,96,53,64,72,85,36,55,42,60,41,51,44,88,85,40,64,53,59,25,50,18,85,80,15,86,52,86,57,85,90,50,84,61,43,38,65,61,47,46,42,66,59,54,47,51,53,51,51,53,53,68,70,101

Radius of gyration: 27.58 Å; Cα contacts (8 Å, |Δi|>4): 1248; chains: 2; bounding box: 60×72×67 Å

Sequence (674 aa):
MRLSAMGDVAMTVPVLRALVSQHPEVKITVVSRPFFKPFFEGIPQVSFFEFDEKERHKGVAGLLRLYQDLQKLDTDAFADLHNVLRSKVIRTLFALSGKKVAAVDKGRGGKKALTRTENKILKQLPSMFERHAEVFATLGFSIDLANPIFPKKAVLKEDITAIIGTKSQKLIGIAPFAQYDSKVYPLDLMRSIIEELSKNTNNKILLFGGGKKEIEILDSLSNNTNNVTNMAGKIKLKQELELISNLDVMLSMDSGNAHIAAMLGVKVISLYGATHPFSGFMPFNQPIENALVPNREKYPLLPTSVYGNKLVPGYEDAMRTISAEFVVEKIKEKLNDMRLSAMGDVAMTVPVLRALVSQHPEVKITVVSRPFFKPFFEGIPQVSFFEFDEKERHKGVAGLLRLYQDLQKLDTDAFADLHNVLRSKVIRTLFALSGKKVAAVDKGRGGKKALTRTENKILKQLPSMFERHAEVFATLGFSIDLANPIFPKKAVLKEDITAIIGTKSQKLIGIAPFAQYDSKVYPLDLMRSIIEELSKNTNNKILLFGGGKKEIEILDSLSNNTNNVTNMAGKIKLKQELELISNLDVMLSMDSGNAHIAAMLGVKVISLYGATHPFSGFMPFNQPIENALVPNREKYPLLPTSVYGNKLVPGYEDAMRTISAEFVVEKIKEKLND

pLDDT: mean 95.36, std 5.11, range [70.5, 98.94]

Foldseek 3Di:
DAADDLQLVLLCLQLVLQQCVQVVVDAEEDEYAPQNQLSNPPRPNYHYDHQPCPPQLDDPNSLVSVLVVVVVVVDQEEEALHPDPSSVVSQVVCVVVVHHYFYFDLPVVLLCLCQDQPNRDPAFDAASSVRSQVSVVSVVGHGDSPDTDADAQADADPLVCVQQPDDQAAEEEEEQDAPALQFGADLVLVLVLLVVQLVPVSYAYEYDDEDPVVQVSQCVSQPPRPRYGYCYPPDGPNNVLNVLLRHQEYEETLHNVQQSNLNNVHAYQYEGGLAAVSSNSHHRPYDNVSYDYFDCVVVVSGNNHHRNPDDDPPRSCRSVNVGSVNNNVSVVVSNVD/DAADDLQLVLLCLQLVLQQCVQVVVDAEEDEYAPQNQLSNPPRPNYHYDHQPCPPQLDDPNSLVSVLVVVVVVVDQEEEALHPDPSVVVSQVVCVVVVHHYFYFDLPVVLLCLCQDQPNRDPAFDAASSVRSQVSVVSVPGHGDSPDTDADAQADADPLVCVQQPDDQAQEEEEEQDAPALQFGADLVLVLVLLVVQLVPVSYAYEYDDEDPVVQVSQCVSQPPRPRYGYCYPPDGPSNVLNVLLRHQEYEETLHNVQQSNLRNVHAYQYEGGLAAVSSNSHHRPYDNVSYDYFDCVVVVSGNNHHRNPDDDPPRSNRSVNVGSVNNSVSVVVSSVD

Secondary structure (DSSP, 8-state):
---S-HHHHHTHHHHHHHHHHH-TT--EEEEE-GGGGGGGTT-TTEEEEE--TTTTT-HHHHHHHHHHHHHTT--SEEEESS-SHHHHHHHHHHHHTT-EEEE----HHHHHHHH-SSS----PPPPHHHHHHHHHHHTT-----SSPPPPPPPPPPHHHHHHH-SS--EEEEEE---SSGGGPPPHHHHHHHHHHHHTSTTEEEEE---SHHHHHHHHHHHTT-TTEEE-TTTS-HHHHHHHHTT-SEEEEESSHHHHHHHHTT-EEEEE-SSS-GGGTTPPTT--GGGEE---TTTSTT----SSS----TT-TTGGGGS-HHHHHHHHHHHHH-/---S-HHHHHTHHHHHHHHHHH-TT--EEEEE-GGGGGGGTT-TTEEEEE--TTTTT-HHHHHHHHHHHHHTT--SEEEESS-SHHHHHHHHHHHHTT-EEEE----HHHHHHHH-SSS----PPPPHHHHHHHHHHHTT-----SSPPPPPPPPPPHHHHHHH-SS--EEEEEE---SSGGG---HHHHHHHHHHHHTSTTEEEEE---SHHHHHHHHHHHTT-TTEEE-TTTS-HHHHHHHHTT-SEEEEESSHHHHHHHHTT-EEEEE-SSS-GGGTTPPTT--GGGEE---TTTSTT----SSS----TT-TTGGGGS-HHHHHHHHHHHHH-

Nearest PDB structures (foldseek):
  3tov-assembly2_B  TM=7.671E-01  e=1.974E-14  Veillonella parvula DSM 2008
  3tov-assembly1_A  TM=7.515E-01  e=3.945E-13  Veillonella parvula DSM 2008
  3ot5-assembly5_C-2  TM=5.226E-01  e=1.960E-06  Listeria monocytogenes EGD-e
  3ot5-assembly6_D  TM=5.515E-01  e=4.505E-06  Listeria monocytogenes EGD-e
  5enz-assembly1_A  TM=4.474E-01  e=5.614E-04  Staphylococcus aureus